Protein AF-W2RA44-F1 (afdb_monomer_lite)

Foldseek 3Di:
DVVVVVVVVVVVVVVVVVVVVVVVVVVVVVVVVVVVVVVVVVVVVVVVVVVVVVVVVVVVVVVVVVVVVVVVVVVVVVVPPDDDDDDDDDDDDDDDDDDDDDDDDDDDDDDDDDDDDDDPPPDPQPPLDQADQDPVSDHDPPPPPPPDDDDDYDDDDDDDDDDDDDDDDDDDDDDDDDDDDDDDDDPDDDDDDDDDDDDDDDDDDDPDPDPDPPDCVVVVVVVCVVCVVVVVVDPDPPPPDPDDPLLLALVSLQVQLVVCVVVVVLVSSLVSLVSSLVSDDPVPLVSNLVSLLSSLLSCVVVLVLVSSLVSLVSSLVSQDPPPDPDPDPVNVVSLVSLLSSLQSNLLSCLSSVNLPSSLVSLVVSCVSCVPDPLSVVVNVLSVLLVQLSVLLVVLVVVVVVVPCLPVSLVSLVSSCVSPVLDLSSLSNNLSSCVVVLVLVSSLVSLVSSVVSLPPALVVLSPPPDSGDDSSNRPHPHVPDPVSLVSLLSSLQSNLSSCVSVVVLVSSLVSLVVSCVSPVPDPVSVVSNVVSVVVVVVVVVVVVVCVVDPDPPPD

Sequence (554 aa):
MDRKRASETALGEKRKEKKHQDEKETLRAQMAVDDTNRQILTDLKAEEKEREERSLYESFRDLQVQKQKKRIKDRDDVSSSNQEDVHAPGIKTLQKPENSLPISAKSKKKVSFAMPHKGEDSRDNQEDEIIELTEDGSFDISNATKSKAQVDQQSTITGNQRAESCSSHEISGDEAIQVDTEDATPEIELPPPRQCVQSEIRFTPRVFPTPSRESKAAEEEDWLLKNRKHINKHQGLNRTSEYDISETDPMWLKAKGDDFFRSKDYRGATNAYAEAISAAPSDNTDLIAKCLSNRAACLLQLGEFEECISDCSKALSYLPDTRDKDENSSVLKHYRLKLKLFVRRGTAYCRVGQYGPAKADYAVACSMDKQNPQLRDDFVELVAMEKAHELKQSGDSIFREGKDLEKAIQVYSDSLQLNPLSIACLSNRAACYLMQHRAKECAEDCSQALVLLQQDTNSMSTSGQEHGLAFFSFSPAAGSSQRRAWVVKTLVRRGAAYLSLRDLDKAEQDFAASVELDPSNEALKADLAKVRNERKQNEAKHDELLAHPTPLQA

InterPro domains:
  IPR011990 Tetratricopeptide-like helical domain superfamily [G3DSA:1.25.40.10] (251-384)
  IPR011990 Tetratricopeptide-like helical domain superfamily [G3DSA:1.25.40.10] (385-549)
  IPR011990 Tetratricopeptide-like helical domain superfamily [SSF48452] (247-378)
  IPR011990 Tetratricopeptide-like helical domain superfamily [SSF48452] (391-540)
  IPR019734 Tetratricopeptide repeat [PF13181] (489-521)
  IPR019734 Tetratricopeptide repeat [PS50005] (488-521)
  IPR019734 Tetratricopeptide repeat [SM00028] (250-283)
  IPR019734 Tetratricopeptide repeat [SM00028] (289-322)
  IPR019734 Tetratricopeptide repeat [SM00028] (339-372)
  IPR019734 Tetratricopeptide repeat [SM00028] (423-456)
  IPR019734 Tetratricopeptide repeat [SM00028] (488-521)
  IPR052004 Axonemal Dynein Assembly Factor 4 [PTHR46492] (1-382)

Structure (mmCIF, N/CA/C/O backbone):
data_AF-W2RA44-F1
#
_entry.id   AF-W2RA44-F1
#
loop_
_atom_site.group_PDB
_atom_site.id
_atom_site.type_symbol
_atom_site.label_atom_id
_atom_site.label_alt_id
_atom_site.label_comp_id
_atom_site.label_asym_id
_atom_site.label_entity_id
_atom_site.label_seq_id
_atom_site.pdbx_PDB_ins_code
_atom_site.Cartn_x
_atom_site.Cartn_y
_atom_site.Cartn_z
_atom_site.occupancy
_atom_site.B_iso_or_equiv
_atom_site.auth_seq_id
_atom_site.auth_comp_id
_atom_site.auth_asym_id
_atom_site.auth_atom_id
_atom_site.pdbx_PDB_model_num
ATOM 1 N N . MET A 1 1 ? 52.661 23.327 -68.698 1.00 62.66 1 MET A N 1
ATOM 2 C CA . MET A 1 1 ? 52.124 22.352 -67.722 1.00 62.66 1 MET A CA 1
ATOM 3 C C . MET A 1 1 ? 51.131 23.008 -66.767 1.00 62.66 1 MET A C 1
ATOM 5 O O . MET A 1 1 ? 50.050 22.462 -66.577 1.00 62.66 1 MET A O 1
ATOM 9 N N . ASP A 1 2 ? 51.412 24.210 -66.263 1.00 69.00 2 ASP A N 1
ATOM 10 C CA . ASP A 1 2 ? 50.573 24.859 -65.238 1.00 69.00 2 ASP A CA 1
ATOM 11 C C . ASP A 1 2 ? 49.192 25.314 -65.728 1.00 69.00 2 ASP A C 1
ATOM 13 O O . ASP A 1 2 ? 48.208 25.142 -65.018 1.00 69.00 2 ASP A O 1
ATOM 17 N N . ARG A 1 3 ? 49.062 25.765 -66.986 1.00 69.50 3 ARG A N 1
ATOM 18 C CA . ARG A 1 3 ? 47.741 26.054 -67.589 1.00 69.50 3 ARG A CA 1
ATOM 19 C C . ARG A 1 3 ? 46.829 24.823 -67.672 1.00 69.50 3 ARG A C 1
ATOM 21 O O . ARG A 1 3 ? 45.616 24.954 -67.556 1.00 69.50 3 ARG A O 1
ATOM 28 N N . LYS A 1 4 ? 47.405 23.630 -67.859 1.00 73.88 4 LYS A N 1
ATOM 29 C CA . LYS A 1 4 ? 46.643 22.375 -67.942 1.00 73.88 4 LYS A CA 1
ATOM 30 C C . LYS A 1 4 ? 46.153 21.950 -66.555 1.00 73.88 4 LYS A C 1
ATOM 32 O O . LYS A 1 4 ? 44.976 21.654 -66.401 1.00 73.88 4 LYS A O 1
ATOM 37 N N . ARG A 1 5 ? 47.018 22.063 -65.540 1.00 73.00 5 ARG A N 1
ATOM 38 C CA . ARG A 1 5 ? 46.658 21.839 -64.129 1.00 73.00 5 ARG A CA 1
ATOM 39 C C . ARG A 1 5 ? 45.576 22.808 -63.645 1.00 73.00 5 ARG A C 1
ATOM 41 O O . ARG A 1 5 ? 44.608 22.360 -63.051 1.00 73.00 5 ARG A O 1
ATOM 48 N N . ALA A 1 6 ? 45.682 24.099 -63.971 1.00 75.75 6 ALA A N 1
ATOM 49 C CA . ALA A 1 6 ? 44.666 25.096 -63.619 1.00 75.75 6 ALA A CA 1
ATOM 50 C C . ALA A 1 6 ? 43.305 24.835 -64.297 1.00 75.75 6 ALA A C 1
ATOM 52 O O . ALA A 1 6 ? 42.249 25.040 -63.702 1.00 75.75 6 ALA A O 1
ATOM 53 N N . SER A 1 7 ? 43.314 24.343 -65.541 1.00 79.06 7 SER A N 1
ATOM 54 C CA . SER A 1 7 ? 42.088 23.927 -66.227 1.00 79.06 7 SER A CA 1
ATOM 55 C C . SER A 1 7 ? 41.464 22.682 -65.588 1.00 79.06 7 SER A C 1
ATOM 57 O O . SER A 1 7 ? 40.243 22.595 -65.509 1.00 79.06 7 SER A O 1
ATOM 59 N N . GLU A 1 8 ? 42.274 21.720 -65.144 1.00 79.88 8 GLU A N 1
ATOM 60 C CA . GLU A 1 8 ? 41.810 20.491 -64.488 1.00 79.88 8 GLU A CA 1
ATOM 61 C C . GLU A 1 8 ? 41.233 20.768 -63.091 1.00 79.88 8 GLU A C 1
ATOM 63 O O . GLU A 1 8 ? 40.182 20.221 -62.751 1.00 79.88 8 GLU A O 1
ATOM 68 N N . THR A 1 9 ? 41.843 21.669 -62.312 1.00 81.75 9 THR A N 1
ATOM 69 C CA . THR A 1 9 ? 41.313 22.090 -61.003 1.00 81.75 9 THR A CA 1
ATOM 70 C C . THR A 1 9 ? 39.994 22.845 -61.147 1.00 81.75 9 THR A C 1
ATOM 72 O O . THR A 1 9 ? 39.029 22.502 -60.466 1.00 81.75 9 THR A O 1
ATOM 75 N N . ALA A 1 10 ? 39.896 23.777 -62.103 1.00 82.62 10 ALA A N 1
ATOM 76 C CA . ALA A 1 10 ? 38.653 24.499 -62.383 1.00 82.62 10 ALA A CA 1
ATOM 77 C C . ALA A 1 10 ? 37.525 23.566 -62.868 1.00 82.62 10 ALA A C 1
ATOM 79 O O . ALA A 1 10 ? 36.353 23.761 -62.538 1.00 82.62 10 ALA A O 1
ATOM 80 N N . LEU A 1 11 ? 37.856 22.518 -63.636 1.00 81.25 11 LEU A N 1
ATOM 81 C CA . LEU A 1 11 ? 36.880 21.502 -64.041 1.00 81.25 11 LEU A CA 1
ATOM 82 C C . LEU A 1 11 ? 36.423 20.646 -62.848 1.00 81.25 11 LEU A C 1
ATOM 84 O O . LEU A 1 11 ? 35.253 20.271 -62.768 1.00 81.25 11 LEU A O 1
ATOM 88 N N . GLY A 1 12 ? 37.340 20.339 -61.927 1.00 86.62 12 GLY A N 1
ATOM 89 C CA . GLY A 1 12 ? 37.057 19.616 -60.689 1.00 86.62 12 GLY A CA 1
ATOM 90 C C . GLY A 1 12 ? 36.137 20.393 -59.748 1.00 86.62 12 GLY A C 1
ATOM 91 O O . GLY A 1 12 ? 35.187 19.820 -59.219 1.00 86.62 12 GLY A O 1
ATOM 92 N N . GLU A 1 13 ? 36.361 21.696 -59.591 1.00 86.88 13 GLU A N 1
ATOM 93 C CA . GLU A 1 13 ? 35.500 22.584 -58.799 1.00 86.88 13 GLU A CA 1
ATOM 94 C C . GLU A 1 13 ? 34.095 22.684 -59.395 1.00 86.88 13 GLU A C 1
ATOM 96 O O . GLU A 1 13 ? 33.121 22.439 -58.689 1.00 86.88 13 GLU A O 1
ATOM 101 N N . LYS A 1 14 ? 33.970 22.880 -60.716 1.00 87.94 14 LYS A N 1
ATOM 102 C CA . LYS A 1 14 ? 32.661 22.864 -61.397 1.00 87.94 14 LYS A CA 1
ATOM 103 C C . LYS A 1 14 ? 31.902 21.546 -61.220 1.00 87.94 14 LYS A C 1
ATOM 105 O O . LYS A 1 14 ? 30.677 21.550 -61.124 1.00 87.94 14 LYS A O 1
ATOM 110 N N . ARG A 1 15 ? 32.603 20.407 -61.171 1.00 86.06 15 ARG A N 1
ATOM 111 C CA . ARG A 1 15 ? 31.981 19.097 -60.898 1.00 86.06 15 ARG A CA 1
ATOM 112 C C . ARG A 1 15 ? 31.487 18.981 -59.456 1.00 86.06 15 ARG A C 1
ATOM 114 O O . ARG A 1 15 ? 30.421 18.413 -59.243 1.00 86.06 15 ARG A O 1
ATOM 121 N N . LYS A 1 16 ? 32.237 19.510 -58.485 1.00 88.50 16 LYS A N 1
ATOM 122 C CA . LYS A 1 16 ? 31.825 19.538 -57.072 1.00 88.50 16 LYS A CA 1
ATOM 123 C C . LYS A 1 16 ? 30.616 20.448 -56.860 1.00 88.50 16 LYS A C 1
ATOM 125 O O . LYS A 1 16 ? 29.670 20.023 -56.211 1.00 88.50 16 LYS A O 1
ATOM 130 N N . GLU A 1 17 ? 30.624 21.634 -57.466 1.00 90.00 17 GLU A N 1
ATOM 131 C CA . GLU A 1 17 ? 29.505 22.585 -57.438 1.00 90.00 17 GLU A CA 1
ATOM 132 C C . GLU A 1 17 ? 28.227 21.941 -57.989 1.00 90.00 17 GLU A C 1
ATOM 134 O O . GLU A 1 17 ? 27.182 21.963 -57.346 1.00 90.00 17 GLU A O 1
ATOM 139 N N . LYS A 1 18 ? 28.333 21.275 -59.149 1.00 90.69 18 LYS A N 1
ATOM 140 C CA . LYS A 1 18 ? 27.205 20.563 -59.754 1.00 90.69 18 LYS A CA 1
ATOM 141 C C . LYS A 1 18 ? 26.684 19.445 -58.849 1.00 90.69 18 LYS A C 1
ATOM 143 O O . LYS A 1 18 ? 25.484 19.351 -58.642 1.00 90.69 18 LYS A O 1
ATOM 148 N N . LYS A 1 19 ? 27.576 18.646 -58.256 1.00 90.62 19 LYS A N 1
ATOM 149 C CA . LYS A 1 19 ? 27.183 17.578 -57.328 1.00 90.62 19 LYS A CA 1
ATOM 150 C C . LYS A 1 19 ? 26.451 18.127 -56.098 1.00 90.62 19 LYS A C 1
ATOM 152 O O . LYS A 1 19 ? 25.434 17.574 -55.704 1.00 90.62 19 LYS A O 1
ATOM 157 N N . HIS A 1 20 ? 26.940 19.223 -55.523 1.00 90.19 20 HIS A N 1
ATOM 158 C CA . HIS A 1 20 ? 26.296 19.872 -54.383 1.00 90.19 20 HIS A CA 1
ATOM 159 C C . HIS A 1 20 ? 24.922 20.456 -54.755 1.00 90.19 20 HIS A C 1
ATOM 161 O O . HIS A 1 20 ? 23.980 20.400 -53.966 1.00 90.19 20 HIS A O 1
ATOM 167 N N . GLN A 1 21 ? 24.783 20.986 -55.972 1.00 90.44 21 GLN A N 1
ATOM 168 C CA . GLN A 1 21 ? 23.501 21.458 -56.487 1.00 90.44 21 GLN A CA 1
ATOM 169 C C . GLN A 1 21 ? 22.505 20.302 -56.686 1.00 90.44 21 GLN A C 1
ATOM 171 O O . GLN A 1 21 ? 21.368 20.410 -56.228 1.00 90.44 21 GLN A O 1
ATOM 176 N N . ASP A 1 22 ? 22.944 19.180 -57.261 1.00 90.56 22 ASP A N 1
ATOM 177 C CA . ASP A 1 22 ? 22.120 17.977 -57.436 1.00 90.56 22 ASP A CA 1
ATOM 178 C C . ASP A 1 22 ? 21.690 17.392 -56.064 1.00 90.56 22 ASP A C 1
ATOM 180 O O . ASP A 1 22 ? 20.531 17.024 -55.856 1.00 90.56 22 ASP A O 1
ATOM 184 N N . GLU A 1 23 ? 22.589 17.371 -55.071 1.00 90.88 23 GLU A N 1
ATOM 185 C CA . GLU A 1 23 ? 22.285 16.956 -53.687 1.00 90.88 23 GLU A CA 1
ATOM 186 C C . GLU A 1 23 ? 21.260 17.890 -53.017 1.00 90.88 23 GLU A C 1
ATOM 188 O O . GLU A 1 23 ? 20.338 17.439 -52.338 1.00 90.88 23 GLU A O 1
ATOM 193 N N . LYS A 1 24 ? 21.353 19.201 -53.250 1.00 92.12 24 LYS A N 1
ATOM 194 C CA . LYS A 1 24 ? 20.391 20.177 -52.723 1.00 92.12 24 LYS A CA 1
ATOM 195 C C . LYS A 1 24 ? 19.008 20.044 -53.368 1.00 92.12 24 LYS A C 1
ATOM 197 O O . LYS A 1 24 ? 17.996 20.211 -52.686 1.00 92.12 24 LYS A O 1
ATOM 202 N N . GLU A 1 25 ? 18.950 19.768 -54.667 1.00 91.50 25 GLU A N 1
ATOM 203 C CA . GLU A 1 25 ? 17.696 19.566 -55.399 1.00 91.50 25 GLU A CA 1
ATOM 204 C C . GLU A 1 25 ? 16.999 18.270 -54.980 1.00 91.50 25 GLU A C 1
ATOM 206 O O . GLU A 1 25 ? 15.794 18.282 -54.725 1.00 91.50 25 GLU A O 1
ATOM 211 N N . THR A 1 26 ? 17.754 17.185 -54.799 1.00 90.75 26 THR A N 1
ATOM 212 C CA . THR A 1 26 ? 17.206 15.917 -54.291 1.00 90.75 26 THR A CA 1
ATOM 213 C C . THR A 1 26 ? 16.681 16.048 -52.861 1.00 90.75 26 THR A C 1
ATOM 215 O O . THR A 1 26 ? 15.592 15.556 -52.566 1.00 90.75 26 THR A O 1
ATOM 218 N N . LEU A 1 27 ? 17.378 16.783 -51.986 1.00 89.06 27 LEU A N 1
ATOM 219 C CA . LEU A 1 27 ? 16.912 17.028 -50.619 1.00 89.06 27 LEU A CA 1
ATOM 220 C C . LEU A 1 27 ? 15.617 17.857 -50.586 1.00 89.06 27 LEU A C 1
ATOM 222 O O . LEU A 1 27 ? 14.705 17.555 -49.820 1.00 89.06 27 LEU A O 1
ATOM 226 N N . ARG A 1 28 ? 15.502 18.875 -51.451 1.00 89.75 28 ARG A N 1
ATOM 227 C CA . ARG A 1 28 ? 14.265 19.663 -51.597 1.00 89.75 28 ARG A CA 1
ATOM 228 C C . ARG A 1 28 ? 13.103 18.823 -52.114 1.00 89.75 28 ARG A C 1
ATOM 230 O O . ARG A 1 28 ? 11.991 18.984 -51.621 1.00 89.75 28 ARG A O 1
ATOM 237 N N . ALA A 1 29 ? 13.353 17.932 -53.072 1.00 90.31 29 ALA A N 1
ATOM 238 C CA . ALA A 1 29 ? 12.334 17.014 -53.572 1.00 90.31 29 ALA A CA 1
ATOM 239 C C . ALA A 1 29 ? 11.850 16.057 -52.469 1.00 90.31 29 ALA A C 1
ATOM 241 O O . ALA A 1 29 ? 10.647 15.856 -52.326 1.00 90.31 29 ALA A O 1
ATOM 242 N N . GLN A 1 30 ? 12.764 15.539 -51.641 1.00 88.69 30 GLN A N 1
ATOM 243 C CA . GLN A 1 30 ? 12.411 14.682 -50.507 1.00 88.69 30 GLN A CA 1
ATOM 244 C C . GLN A 1 30 ? 11.566 15.426 -49.463 1.00 88.69 30 GLN A C 1
ATOM 246 O O . GLN A 1 30 ? 10.541 14.910 -49.027 1.00 88.69 30 GLN A O 1
ATOM 251 N N . MET A 1 31 ? 11.948 16.658 -49.108 1.00 87.81 31 MET A N 1
ATOM 252 C CA . MET A 1 31 ? 11.169 17.484 -48.178 1.00 87.81 31 MET A CA 1
ATOM 253 C C . MET A 1 31 ? 9.768 17.797 -48.715 1.00 87.81 31 MET A C 1
ATOM 255 O O . MET A 1 31 ? 8.807 17.741 -47.958 1.00 87.81 31 MET A O 1
ATOM 259 N N . ALA A 1 32 ? 9.631 18.064 -50.018 1.00 90.38 32 ALA A N 1
ATOM 260 C CA . ALA A 1 32 ? 8.327 18.310 -50.631 1.00 90.38 32 ALA A CA 1
ATOM 261 C C . ALA A 1 32 ? 7.405 17.081 -50.545 1.00 90.38 32 ALA A C 1
ATOM 263 O O . ALA A 1 32 ? 6.223 17.221 -50.238 1.00 90.38 32 ALA A O 1
ATOM 264 N N . VAL A 1 33 ? 7.941 15.874 -50.763 1.00 91.94 33 VAL A N 1
ATOM 265 C CA . VAL A 1 33 ? 7.179 14.625 -50.594 1.00 91.94 33 VAL A CA 1
ATOM 266 C C . VAL A 1 33 ? 6.758 14.442 -49.133 1.00 91.94 33 VAL A C 1
ATOM 268 O O . VAL A 1 33 ? 5.595 14.142 -48.860 1.00 91.94 33 VAL A O 1
ATOM 271 N N . ASP A 1 34 ? 7.659 14.685 -48.183 1.00 86.06 34 ASP A N 1
ATOM 272 C CA . ASP A 1 34 ? 7.351 14.562 -46.756 1.00 86.06 34 ASP A CA 1
ATOM 273 C C . ASP A 1 34 ? 6.290 15.577 -46.298 1.00 86.06 34 ASP A C 1
ATOM 275 O O . ASP A 1 34 ? 5.402 15.222 -45.520 1.00 86.06 34 ASP A O 1
ATOM 279 N N . ASP A 1 35 ? 6.320 16.806 -46.818 1.00 88.62 35 ASP A N 1
ATOM 280 C CA . ASP A 1 35 ? 5.302 17.825 -46.544 1.00 88.62 35 ASP A CA 1
ATOM 281 C C . ASP A 1 35 ? 3.937 17.431 -47.129 1.00 88.62 35 ASP A C 1
ATOM 283 O O . ASP A 1 35 ? 2.919 17.549 -46.442 1.00 88.62 35 ASP A O 1
ATOM 287 N N . THR A 1 36 ? 3.895 16.870 -48.346 1.00 91.94 36 THR A N 1
ATOM 288 C CA . THR A 1 36 ? 2.637 16.345 -48.912 1.00 91.94 36 THR A CA 1
ATOM 289 C C . THR A 1 36 ? 2.078 15.177 -48.099 1.00 91.94 36 THR A C 1
ATOM 291 O O . THR A 1 36 ? 0.881 15.140 -47.823 1.00 91.94 36 THR A O 1
ATOM 294 N N . ASN A 1 37 ? 2.934 14.268 -47.624 1.00 87.12 37 ASN A N 1
ATOM 295 C CA . ASN A 1 37 ? 2.517 13.154 -46.771 1.00 87.12 37 ASN A CA 1
ATOM 296 C C . ASN A 1 37 ? 1.991 13.637 -45.416 1.00 87.12 37 ASN A C 1
ATOM 298 O O . ASN A 1 37 ? 1.019 13.085 -44.899 1.00 87.12 37 ASN A O 1
ATOM 302 N N . ARG A 1 38 ? 2.603 14.681 -44.840 1.00 89.00 38 ARG A N 1
ATOM 303 C CA . ARG A 1 38 ? 2.112 15.315 -43.610 1.00 89.00 38 ARG A CA 1
ATOM 304 C C . ARG A 1 38 ? 0.734 15.927 -43.809 1.00 89.00 38 ARG A C 1
ATOM 306 O O . ARG A 1 38 ? -0.118 15.709 -42.953 1.00 89.00 38 ARG A O 1
ATOM 313 N N . GLN A 1 39 ? 0.513 16.620 -44.925 1.00 89.62 39 GLN A N 1
ATOM 314 C CA . GLN A 1 39 ? -0.785 17.214 -45.238 1.00 89.62 39 GLN A CA 1
ATOM 315 C C . GLN A 1 39 ? -1.874 16.142 -45.409 1.00 89.62 39 GLN A C 1
ATOM 317 O O . GLN A 1 39 ? -2.941 16.243 -44.813 1.00 89.62 39 GLN A O 1
ATOM 322 N N . ILE A 1 40 ? -1.578 15.051 -46.123 1.00 92.38 40 ILE A N 1
ATOM 323 C CA . ILE A 1 40 ? -2.510 13.920 -46.268 1.00 92.38 40 ILE A CA 1
ATOM 324 C C . ILE A 1 40 ? -2.861 13.322 -44.896 1.00 92.38 40 ILE A C 1
ATOM 326 O O . ILE A 1 40 ? -4.021 13.035 -44.612 1.00 92.38 40 ILE A O 1
ATOM 330 N N . LEU A 1 41 ? -1.876 13.167 -44.007 1.00 85.06 41 LEU A N 1
ATOM 331 C CA . LEU A 1 41 ? -2.092 12.663 -42.648 1.00 85.06 41 LEU A CA 1
ATOM 332 C C . LEU A 1 41 ? -2.940 13.601 -41.783 1.00 85.06 41 LEU A C 1
ATOM 334 O O . LEU A 1 41 ? -3.720 13.121 -40.959 1.00 85.06 41 LEU A O 1
ATOM 338 N N . THR A 1 42 ? -2.780 14.920 -41.922 1.00 87.69 42 THR A N 1
ATOM 339 C CA . THR A 1 42 ? -3.622 15.882 -41.200 1.00 87.69 42 THR A CA 1
ATOM 340 C C . THR A 1 42 ? -5.055 15.858 -41.706 1.00 87.69 42 THR A C 1
ATOM 342 O O . THR A 1 42 ? -5.973 15.897 -40.889 1.00 87.69 42 THR A O 1
ATOM 345 N N . ASP A 1 43 ? -5.242 15.714 -43.017 1.00 91.31 43 ASP A N 1
ATOM 346 C CA . ASP A 1 43 ? -6.563 15.683 -43.640 1.00 91.31 43 ASP A CA 1
ATOM 347 C C . ASP A 1 43 ? -7.308 14.389 -43.265 1.00 91.31 43 ASP A C 1
ATOM 349 O O . ASP A 1 43 ? -8.452 14.446 -42.820 1.00 91.31 43 ASP A O 1
ATOM 353 N N . LEU A 1 44 ? -6.631 13.232 -43.286 1.00 90.44 44 LEU A N 1
ATOM 354 C CA . LEU A 1 44 ? -7.206 11.954 -42.840 1.00 90.44 44 LEU A CA 1
ATOM 355 C C . LEU A 1 44 ? -7.630 11.977 -41.364 1.00 90.44 44 LEU A C 1
ATOM 357 O O . LEU A 1 44 ? -8.700 11.477 -41.020 1.00 90.44 44 LEU A O 1
ATOM 361 N N . LYS A 1 45 ? -6.823 12.589 -40.487 1.00 88.56 45 LYS A N 1
ATOM 362 C CA . LYS A 1 45 ? -7.180 12.752 -39.066 1.00 88.56 45 LYS A CA 1
ATOM 363 C C . LYS A 1 45 ? -8.372 13.686 -38.874 1.00 88.56 45 LYS A C 1
ATOM 365 O O . LYS A 1 45 ? -9.174 13.465 -37.969 1.00 88.56 45 LYS A O 1
ATOM 370 N N . ALA A 1 46 ? -8.483 14.731 -39.692 1.00 89.44 46 ALA A N 1
ATOM 371 C CA . ALA A 1 46 ? -9.627 15.632 -39.659 1.00 89.44 46 ALA A CA 1
ATOM 372 C C . ALA A 1 46 ? -10.911 14.919 -40.117 1.00 89.44 46 ALA A C 1
ATOM 374 O O . ALA A 1 46 ? -11.935 15.038 -39.446 1.00 89.44 46 ALA A O 1
ATOM 375 N N . GLU A 1 47 ? -10.845 14.119 -41.186 1.00 92.62 47 GLU A N 1
ATOM 376 C CA . GLU A 1 47 ? -11.975 13.312 -41.665 1.00 92.62 47 GLU A CA 1
ATOM 377 C C . GLU A 1 47 ? -12.407 12.233 -40.661 1.00 92.62 47 GLU A C 1
ATOM 379 O O . GLU A 1 47 ? -13.602 11.991 -40.482 1.00 92.62 47 GLU A O 1
ATOM 384 N N . GLU A 1 48 ? -11.456 11.571 -39.995 1.00 89.88 48 GLU A N 1
ATOM 385 C CA . GLU A 1 48 ? -11.751 10.574 -38.961 1.00 89.88 48 GLU A CA 1
ATOM 386 C C . GLU A 1 48 ? -12.454 11.208 -37.760 1.00 89.88 48 GLU A C 1
ATOM 388 O O . GLU A 1 48 ? -13.513 10.730 -37.347 1.00 89.88 48 GLU A O 1
ATOM 393 N N . LYS A 1 49 ? -11.950 12.354 -37.292 1.00 90.12 49 LYS A N 1
ATOM 394 C CA . LYS A 1 49 ? -12.591 13.138 -36.236 1.00 90.12 49 LYS A CA 1
ATOM 395 C C . LYS A 1 49 ? -14.012 13.561 -36.620 1.00 90.12 49 LYS A C 1
ATOM 397 O O . LYS A 1 49 ? -14.929 13.428 -35.815 1.00 90.12 49 LYS A O 1
ATOM 402 N N . GLU A 1 50 ? -14.223 14.037 -37.847 1.00 91.44 50 GLU A N 1
ATOM 403 C CA . GLU A 1 50 ? -15.557 14.437 -38.309 1.00 91.44 50 GLU A CA 1
ATOM 404 C C . GLU A 1 50 ? -16.519 13.236 -38.389 1.00 91.44 50 GLU A C 1
ATOM 406 O O . GLU A 1 50 ? -17.699 13.351 -38.051 1.00 91.44 50 GLU A O 1
ATOM 411 N N . ARG A 1 51 ? -16.025 12.057 -38.786 1.00 91.88 51 ARG A N 1
ATOM 412 C CA . ARG A 1 51 ? -16.809 10.813 -38.814 1.00 91.88 51 ARG A CA 1
ATOM 413 C C . ARG A 1 51 ? -17.230 10.376 -37.409 1.00 91.88 51 ARG A C 1
ATOM 415 O O . ARG A 1 51 ? -18.383 9.989 -37.217 1.00 91.88 51 ARG A O 1
ATOM 422 N N . GLU A 1 52 ? -16.327 10.465 -36.436 1.00 89.25 52 GLU A N 1
ATOM 423 C CA . GLU A 1 52 ? -16.618 10.168 -35.029 1.00 89.25 52 GLU A CA 1
ATOM 424 C C . GLU A 1 52 ? -17.617 11.163 -34.429 1.00 89.25 52 GLU A C 1
ATOM 426 O O . GLU A 1 52 ? -18.586 10.750 -33.790 1.00 89.25 52 GLU A O 1
ATOM 431 N N . GLU A 1 53 ? -17.443 12.463 -34.690 1.00 89.94 53 GLU A N 1
ATOM 432 C CA . GLU A 1 53 ? -18.380 13.503 -34.255 1.00 89.94 53 GLU A CA 1
ATOM 433 C C . GLU A 1 53 ? -19.781 13.262 -34.841 1.00 89.94 53 GLU A C 1
ATOM 435 O O . GLU A 1 53 ? -20.770 13.297 -34.105 1.00 89.94 53 GLU A O 1
ATOM 440 N N . ARG A 1 54 ? -19.893 12.933 -36.137 1.00 90.56 54 ARG A N 1
ATOM 441 C CA . ARG A 1 54 ? -21.180 12.582 -36.768 1.00 90.56 54 ARG A CA 1
ATOM 442 C C . ARG A 1 54 ? -21.824 11.347 -36.132 1.00 90.56 54 ARG A C 1
ATOM 444 O O . ARG A 1 54 ? -23.013 11.388 -35.827 1.00 90.56 54 ARG A O 1
ATOM 451 N N . SER A 1 55 ? -21.047 10.293 -35.876 1.00 90.94 55 SER A N 1
ATOM 452 C CA . SER A 1 55 ? -21.523 9.074 -35.202 1.00 90.94 55 SER A CA 1
ATOM 453 C C . SER A 1 55 ? -22.050 9.368 -33.788 1.00 90.94 55 SER A C 1
ATOM 455 O O . SER A 1 55 ? -23.130 8.915 -33.398 1.00 90.94 55 SER A O 1
ATOM 457 N N . LEU A 1 56 ? -21.344 10.218 -33.035 1.00 88.69 56 LEU A N 1
ATOM 458 C CA . LEU A 1 56 ? -21.790 10.696 -31.725 1.00 88.69 56 LEU A CA 1
ATOM 459 C C . LEU A 1 56 ? -23.118 11.459 -31.821 1.00 88.69 56 LEU A C 1
ATOM 461 O O . LEU A 1 56 ? -24.038 11.174 -31.051 1.00 88.69 56 LEU A O 1
ATOM 465 N N . TYR A 1 57 ? -23.259 12.376 -32.782 1.00 87.00 57 TYR A N 1
ATOM 466 C CA . TYR A 1 57 ? -24.508 13.114 -32.996 1.00 87.00 57 TYR A CA 1
ATOM 467 C C . TYR A 1 57 ? -25.680 12.206 -33.386 1.00 87.00 57 TYR A C 1
ATOM 469 O O . TYR A 1 57 ? -26.790 12.402 -32.882 1.00 87.00 57 TYR A O 1
ATOM 477 N N . GLU A 1 58 ? -25.456 11.202 -34.234 1.00 90.88 58 GLU A N 1
ATOM 478 C CA . GLU A 1 58 ? -26.477 10.210 -34.590 1.00 90.88 58 GLU A CA 1
ATOM 479 C C . GLU A 1 58 ? -26.908 9.392 -33.368 1.00 90.88 58 GLU A C 1
ATOM 481 O O . GLU A 1 58 ? -28.102 9.317 -33.070 1.00 90.88 58 GLU A O 1
ATOM 486 N N . SER A 1 59 ? -25.951 8.895 -32.577 1.00 89.56 59 SER A N 1
ATOM 487 C CA . SER A 1 59 ? -26.248 8.149 -31.347 1.00 89.56 59 SER A CA 1
ATOM 488 C C . SER A 1 59 ? -27.043 8.985 -30.333 1.00 89.56 59 SER A C 1
ATOM 490 O O . SER A 1 59 ? -27.987 8.499 -29.704 1.00 89.56 59 SER A O 1
ATOM 492 N N . PHE A 1 60 ? -26.720 10.278 -30.208 1.00 89.56 60 PHE A N 1
ATOM 493 C CA . PHE A 1 60 ? -27.428 11.194 -29.321 1.00 89.56 60 PHE A CA 1
ATOM 494 C C . PHE A 1 60 ? -28.857 11.458 -29.805 1.00 89.56 60 PHE A C 1
ATOM 496 O O . PHE A 1 60 ? -29.795 11.517 -29.000 1.00 89.56 60 PHE A O 1
ATOM 503 N N . ARG A 1 61 ? -29.043 11.581 -31.123 1.00 88.50 61 ARG A N 1
ATOM 504 C CA . ARG A 1 61 ? -30.360 11.736 -31.749 1.00 88.50 61 ARG A CA 1
ATOM 505 C C . ARG A 1 61 ? -31.235 10.507 -31.508 1.00 88.50 61 ARG A C 1
ATOM 507 O O . ARG A 1 61 ? -32.393 10.662 -31.117 1.00 88.50 61 ARG A O 1
ATOM 514 N N . ASP A 1 62 ? -30.684 9.308 -31.653 1.00 88.94 62 ASP A N 1
ATOM 515 C CA . ASP A 1 62 ? -31.402 8.061 -31.380 1.00 88.94 62 ASP A CA 1
ATOM 516 C C . ASP A 1 62 ? -31.804 7.945 -29.907 1.00 88.94 62 ASP A C 1
ATOM 518 O O . ASP A 1 62 ? -32.937 7.568 -29.593 1.00 88.94 62 ASP A O 1
ATOM 522 N N . LEU A 1 63 ? -30.928 8.363 -28.990 1.00 85.19 63 LEU A N 1
ATOM 523 C CA . LEU A 1 63 ? -31.222 8.392 -27.558 1.00 85.19 63 LEU A CA 1
ATOM 524 C C . LEU A 1 63 ? -32.378 9.353 -27.223 1.00 85.19 63 LEU A C 1
ATOM 526 O O . LEU A 1 63 ? -33.225 9.051 -26.377 1.00 85.19 63 LEU A O 1
ATOM 530 N N . GLN A 1 64 ? -32.441 10.509 -27.890 1.00 80.88 64 GLN A N 1
ATOM 531 C CA . GLN A 1 64 ? -33.545 11.465 -27.751 1.00 80.88 64 GLN A CA 1
ATOM 532 C C . GLN A 1 64 ? -34.867 10.869 -28.251 1.00 80.88 64 GLN A C 1
ATOM 534 O O . GLN A 1 64 ? -35.887 10.975 -27.564 1.00 80.88 64 GLN A O 1
ATOM 539 N N . VAL A 1 65 ? -34.846 10.182 -29.397 1.00 86.88 65 VAL A N 1
ATOM 540 C CA . VAL A 1 65 ? -36.022 9.494 -29.950 1.00 86.88 65 VAL A CA 1
ATOM 541 C C . VAL A 1 65 ? -36.475 8.362 -29.027 1.00 86.88 65 VAL A C 1
ATOM 543 O O . VAL A 1 65 ? -37.672 8.228 -28.773 1.00 86.88 65 VAL A O 1
ATOM 546 N N . GLN A 1 66 ? -35.552 7.581 -28.460 1.00 81.06 66 GLN A N 1
ATOM 547 C CA . GLN A 1 66 ? -35.879 6.545 -27.475 1.00 81.06 66 GLN A CA 1
ATOM 548 C C . GLN A 1 66 ? -36.491 7.136 -26.201 1.00 81.06 66 GLN A C 1
ATOM 550 O O . GLN A 1 66 ? -37.491 6.613 -25.710 1.00 81.06 66 GLN A O 1
ATOM 555 N N . LYS A 1 67 ? -35.956 8.252 -25.686 1.00 80.81 67 LYS A N 1
ATOM 556 C CA . LYS A 1 67 ? -36.536 8.957 -24.530 1.00 80.81 67 LYS A CA 1
ATOM 557 C C . LYS A 1 67 ? -37.939 9.489 -24.821 1.00 80.81 67 LYS A C 1
ATOM 559 O O . LYS A 1 67 ? -38.802 9.393 -23.951 1.00 80.81 67 LYS A O 1
ATOM 564 N N . GLN A 1 68 ? -38.192 10.013 -26.022 1.00 77.25 68 GLN A N 1
ATOM 565 C CA . GLN A 1 68 ? -39.537 10.443 -26.417 1.00 77.25 68 GLN A CA 1
ATOM 566 C C . GLN A 1 68 ? -40.495 9.259 -26.578 1.00 77.25 68 GLN A C 1
ATOM 568 O O . GLN A 1 68 ? -41.592 9.309 -26.033 1.00 77.25 68 GLN A O 1
ATOM 573 N N . LYS A 1 69 ? -40.074 8.164 -27.226 1.00 78.69 69 LYS A N 1
ATOM 574 C CA . LYS A 1 69 ? -40.870 6.927 -27.323 1.00 78.69 69 LYS A CA 1
ATOM 575 C C . LYS A 1 69 ? -41.200 6.350 -25.948 1.00 78.69 69 LYS A C 1
ATOM 577 O O . LYS A 1 69 ? -42.332 5.938 -25.727 1.00 78.69 69 LYS A O 1
ATOM 582 N N . LYS A 1 70 ? -40.242 6.366 -25.014 1.00 75.12 70 LYS A N 1
ATOM 583 C CA . LYS A 1 70 ? -40.460 5.935 -23.628 1.00 75.12 70 LYS A CA 1
ATOM 584 C C . LYS A 1 70 ? -41.459 6.845 -22.910 1.00 75.12 70 LYS A C 1
ATOM 586 O O . LYS A 1 70 ? -42.402 6.341 -22.327 1.00 75.12 70 LYS A O 1
ATOM 591 N N . ARG A 1 71 ? -41.331 8.170 -23.048 1.00 72.44 71 ARG A N 1
ATOM 592 C CA . ARG A 1 71 ? -42.307 9.132 -22.504 1.00 72.44 71 ARG A CA 1
ATOM 593 C C . ARG A 1 71 ? -43.715 8.975 -23.080 1.00 72.44 71 ARG A C 1
ATOM 595 O O . ARG A 1 71 ? -44.670 9.224 -22.358 1.00 72.44 71 ARG A O 1
ATOM 602 N N . ILE A 1 72 ? -43.846 8.619 -24.358 1.00 72.75 72 ILE A N 1
ATOM 603 C CA . ILE A 1 72 ? -45.147 8.351 -24.989 1.00 72.75 72 ILE A CA 1
ATOM 604 C C . ILE A 1 72 ? -45.726 7.047 -24.432 1.00 72.75 72 ILE A C 1
ATOM 606 O O . ILE A 1 72 ? -46.858 7.052 -23.969 1.00 72.75 72 ILE A O 1
ATOM 610 N N . LYS A 1 73 ? -44.918 5.983 -24.342 1.00 70.44 73 LYS A N 1
ATOM 611 C CA . LYS A 1 73 ? -45.323 4.705 -23.741 1.00 70.44 73 LYS A CA 1
ATOM 612 C C . LYS A 1 73 ? -45.769 4.851 -22.280 1.00 70.44 73 LYS A C 1
ATOM 614 O O . LYS A 1 73 ? -46.841 4.383 -21.924 1.00 70.44 73 LYS A O 1
ATOM 619 N N . ASP A 1 74 ? -44.997 5.571 -21.468 1.00 66.00 74 ASP A N 1
ATOM 620 C CA . ASP A 1 74 ? -45.326 5.831 -20.061 1.00 66.00 74 ASP A CA 1
ATOM 621 C C . ASP A 1 74 ? -46.605 6.687 -19.921 1.00 66.00 74 ASP A C 1
ATOM 623 O O . ASP A 1 74 ? -47.291 6.627 -18.904 1.00 66.00 74 ASP A O 1
ATOM 627 N N . ARG A 1 75 ? -46.947 7.493 -20.937 1.00 61.03 75 ARG A N 1
ATOM 628 C CA . ARG A 1 75 ? -48.166 8.314 -20.963 1.00 61.03 75 ARG A CA 1
ATOM 629 C C . ARG A 1 75 ? -49.392 7.517 -21.421 1.00 61.03 75 ARG A C 1
ATOM 631 O O . ARG A 1 75 ? -50.478 7.759 -20.897 1.00 61.03 75 ARG A O 1
ATOM 638 N N . ASP A 1 76 ? -49.213 6.567 -22.334 1.00 58.44 76 ASP A N 1
ATOM 639 C CA . ASP A 1 76 ? -50.270 5.663 -22.795 1.00 58.44 76 ASP A CA 1
ATOM 640 C C . ASP A 1 76 ? -50.629 4.629 -21.706 1.00 58.44 76 ASP A C 1
ATOM 642 O O . ASP A 1 76 ? -51.814 4.403 -21.451 1.00 58.44 76 ASP A O 1
ATOM 646 N N . ASP A 1 77 ? -49.644 4.111 -20.958 1.00 55.09 77 ASP A N 1
ATOM 647 C CA . ASP A 1 77 ? -49.872 3.168 -19.846 1.00 55.09 77 ASP A CA 1
ATOM 648 C C . ASP A 1 77 ? -50.662 3.807 -18.678 1.00 55.09 77 ASP A C 1
ATOM 650 O O . ASP A 1 77 ? -51.496 3.145 -18.059 1.00 55.09 77 ASP A O 1
ATOM 654 N N . VAL A 1 78 ? -50.499 5.114 -18.426 1.00 52.19 78 VAL A N 1
ATOM 655 C CA . VAL A 1 78 ? -51.253 5.864 -17.392 1.00 52.19 78 VAL A CA 1
ATOM 656 C C . VAL A 1 78 ? -52.702 6.167 -17.814 1.00 52.19 78 VAL A C 1
ATOM 658 O O . VAL A 1 78 ? -53.550 6.431 -16.965 1.00 52.19 78 VAL A O 1
ATOM 661 N N . SER A 1 79 ? -53.024 6.091 -19.108 1.00 49.50 79 SER A N 1
ATOM 662 C CA . SER A 1 79 ? -54.387 6.317 -19.614 1.00 49.50 79 SER A CA 1
ATOM 663 C C . SER A 1 79 ? -55.272 5.062 -19.641 1.00 49.50 79 SER A C 1
ATOM 665 O O . SER A 1 79 ? -56.473 5.180 -19.871 1.00 49.50 79 SER A O 1
ATOM 667 N N . SER A 1 80 ? -54.713 3.879 -19.350 1.00 47.59 80 SER A N 1
ATOM 668 C CA . SER A 1 80 ? -55.438 2.596 -19.374 1.00 47.59 80 SER A CA 1
ATOM 669 C C . SER A 1 80 ? -55.880 2.067 -17.999 1.00 47.59 80 SER A C 1
ATOM 671 O O . SER A 1 80 ? -56.562 1.049 -17.933 1.00 47.59 80 SER A O 1
ATOM 673 N N . SER A 1 81 ? -55.536 2.746 -16.897 1.00 40.66 81 SER A N 1
ATOM 674 C CA . SER A 1 81 ? -55.792 2.268 -15.525 1.00 40.66 81 SER A CA 1
ATOM 675 C C . SER A 1 81 ? -56.971 2.932 -14.799 1.00 40.66 81 SER A C 1
ATOM 677 O O . SER A 1 81 ? -57.177 2.671 -13.618 1.00 40.66 81 SER A O 1
ATOM 679 N N . ASN A 1 82 ? -57.782 3.739 -15.489 1.00 39.34 82 ASN A N 1
ATOM 680 C CA . ASN A 1 82 ? -59.017 4.309 -14.942 1.00 39.34 82 ASN A CA 1
ATOM 681 C C . ASN A 1 82 ? -60.222 3.944 -15.816 1.00 39.34 82 ASN A C 1
ATOM 683 O O . ASN A 1 82 ? -60.754 4.804 -16.513 1.00 39.34 82 ASN A O 1
ATOM 687 N N . GLN A 1 83 ? -60.663 2.685 -15.768 1.00 37.44 83 GLN A N 1
ATOM 688 C CA . GLN A 1 83 ? -62.055 2.327 -16.055 1.00 37.44 83 GLN A CA 1
ATOM 689 C C . GLN A 1 83 ? -62.403 0.933 -15.498 1.00 37.44 83 GLN A C 1
ATOM 691 O O . GLN A 1 83 ? -61.845 -0.074 -15.917 1.00 37.44 83 GLN A O 1
ATOM 696 N N . GLU A 1 84 ? -63.373 0.951 -14.576 1.00 35.06 84 GLU A N 1
ATOM 697 C CA . GLU A 1 84 ? -64.362 -0.098 -14.271 1.00 35.06 84 GLU A CA 1
ATOM 698 C C . GLU A 1 84 ? -63.988 -1.233 -13.296 1.00 35.06 84 GLU A C 1
ATOM 700 O O . GLU A 1 84 ? -63.546 -2.319 -13.661 1.00 35.06 84 GLU A O 1
ATOM 705 N N . ASP A 1 85 ? -64.343 -0.997 -12.026 1.00 32.72 85 ASP A N 1
ATOM 706 C CA . ASP A 1 85 ? -64.992 -2.007 -11.184 1.00 32.72 85 ASP A CA 1
ATOM 707 C C . ASP A 1 85 ? -66.366 -2.383 -11.779 1.00 32.72 85 ASP A C 1
ATOM 709 O O . ASP A 1 85 ? -67.102 -1.494 -12.212 1.00 32.72 85 ASP A O 1
ATOM 713 N N . VAL A 1 86 ? -66.741 -3.672 -11.717 1.00 32.53 86 VAL A N 1
ATOM 714 C CA . VAL A 1 86 ? -67.983 -4.209 -11.098 1.00 32.53 86 VAL A CA 1
ATOM 715 C C . VAL A 1 86 ? -68.266 -5.658 -11.575 1.00 32.53 86 VAL A C 1
ATOM 717 O O . VAL A 1 86 ? -68.463 -5.929 -12.752 1.00 32.53 86 VAL A O 1
ATOM 720 N N . HIS A 1 87 ? -68.400 -6.555 -10.585 1.00 31.45 87 HIS A N 1
ATOM 721 C CA . HIS A 1 87 ? -69.120 -7.850 -10.562 1.00 31.45 87 HIS A CA 1
ATOM 722 C C . HIS A 1 87 ? -68.509 -9.164 -11.118 1.00 31.45 87 HIS A C 1
ATOM 724 O O . HIS A 1 87 ? -68.397 -9.412 -12.312 1.00 31.45 87 HIS A O 1
ATOM 730 N N . ALA A 1 88 ? -68.295 -10.093 -10.171 1.00 31.39 88 ALA A N 1
ATOM 731 C CA . ALA A 1 88 ? -68.407 -11.560 -10.296 1.00 31.39 88 ALA A CA 1
ATOM 732 C C . ALA A 1 88 ? -69.892 -11.979 -10.528 1.00 31.39 88 ALA A C 1
ATOM 734 O O . ALA A 1 88 ? -70.743 -11.148 -10.200 1.00 31.39 88 ALA A O 1
ATOM 735 N N . PRO A 1 89 ? -70.278 -13.213 -10.973 1.00 48.59 89 PRO A N 1
ATOM 736 C CA . PRO A 1 89 ? -69.650 -14.518 -10.665 1.00 48.59 89 PRO A CA 1
ATOM 737 C C . PRO A 1 89 ? -69.702 -15.626 -11.766 1.00 48.59 89 PRO A C 1
ATOM 739 O O . PRO A 1 89 ? -70.411 -15.512 -12.758 1.00 48.59 89 PRO A O 1
ATOM 742 N N . GLY A 1 90 ? -69.046 -16.779 -11.526 1.00 26.92 90 GLY A N 1
ATOM 743 C CA . GLY A 1 90 ? -69.594 -18.088 -11.953 1.00 26.92 90 GLY A CA 1
ATOM 744 C C . GLY A 1 90 ? -68.741 -19.054 -12.807 1.00 26.92 90 GLY A C 1
ATOM 745 O O . GLY A 1 90 ? -68.707 -18.949 -14.022 1.00 26.92 90 GLY A O 1
ATOM 746 N N . ILE A 1 91 ? -68.160 -20.066 -12.141 1.00 31.89 91 ILE A N 1
ATOM 747 C CA . ILE A 1 91 ? -68.056 -21.518 -12.469 1.00 31.89 91 ILE A CA 1
ATOM 748 C C . ILE A 1 91 ? -67.907 -21.990 -13.947 1.00 31.89 91 ILE A C 1
ATOM 750 O O . ILE A 1 91 ? -68.863 -21.910 -14.713 1.00 31.89 91 ILE A O 1
ATOM 754 N N . LYS A 1 92 ? -66.794 -22.697 -14.255 1.00 29.12 92 LYS A N 1
ATOM 755 C CA . LYS A 1 92 ? -66.664 -24.085 -14.824 1.00 29.12 92 LYS A CA 1
ATOM 756 C C . LYS A 1 92 ? -65.309 -24.264 -15.553 1.00 29.12 92 LYS A C 1
ATOM 758 O O . LYS A 1 92 ? -65.004 -23.510 -16.460 1.00 29.12 92 LYS A O 1
ATOM 763 N N . THR A 1 93 ? -64.362 -25.040 -15.012 1.00 27.47 93 THR A N 1
ATOM 764 C CA . THR A 1 93 ? -63.985 -26.444 -15.343 1.00 27.47 93 THR A CA 1
ATOM 765 C C . THR A 1 93 ? -63.300 -26.707 -16.704 1.00 27.47 93 THR A C 1
ATOM 767 O O . THR A 1 93 ? -63.775 -26.270 -17.740 1.00 27.47 93 THR A O 1
ATOM 770 N N . LEU A 1 94 ? -62.289 -27.594 -16.634 1.00 27.56 94 LEU A N 1
ATOM 771 C CA . LEU A 1 94 ? -61.711 -28.507 -17.647 1.00 27.56 94 LEU A CA 1
ATOM 772 C C . LEU A 1 94 ? -60.439 -28.110 -18.450 1.00 27.56 94 LEU A C 1
ATOM 774 O O . LEU A 1 94 ? -60.487 -27.408 -19.447 1.00 27.56 94 LEU A O 1
ATOM 778 N N . GLN A 1 95 ? -59.341 -28.765 -18.033 1.00 27.92 95 GLN A N 1
ATOM 779 C CA . GLN A 1 95 ? -58.443 -29.652 -18.809 1.00 27.92 95 GLN A CA 1
ATOM 780 C C . GLN A 1 95 ? -57.365 -29.116 -19.792 1.00 27.92 95 GLN A C 1
ATOM 782 O O . GLN A 1 95 ? -57.627 -28.460 -20.789 1.00 27.92 95 GLN A O 1
ATOM 787 N N . LYS A 1 96 ? -56.130 -29.570 -19.490 1.00 32.31 96 LYS A N 1
ATOM 788 C CA . LYS A 1 96 ? -54.939 -29.871 -20.335 1.00 32.31 96 LYS A CA 1
ATOM 789 C C . LYS A 1 96 ? -55.287 -30.548 -21.686 1.00 32.31 96 LYS A C 1
ATOM 791 O O . LYS A 1 96 ? -56.335 -31.191 -21.715 1.00 32.31 96 LYS A O 1
ATOM 796 N N . PRO A 1 97 ? -54.428 -30.530 -22.747 1.00 38.34 97 PRO A N 1
ATOM 797 C CA . PRO A 1 97 ? -53.082 -31.163 -22.741 1.00 38.34 97 PRO A CA 1
ATOM 798 C C . PRO A 1 97 ? -51.969 -30.504 -23.615 1.00 38.34 97 PRO A C 1
ATOM 800 O O . PRO A 1 97 ? -52.231 -29.659 -24.458 1.00 38.34 97 PRO A O 1
ATOM 803 N N . GLU A 1 98 ? -50.698 -30.699 -23.226 1.00 28.41 98 GLU A N 1
ATOM 804 C CA . GLU A 1 98 ? -49.588 -31.360 -23.975 1.00 28.41 98 GLU A CA 1
ATOM 805 C C . GLU A 1 98 ? -49.128 -30.727 -25.307 1.00 28.41 98 GLU A C 1
ATOM 807 O O . GLU A 1 98 ? -49.846 -30.761 -26.297 1.00 28.41 98 GLU A O 1
ATOM 812 N N . ASN A 1 99 ? -47.864 -30.283 -25.399 1.00 28.83 99 ASN A N 1
ATOM 813 C CA . ASN A 1 99 ? -46.778 -31.091 -25.985 1.00 28.83 99 ASN A CA 1
ATOM 814 C C . ASN A 1 99 ? -45.429 -30.347 -26.063 1.00 28.83 99 ASN A C 1
ATOM 816 O O . ASN A 1 99 ? -45.341 -29.135 -26.223 1.00 28.83 99 ASN A O 1
ATOM 820 N N . SER A 1 100 ? -44.382 -31.151 -25.915 1.00 29.09 100 SER A N 1
ATOM 821 C CA . SER A 1 100 ? -42.941 -30.896 -25.799 1.00 29.09 100 SER A CA 1
ATOM 822 C C . SER A 1 100 ? -42.224 -30.697 -27.152 1.00 29.09 100 SER A C 1
ATOM 824 O O . SER A 1 100 ? -42.676 -31.257 -28.144 1.00 29.09 100 SER A O 1
ATOM 826 N N . LEU A 1 101 ? -41.134 -29.919 -27.277 1.00 29.06 101 LEU A N 1
ATOM 827 C CA . LEU A 1 101 ? -39.686 -30.290 -27.262 1.00 29.06 101 LEU A CA 1
ATOM 828 C C . LEU A 1 101 ? -38.932 -29.284 -28.197 1.00 29.06 101 LEU A C 1
ATOM 830 O O . LEU A 1 101 ? -39.617 -28.602 -28.958 1.00 29.06 101 LEU A O 1
ATOM 834 N N . PRO A 1 102 ? -37.577 -29.244 -28.313 1.00 38.19 102 PRO A N 1
ATOM 835 C CA . PRO A 1 102 ? -36.524 -29.788 -27.449 1.00 38.19 102 PRO A CA 1
ATOM 836 C C . PRO A 1 102 ? -35.356 -28.818 -27.137 1.00 38.19 102 PRO A C 1
ATOM 838 O O . PRO A 1 102 ? -35.060 -27.845 -27.827 1.00 38.19 102 PRO A O 1
ATOM 841 N N . ILE A 1 103 ? -34.617 -29.217 -26.106 1.00 32.06 103 ILE A N 1
ATOM 842 C CA . ILE A 1 103 ? -33.282 -28.769 -25.705 1.00 32.06 103 ILE A CA 1
ATOM 843 C C . ILE A 1 103 ? -32.230 -29.475 -26.581 1.00 32.06 103 ILE A C 1
ATOM 845 O O . ILE A 1 103 ? -32.309 -30.687 -26.766 1.00 32.06 103 ILE A O 1
ATOM 849 N N . SER A 1 104 ? -31.202 -28.755 -27.051 1.00 28.11 104 SER A N 1
ATOM 850 C CA . SER A 1 104 ? -29.973 -29.356 -27.597 1.00 28.11 104 SER A CA 1
ATOM 851 C C . SER A 1 104 ? -28.792 -29.081 -26.672 1.00 28.11 104 SER A C 1
ATOM 853 O O . SER A 1 104 ? -28.331 -27.949 -26.527 1.00 28.11 104 SER A O 1
ATOM 855 N N . ALA A 1 105 ? -28.287 -30.158 -26.081 1.00 29.31 105 ALA A N 1
ATOM 856 C CA . ALA A 1 105 ? -27.103 -30.216 -25.244 1.00 29.31 105 ALA A CA 1
ATOM 857 C C . ALA A 1 105 ? -25.813 -29.917 -26.030 1.00 29.31 105 ALA A C 1
ATOM 859 O O . ALA A 1 105 ? -25.625 -30.394 -27.149 1.00 29.31 105 ALA A O 1
ATOM 860 N N . LYS A 1 106 ? -24.873 -29.201 -25.402 1.00 30.47 106 LYS A N 1
ATOM 861 C CA . LYS A 1 106 ? -23.443 -29.293 -25.726 1.00 30.47 106 LYS A CA 1
ATOM 862 C C . LYS A 1 106 ? -22.656 -29.586 -24.453 1.00 30.47 106 LYS A C 1
ATOM 864 O O . LYS A 1 106 ? -22.686 -28.844 -23.475 1.00 30.47 106 LYS A O 1
ATOM 869 N N . SER A 1 107 ? -21.987 -30.728 -24.506 1.00 28.19 107 SER A N 1
ATOM 870 C CA . SER A 1 107 ? -21.119 -31.340 -23.510 1.00 28.19 107 SER A CA 1
ATOM 871 C C . SER A 1 107 ? -19.969 -30.421 -23.088 1.00 28.19 107 SER A C 1
ATOM 873 O O . SER A 1 107 ? -19.105 -30.089 -23.902 1.00 28.19 107 SER A O 1
ATOM 875 N N . LYS A 1 108 ? -19.903 -30.075 -21.799 1.00 29.44 108 LYS A N 1
ATOM 876 C CA . LYS A 1 108 ? -18.689 -29.533 -21.177 1.00 29.44 108 LYS A CA 1
ATOM 877 C C . LYS A 1 108 ? -17.745 -30.700 -20.868 1.00 29.44 108 LYS A C 1
ATOM 879 O O . LYS A 1 108 ? -18.028 -31.501 -19.981 1.00 29.44 108 LYS A O 1
ATOM 884 N N . LYS A 1 109 ? -16.630 -30.800 -21.598 1.00 27.48 109 LYS A N 1
ATOM 885 C CA . LYS A 1 109 ? -15.483 -31.630 -21.199 1.00 27.48 109 LYS A CA 1
ATOM 886 C C . LYS A 1 109 ? -14.911 -31.051 -19.901 1.00 27.48 109 LYS A C 1
ATOM 888 O O . LYS A 1 109 ? -14.409 -29.931 -19.899 1.00 27.48 109 LYS A O 1
ATOM 893 N N . LYS A 1 110 ? -15.003 -31.811 -18.807 1.00 25.20 110 LYS A N 1
ATOM 894 C CA . LYS A 1 110 ? -14.199 -31.604 -17.598 1.00 25.20 110 LYS A CA 1
ATOM 895 C C . LYS A 1 110 ? -12.759 -31.984 -17.938 1.00 25.20 110 LYS A C 1
ATOM 897 O O . LYS A 1 110 ? -12.486 -33.152 -18.192 1.00 25.20 110 LYS A O 1
ATOM 902 N N . VAL A 1 111 ? -11.867 -31.003 -17.956 1.00 26.33 111 VAL A N 1
ATOM 903 C CA . VAL A 1 111 ? -10.423 -31.232 -17.882 1.00 26.33 111 VAL A CA 1
ATOM 904 C C . VAL A 1 111 ? -10.048 -31.026 -16.420 1.00 26.33 111 VAL A C 1
ATOM 906 O O . VAL A 1 111 ? -10.114 -29.913 -15.907 1.00 26.33 111 VAL A O 1
ATOM 909 N N . SER A 1 112 ? -9.759 -32.122 -15.726 1.00 23.33 112 SER A N 1
ATOM 910 C CA . SER A 1 112 ? -9.181 -32.116 -14.386 1.00 23.33 112 SER A CA 1
ATOM 911 C C . SER A 1 112 ? -7.686 -31.846 -14.514 1.00 23.33 112 SER A C 1
ATOM 913 O O . SER A 1 112 ? -6.958 -32.704 -15.011 1.00 23.33 112 SER A O 1
ATOM 915 N N . PHE A 1 113 ? -7.235 -30.671 -14.081 1.00 25.42 113 PHE A N 1
ATOM 916 C CA . PHE A 1 113 ? -5.814 -30.407 -13.879 1.00 25.42 113 PHE A CA 1
ATOM 917 C C . PHE A 1 113 ? -5.496 -30.589 -12.394 1.00 25.42 113 PHE A C 1
ATOM 919 O O . PHE A 1 113 ? -6.167 -30.019 -11.532 1.00 25.42 113 PHE A O 1
ATOM 926 N N . ALA A 1 114 ? -4.529 -31.457 -12.112 1.00 25.00 114 ALA A N 1
ATOM 927 C CA . ALA A 1 114 ? -4.066 -31.779 -10.773 1.00 25.00 114 ALA A CA 1
ATOM 928 C C . ALA A 1 114 ? -3.376 -30.561 -10.140 1.00 25.00 114 ALA A C 1
ATOM 930 O O . ALA A 1 114 ? -2.563 -29.897 -10.782 1.00 25.00 114 ALA A O 1
ATOM 931 N N . MET A 1 115 ? -3.701 -30.275 -8.878 1.00 27.83 115 MET A N 1
ATOM 932 C CA . MET A 1 115 ? -2.967 -29.299 -8.075 1.00 27.83 115 MET A CA 1
ATOM 933 C C . MET A 1 115 ? -1.580 -29.855 -7.733 1.00 27.83 115 MET A C 1
ATOM 935 O O . MET A 1 115 ? -1.511 -30.979 -7.228 1.00 27.83 115 MET A O 1
ATOM 939 N N . PRO A 1 116 ? -0.484 -29.102 -7.917 1.00 29.33 116 PRO A N 1
ATOM 940 C CA . PRO A 1 116 ? 0.747 -29.421 -7.232 1.00 29.33 116 PRO A CA 1
ATOM 941 C C . PRO A 1 116 ? 0.660 -28.906 -5.790 1.00 29.33 116 PRO A C 1
ATOM 943 O O . PRO A 1 116 ? 0.354 -27.747 -5.528 1.00 29.33 116 PRO A O 1
ATOM 946 N N . HIS A 1 117 ? 0.855 -29.861 -4.888 1.00 26.62 117 HIS A N 1
ATOM 947 C CA . HIS A 1 117 ? 1.357 -29.794 -3.520 1.00 26.62 117 HIS A CA 1
ATOM 948 C C . HIS A 1 117 ? 1.538 -28.426 -2.840 1.00 26.62 117 HIS A C 1
ATOM 950 O O . HIS A 1 117 ? 2.257 -27.549 -3.307 1.00 26.62 117 HIS A O 1
ATOM 956 N N . LYS A 1 118 ? 0.954 -28.365 -1.632 1.00 29.64 118 LYS A N 1
ATOM 957 C CA . LYS A 1 118 ? 1.251 -27.457 -0.519 1.00 29.64 118 LYS A CA 1
ATOM 958 C C . LYS A 1 118 ? 2.740 -27.087 -0.464 1.00 29.64 118 LYS A C 1
ATOM 960 O O . LYS A 1 118 ? 3.556 -27.911 -0.060 1.00 29.64 118 LYS A O 1
ATOM 965 N N . GLY A 1 119 ? 3.049 -25.851 -0.838 1.00 23.94 119 GLY A N 1
ATOM 966 C CA . GLY A 1 119 ? 4.228 -25.141 -0.362 1.00 23.94 119 GLY A CA 1
ATOM 967 C C . GLY A 1 119 ? 3.843 -24.381 0.901 1.00 23.94 119 GLY A C 1
ATOM 968 O O . GLY A 1 119 ? 2.798 -23.734 0.940 1.00 23.94 119 GLY A O 1
ATOM 969 N N . GLU A 1 120 ? 4.642 -24.534 1.945 1.00 25.78 120 GLU A N 1
ATOM 970 C CA . GLU A 1 120 ? 4.559 -23.761 3.177 1.00 25.78 120 GLU A CA 1
ATOM 971 C C . GLU A 1 120 ? 4.792 -22.277 2.843 1.00 25.78 120 GLU A C 1
ATOM 973 O O . GLU A 1 120 ? 5.896 -21.884 2.476 1.00 25.78 120 GLU A O 1
ATOM 978 N N . ASP A 1 121 ? 3.749 -21.446 2.933 1.00 23.28 121 ASP A N 1
ATOM 979 C CA . ASP A 1 121 ? 3.886 -19.986 2.921 1.00 23.28 121 ASP A CA 1
ATOM 980 C C . ASP A 1 121 ? 4.451 -19.547 4.285 1.00 23.28 121 ASP A C 1
ATOM 982 O O . ASP A 1 121 ? 3.731 -19.080 5.165 1.00 23.28 121 ASP A O 1
ATOM 986 N N . SER A 1 122 ? 5.758 -19.707 4.481 1.00 28.56 122 SER A N 1
ATOM 987 C CA . SER A 1 122 ? 6.508 -18.943 5.478 1.00 28.56 122 SER A CA 1
ATOM 988 C C . SER A 1 122 ? 6.855 -17.585 4.868 1.00 28.56 122 SER A C 1
ATOM 990 O O . SER A 1 122 ? 7.958 -17.379 4.361 1.00 28.56 122 SER A O 1
ATOM 992 N N . ARG A 1 123 ? 5.876 -16.677 4.843 1.00 31.64 123 ARG A N 1
ATOM 993 C CA . ARG A 1 123 ? 6.106 -15.258 4.554 1.00 31.64 123 ARG A CA 1
ATOM 994 C C . ARG A 1 123 ? 6.150 -14.524 5.882 1.00 31.64 123 ARG A C 1
ATOM 996 O O . ARG A 1 123 ? 5.110 -14.144 6.411 1.00 31.64 123 ARG A O 1
ATOM 1003 N N . ASP A 1 124 ? 7.356 -14.338 6.406 1.00 29.12 124 ASP A N 1
ATOM 1004 C CA . ASP A 1 124 ? 7.624 -13.393 7.490 1.00 29.12 124 ASP A CA 1
ATOM 1005 C C . ASP A 1 124 ? 7.492 -11.963 6.939 1.00 29.12 124 ASP A C 1
ATOM 1007 O O . ASP A 1 124 ? 8.467 -11.228 6.784 1.00 29.12 124 ASP A O 1
ATOM 1011 N N . ASN A 1 125 ? 6.266 -11.564 6.602 1.00 31.95 125 ASN A N 1
ATOM 1012 C CA . ASN A 1 125 ? 5.953 -10.156 6.460 1.00 31.95 125 ASN A CA 1
ATOM 1013 C C . ASN A 1 125 ? 5.952 -9.572 7.875 1.00 31.95 125 ASN A C 1
ATOM 1015 O O . ASN A 1 125 ? 5.175 -9.997 8.731 1.00 31.95 125 ASN A O 1
ATOM 1019 N N . GLN A 1 126 ? 6.791 -8.569 8.121 1.00 34.28 126 GLN A N 1
ATOM 1020 C CA . GLN A 1 126 ? 6.614 -7.647 9.244 1.00 34.28 126 GLN A CA 1
ATOM 1021 C C . GLN A 1 126 ? 5.344 -6.821 8.992 1.00 34.28 126 GLN A C 1
ATOM 1023 O O . GLN A 1 126 ? 5.408 -5.646 8.642 1.00 34.28 126 GLN A O 1
ATOM 1028 N N . GLU A 1 127 ? 4.177 -7.459 9.061 1.00 42.75 127 GLU A N 1
ATOM 1029 C CA . GLU A 1 127 ? 2.901 -6.779 8.888 1.00 42.75 127 GLU A CA 1
ATOM 1030 C C . GLU A 1 127 ? 2.646 -5.848 10.073 1.00 42.75 127 GLU A C 1
ATOM 1032 O O . GLU A 1 127 ? 3.224 -6.000 11.152 1.00 42.75 127 GLU A O 1
ATOM 1037 N N . ASP A 1 128 ? 1.769 -4.865 9.865 1.00 52.44 128 ASP A N 1
ATOM 1038 C CA . ASP A 1 128 ? 1.215 -4.021 10.917 1.00 52.44 128 ASP A CA 1
ATOM 1039 C C . ASP A 1 128 ? 0.442 -4.885 11.929 1.00 52.44 128 ASP A C 1
ATOM 1041 O O . ASP A 1 128 ? -0.780 -5.015 11.878 1.00 52.44 128 ASP A O 1
ATOM 1045 N N . GLU A 1 129 ? 1.178 -5.531 12.828 1.00 57.19 129 GLU A N 1
ATOM 1046 C CA . GLU A 1 129 ? 0.646 -6.514 13.754 1.00 57.19 129 GLU A CA 1
ATOM 1047 C C . GLU A 1 129 ? -0.255 -5.804 14.767 1.00 57.19 129 GLU A C 1
ATOM 1049 O O . GLU A 1 129 ? 0.186 -5.027 15.618 1.00 57.19 129 GLU A O 1
ATOM 1054 N N . ILE A 1 130 ? -1.561 -6.044 14.655 1.00 64.00 130 ILE A N 1
ATOM 1055 C CA . ILE A 1 130 ? -2.498 -5.635 15.693 1.00 64.00 130 ILE A CA 1
ATOM 1056 C C . ILE A 1 130 ? -2.184 -6.509 16.905 1.00 64.00 130 ILE A C 1
ATOM 1058 O O . ILE A 1 130 ? -2.233 -7.732 16.798 1.00 64.00 130 ILE A O 1
ATOM 1062 N N . ILE A 1 131 ? -1.915 -5.918 18.065 1.00 61.97 131 ILE A N 1
ATOM 1063 C CA . ILE A 1 131 ? -1.496 -6.661 19.266 1.00 61.97 131 ILE A CA 1
ATOM 1064 C C . ILE A 1 131 ? -2.651 -7.528 19.772 1.00 61.97 131 ILE A C 1
ATOM 1066 O O . ILE A 1 131 ? -3.784 -7.065 19.765 1.00 61.97 131 ILE A O 1
ATOM 1070 N N . GLU A 1 132 ? -2.445 -8.793 20.137 1.00 55.28 132 GLU A N 1
ATOM 1071 C CA . GLU A 1 132 ? -3.495 -9.671 20.693 1.00 55.28 132 GLU A CA 1
ATOM 1072 C C . GLU A 1 132 ? -3.757 -9.391 22.178 1.00 55.28 132 GLU A C 1
ATOM 1074 O O . GLU A 1 132 ? -2.833 -9.193 22.960 1.00 55.28 132 GLU A O 1
ATOM 1079 N N . LEU A 1 133 ? -5.039 -9.337 22.549 1.00 47.66 133 LEU A N 1
ATOM 1080 C CA . LEU A 1 133 ? -5.500 -9.322 23.937 1.00 47.66 133 LEU A CA 1
ATOM 1081 C C . LEU A 1 133 ? -6.143 -10.690 24.183 1.00 47.66 133 LEU A C 1
ATOM 1083 O O . LEU A 1 133 ? -7.042 -11.048 23.422 1.00 47.66 133 LEU A O 1
ATOM 1087 N N . THR A 1 134 ? -5.701 -11.439 25.197 1.00 47.75 134 THR A N 1
ATOM 1088 C CA . THR A 1 134 ? -6.436 -12.642 25.632 1.00 47.75 134 THR A CA 1
ATOM 1089 C C . THR A 1 134 ? -7.625 -12.257 26.517 1.00 47.75 134 THR A C 1
ATOM 1091 O O . THR A 1 134 ? -7.689 -11.136 27.032 1.00 47.75 134 THR A O 1
ATOM 1094 N N . GLU A 1 135 ? -8.564 -13.190 26.690 1.00 42.91 135 GLU A N 1
ATOM 1095 C CA . GLU A 1 135 ? -9.837 -13.023 27.417 1.00 42.91 135 GLU A CA 1
ATOM 1096 C C . GLU A 1 135 ? -9.677 -12.567 28.883 1.00 42.91 135 GLU A C 1
ATOM 1098 O O . GLU A 1 135 ? -10.594 -11.967 29.445 1.00 42.91 135 GLU A O 1
ATOM 1103 N N . ASP A 1 136 ? -8.489 -12.744 29.468 1.00 33.16 136 ASP A N 1
ATOM 1104 C CA . ASP A 1 136 ? -8.189 -12.403 30.865 1.00 33.16 136 ASP A CA 1
ATOM 1105 C C . ASP A 1 136 ? -7.481 -11.042 31.026 1.00 33.16 136 ASP A C 1
ATOM 1107 O O . ASP A 1 136 ? -7.093 -10.660 32.132 1.00 33.16 136 ASP A O 1
ATOM 1111 N N . GLY A 1 137 ? -7.232 -10.318 29.927 1.00 43.94 137 GLY A N 1
ATOM 1112 C CA . GLY A 1 137 ? -6.359 -9.137 29.934 1.00 43.94 137 GLY A CA 1
ATOM 1113 C C . GLY A 1 137 ? -4.868 -9.463 30.133 1.00 43.94 137 GLY A C 1
ATOM 1114 O O . GLY A 1 137 ? -4.079 -8.561 30.409 1.00 43.94 137 GLY A O 1
ATOM 1115 N N . SER A 1 138 ? -4.478 -10.737 29.987 1.00 36.84 138 SER A N 1
ATOM 1116 C CA . SER A 1 138 ? -3.092 -11.232 30.016 1.00 36.84 138 SER A CA 1
ATOM 1117 C C . SER A 1 138 ? -2.552 -11.475 28.591 1.00 36.84 138 SER A C 1
ATOM 1119 O O . SER A 1 138 ? -3.317 -11.519 27.629 1.00 36.84 138 SER A O 1
ATOM 1121 N N . PHE A 1 139 ? -1.236 -11.594 28.408 1.00 47.53 139 PHE A N 1
ATOM 1122 C CA . PHE A 1 139 ? -0.595 -11.684 27.085 1.00 47.53 139 PHE A CA 1
ATOM 1123 C C . PHE A 1 139 ? -0.266 -13.124 26.667 1.00 47.53 139 PHE A C 1
ATOM 1125 O O . PHE A 1 139 ? 0.279 -13.886 27.464 1.00 47.53 139 PHE A O 1
ATOM 1132 N N . ASP A 1 140 ? -0.470 -13.439 25.383 1.00 36.06 140 ASP A N 1
ATOM 1133 C CA . ASP A 1 140 ? 0.146 -14.591 24.715 1.00 36.06 140 ASP A CA 1
ATOM 1134 C C . ASP A 1 140 ? 1.412 -14.116 23.970 1.00 36.06 140 ASP A C 1
ATOM 1136 O O . ASP A 1 140 ? 1.352 -13.383 22.984 1.00 36.06 140 ASP A O 1
ATOM 1140 N N . ILE A 1 141 ? 2.591 -14.448 24.508 1.00 39.81 141 ILE A N 1
ATOM 1141 C CA . ILE A 1 141 ? 3.918 -14.008 24.011 1.00 39.81 141 ILE A CA 1
ATOM 1142 C C . ILE A 1 141 ? 4.551 -15.098 23.115 1.00 39.81 141 ILE A C 1
ATOM 1144 O O . ILE A 1 141 ? 5.750 -15.099 22.828 1.00 39.81 141 ILE A O 1
ATOM 1148 N N . SER A 1 142 ? 3.769 -16.073 22.654 1.00 28.23 142 SER A N 1
ATOM 1149 C CA . SER A 1 142 ? 4.316 -17.283 22.032 1.00 28.23 142 SER A CA 1
ATOM 1150 C C . SER A 1 142 ? 4.857 -17.102 20.602 1.00 28.23 142 SER A C 1
ATOM 1152 O O . SER A 1 142 ? 5.695 -17.906 20.187 1.00 28.23 142 SER A O 1
ATOM 1154 N N . ASN A 1 143 ? 4.509 -16.028 19.880 1.00 32.53 143 ASN A N 1
ATOM 1155 C CA . ASN A 1 143 ? 4.945 -15.846 18.483 1.00 32.53 143 ASN A CA 1
ATOM 1156 C C . ASN A 1 143 ? 6.122 -14.879 18.249 1.00 32.53 143 ASN A C 1
ATOM 1158 O O . ASN A 1 143 ? 6.724 -14.918 17.180 1.00 32.53 143 ASN A O 1
ATOM 1162 N N . ALA A 1 144 ? 6.552 -14.089 19.239 1.00 28.78 144 ALA A N 1
ATOM 1163 C CA . ALA A 1 144 ? 7.655 -13.129 19.052 1.00 28.78 144 ALA A CA 1
ATOM 1164 C C . ALA A 1 144 ? 9.065 -13.703 19.325 1.00 28.78 144 ALA A C 1
ATOM 1166 O O . ALA A 1 144 ? 10.070 -13.043 19.064 1.00 28.78 144 ALA A O 1
ATOM 1167 N N . THR A 1 145 ? 9.176 -14.916 19.876 1.00 27.00 145 THR A N 1
ATOM 1168 C CA . THR A 1 145 ? 10.452 -15.452 20.398 1.00 27.00 145 THR A CA 1
ATOM 1169 C C . THR A 1 145 ? 11.143 -16.490 19.507 1.00 27.00 145 THR A C 1
ATOM 1171 O O . THR A 1 145 ? 12.234 -16.940 19.853 1.00 27.00 145 THR A O 1
ATOM 1174 N N . LYS A 1 146 ? 10.597 -16.845 18.333 1.00 29.05 146 LYS A N 1
ATOM 1175 C CA . LYS A 1 146 ? 11.232 -17.840 17.440 1.00 29.05 146 LYS A CA 1
ATOM 1176 C C . LYS A 1 146 ? 12.272 -17.289 16.461 1.00 29.05 146 LYS A C 1
ATOM 1178 O O . LYS A 1 146 ? 13.042 -18.070 15.911 1.00 29.05 146 LYS A O 1
ATOM 1183 N N . SER A 1 147 ? 12.405 -15.977 16.296 1.00 29.94 147 SER A N 1
ATOM 1184 C CA . SER A 1 147 ? 13.391 -15.387 15.381 1.00 29.94 147 SER A CA 1
ATOM 1185 C C . SER A 1 147 ? 14.679 -14.962 16.102 1.00 29.94 147 SER A C 1
ATOM 1187 O O . SER A 1 147 ? 15.053 -13.790 16.057 1.00 29.94 147 SER A O 1
ATOM 1189 N N . LYS A 1 148 ? 15.339 -15.880 16.828 1.00 28.86 148 LYS A N 1
ATOM 1190 C CA . LYS A 1 148 ? 16.730 -15.710 17.314 1.00 28.86 148 LYS A CA 1
ATOM 1191 C C . LYS A 1 148 ? 17.291 -16.988 17.961 1.00 28.86 148 LYS A C 1
ATOM 1193 O O . LYS A 1 148 ? 17.430 -17.057 19.175 1.00 28.86 148 LYS A O 1
ATOM 1198 N N . ALA A 1 149 ? 17.675 -17.985 17.161 1.00 24.03 149 ALA A N 1
ATOM 1199 C CA . ALA A 1 149 ? 18.707 -18.952 17.558 1.00 24.03 149 ALA A CA 1
ATOM 1200 C C . ALA A 1 149 ? 19.277 -19.733 16.358 1.00 24.03 149 ALA A C 1
ATOM 1202 O O . ALA A 1 149 ? 18.532 -20.330 15.594 1.00 24.03 149 ALA A O 1
ATOM 1203 N N . GLN A 1 150 ? 20.613 -19.774 16.306 1.00 26.05 150 GLN A N 1
ATOM 1204 C CA . GLN A 1 150 ? 21.503 -20.705 15.594 1.00 26.05 150 GLN A CA 1
ATOM 1205 C C . GLN A 1 150 ? 21.861 -20.463 14.117 1.00 26.05 150 GLN A C 1
ATOM 1207 O O . GLN A 1 150 ? 21.355 -21.084 13.190 1.00 26.05 150 GLN A O 1
ATOM 1212 N N . VAL A 1 151 ? 22.920 -19.663 13.963 1.00 24.94 151 VAL A N 1
ATOM 1213 C CA . VAL A 1 151 ? 24.039 -19.929 13.049 1.00 24.94 151 VAL A CA 1
ATOM 1214 C C . VAL A 1 151 ? 25.168 -20.541 13.894 1.00 24.94 151 VAL A C 1
ATOM 1216 O O . VAL A 1 151 ? 25.570 -19.902 14.861 1.00 24.94 151 VAL A O 1
ATOM 1219 N N . ASP A 1 152 ? 25.603 -21.778 13.605 1.00 23.81 152 ASP A N 1
ATOM 1220 C CA . ASP A 1 152 ? 27.016 -22.137 13.333 1.00 23.81 152 ASP A CA 1
ATOM 1221 C C . ASP A 1 152 ? 27.301 -23.666 13.256 1.00 23.81 152 ASP A C 1
ATOM 1223 O O . ASP A 1 152 ? 27.129 -24.409 14.216 1.00 23.81 152 ASP A O 1
ATOM 1227 N N . GLN A 1 153 ? 27.808 -24.053 12.072 1.00 27.91 153 GLN A N 1
ATOM 1228 C CA . GLN A 1 153 ? 28.985 -24.891 11.739 1.00 27.91 153 GLN A CA 1
ATOM 1229 C C . GLN A 1 153 ? 29.098 -26.425 11.979 1.00 27.91 153 GLN A C 1
ATOM 1231 O O . GLN A 1 153 ? 29.200 -26.905 13.099 1.00 27.91 153 GLN A O 1
ATOM 1236 N N . GLN A 1 154 ? 29.356 -27.102 10.831 1.00 25.92 154 GLN A N 1
ATOM 1237 C CA . GLN A 1 154 ? 30.300 -28.222 10.542 1.00 25.92 154 GLN A CA 1
ATOM 1238 C C . GLN A 1 154 ? 29.963 -29.641 11.081 1.00 25.92 154 GLN A C 1
ATOM 1240 O O . GLN A 1 154 ? 29.654 -29.808 12.245 1.00 25.92 154 GLN A O 1
ATOM 1245 N N . SER A 1 155 ? 30.057 -30.765 10.343 1.00 23.91 155 SER A N 1
ATOM 1246 C CA . SER A 1 155 ? 31.018 -31.166 9.297 1.00 23.91 155 SER A CA 1
ATOM 1247 C C . SER A 1 155 ? 30.670 -32.517 8.598 1.00 23.91 155 SER A C 1
ATOM 1249 O O . SER A 1 155 ? 30.120 -33.427 9.204 1.00 23.91 155 SER A O 1
ATOM 1251 N N . THR A 1 156 ? 31.087 -32.616 7.323 1.00 22.64 156 THR A N 1
ATOM 1252 C CA . THR A 1 156 ? 31.705 -33.754 6.578 1.00 22.64 156 THR A CA 1
ATOM 1253 C C . THR A 1 156 ? 31.041 -35.122 6.258 1.00 22.64 156 THR A C 1
ATOM 1255 O O . THR A 1 156 ? 30.890 -35.979 7.116 1.00 22.64 156 THR A O 1
ATOM 1258 N N . ILE A 1 157 ? 30.951 -35.362 4.930 1.00 24.25 157 ILE A N 1
ATOM 1259 C CA . ILE A 1 157 ? 31.491 -36.480 4.096 1.00 24.25 157 ILE A CA 1
ATOM 1260 C C . ILE A 1 157 ? 30.880 -37.900 4.182 1.00 24.25 157 ILE A C 1
ATOM 1262 O O . ILE A 1 157 ? 31.119 -38.655 5.114 1.00 24.25 157 ILE A O 1
ATOM 1266 N N . THR A 1 158 ? 30.243 -38.321 3.080 1.00 25.50 158 THR A N 1
ATOM 1267 C CA . THR A 1 158 ? 30.567 -39.456 2.159 1.00 25.50 158 THR A CA 1
ATOM 1268 C C . THR A 1 158 ? 29.419 -39.504 1.125 1.00 25.50 158 THR A C 1
ATOM 1270 O O . THR A 1 158 ? 28.268 -39.330 1.490 1.00 25.50 158 THR A O 1
ATOM 1273 N N . GLY A 1 159 ? 29.569 -39.607 -0.197 1.00 22.66 159 GLY A N 1
ATOM 1274 C CA . GLY A 1 159 ? 30.626 -40.168 -1.024 1.00 22.66 159 GLY A CA 1
ATOM 1275 C C . GLY A 1 159 ? 30.134 -41.477 -1.649 1.00 22.66 159 GLY A C 1
ATOM 1276 O O . GLY A 1 159 ? 30.418 -42.524 -1.088 1.00 22.66 159 GLY A O 1
ATOM 1277 N N . ASN A 1 160 ? 29.396 -41.427 -2.770 1.00 27.67 160 ASN A N 1
ATOM 1278 C CA . ASN A 1 160 ? 29.570 -42.384 -3.874 1.00 27.67 160 ASN A CA 1
ATOM 1279 C C . ASN A 1 160 ? 28.730 -42.041 -5.114 1.00 27.67 160 ASN A C 1
ATOM 1281 O O . ASN A 1 160 ? 27.504 -42.081 -5.111 1.00 27.67 160 ASN A O 1
ATOM 1285 N N . GLN A 1 161 ? 29.455 -41.755 -6.193 1.00 26.55 161 GLN A N 1
ATOM 1286 C CA . GLN A 1 161 ? 29.001 -41.793 -7.576 1.00 26.55 161 GLN A CA 1
ATOM 1287 C C . GLN A 1 161 ? 29.139 -43.229 -8.099 1.00 26.55 161 GLN A C 1
ATOM 1289 O O . GLN A 1 161 ? 30.145 -43.881 -7.812 1.00 26.55 161 GLN A O 1
ATOM 1294 N N . ARG A 1 162 ? 28.231 -43.676 -8.972 1.00 24.23 162 ARG A N 1
ATOM 1295 C CA . ARG A 1 162 ? 28.644 -44.395 -10.186 1.00 24.23 162 ARG A CA 1
ATOM 1296 C C . ARG A 1 162 ? 27.560 -44.387 -11.255 1.00 24.23 162 ARG A C 1
ATOM 1298 O O . ARG A 1 162 ? 26.374 -44.478 -10.966 1.00 24.23 162 ARG A O 1
ATOM 1305 N N . ALA A 1 163 ? 28.049 -44.223 -12.472 1.00 24.11 163 ALA A N 1
ATOM 1306 C CA . ALA A 1 163 ? 27.339 -43.946 -13.699 1.00 24.11 163 ALA A CA 1
ATOM 1307 C C . ALA A 1 163 ? 27.136 -45.209 -14.560 1.00 24.11 163 ALA A C 1
ATOM 1309 O O . ALA A 1 163 ? 27.838 -46.202 -14.387 1.00 24.11 163 ALA A O 1
ATOM 1310 N N . GLU A 1 164 ? 26.219 -45.058 -15.520 1.00 25.45 164 GLU A N 1
ATOM 1311 C CA . GLU A 1 164 ? 26.243 -45.580 -16.898 1.00 25.45 164 GLU A CA 1
ATOM 1312 C C . GLU A 1 164 ? 26.109 -47.090 -17.204 1.00 25.45 164 GLU A C 1
ATOM 1314 O O . GLU A 1 164 ? 27.063 -47.853 -17.173 1.00 25.45 164 GLU A O 1
ATOM 1319 N N . SER A 1 165 ? 24.931 -47.406 -17.765 1.00 24.17 165 SER A N 1
ATOM 1320 C CA . SER A 1 165 ? 24.713 -47.964 -19.119 1.00 24.17 165 SER A CA 1
ATOM 1321 C C . SER A 1 165 ? 24.999 -49.441 -19.468 1.00 24.17 165 SER A C 1
ATOM 1323 O O . SER A 1 165 ? 25.941 -50.067 -19.004 1.00 24.17 165 SER A O 1
ATOM 1325 N N . CYS A 1 166 ? 24.196 -49.885 -20.452 1.00 20.52 166 CYS A N 1
ATOM 1326 C CA . CYS A 1 166 ? 24.347 -50.996 -21.409 1.00 20.52 166 CYS A CA 1
ATOM 1327 C C . CYS A 1 166 ? 23.709 -52.382 -21.131 1.00 20.52 166 CYS A C 1
ATOM 1329 O O . CYS A 1 166 ? 24.266 -53.220 -20.439 1.00 20.52 166 CYS A O 1
ATOM 1331 N N . SER A 1 167 ? 22.627 -52.628 -21.894 1.00 23.02 167 SER A N 1
ATOM 1332 C CA . SER A 1 167 ? 22.507 -53.663 -22.949 1.00 23.02 167 SER A CA 1
ATOM 1333 C C . SER A 1 167 ? 22.122 -55.122 -22.629 1.00 23.02 167 SER A C 1
ATOM 1335 O O . SER A 1 167 ? 22.729 -55.790 -21.803 1.00 23.02 167 SER A O 1
ATOM 1337 N N . SER A 1 168 ? 21.239 -55.611 -23.526 1.00 24.95 168 SER A N 1
ATOM 1338 C CA . SER A 1 168 ? 20.958 -56.987 -24.013 1.00 24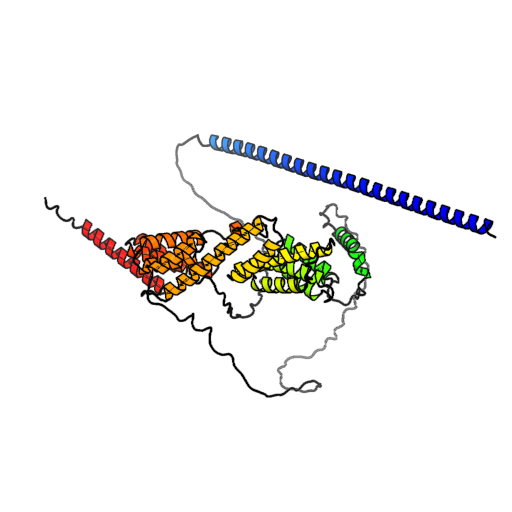.95 168 SER A CA 1
ATOM 1339 C C . SER A 1 168 ? 20.258 -57.969 -23.059 1.00 24.95 168 SER A C 1
ATOM 1341 O O . SER A 1 168 ? 20.769 -58.245 -21.987 1.00 24.95 168 SER A O 1
ATOM 1343 N N . HIS A 1 169 ? 19.003 -58.376 -23.308 1.00 26.00 169 HIS A N 1
ATOM 1344 C CA . HIS A 1 169 ? 18.441 -59.324 -24.305 1.00 26.00 169 HIS A CA 1
ATOM 1345 C C . HIS A 1 169 ? 18.467 -60.802 -23.861 1.00 26.00 169 HIS A C 1
ATOM 1347 O O . HIS A 1 169 ? 19.492 -61.291 -23.408 1.00 26.00 169 HIS A O 1
ATOM 1353 N N . GLU A 1 170 ? 17.325 -61.460 -24.124 1.00 24.53 170 GLU A N 1
ATOM 1354 C CA . GLU A 1 170 ? 17.004 -62.906 -24.093 1.00 24.53 170 GLU A CA 1
ATOM 1355 C C . GLU A 1 170 ? 16.543 -63.535 -22.759 1.00 24.53 170 GLU A C 1
ATOM 1357 O O . GLU A 1 170 ? 17.032 -63.147 -21.708 1.00 24.53 170 GLU A O 1
ATOM 1362 N N . ILE A 1 171 ? 15.646 -64.534 -22.656 1.00 26.12 171 ILE A N 1
ATOM 1363 C CA . ILE A 1 171 ? 14.559 -65.183 -23.444 1.00 26.12 171 ILE A CA 1
ATOM 1364 C C . ILE A 1 171 ? 13.836 -66.132 -22.430 1.00 26.12 171 ILE A C 1
ATOM 1366 O O . ILE A 1 171 ? 14.419 -66.464 -21.399 1.00 26.12 171 ILE A O 1
ATOM 1370 N N . SER A 1 172 ? 12.640 -66.643 -22.781 1.00 23.84 172 SER A N 1
ATOM 1371 C CA . SER A 1 172 ? 11.864 -67.788 -22.210 1.00 23.84 172 SER A CA 1
ATOM 1372 C C . SER A 1 172 ? 11.036 -67.483 -20.951 1.00 23.84 172 SER A C 1
ATOM 1374 O O . SER A 1 172 ? 11.556 -66.907 -20.006 1.00 23.84 172 SER A O 1
ATOM 1376 N N . GLY A 1 173 ? 9.710 -67.698 -20.904 1.00 26.66 173 GLY A N 1
ATOM 1377 C CA . GLY A 1 173 ? 8.917 -68.898 -21.266 1.00 26.66 173 GLY A CA 1
ATOM 1378 C C . GLY A 1 173 ? 8.795 -69.753 -19.989 1.00 26.66 173 GLY A C 1
ATOM 1379 O O . GLY A 1 173 ? 9.820 -69.994 -19.370 1.00 26.66 173 GLY A O 1
ATOM 1380 N N . ASP A 1 174 ? 7.653 -70.194 -19.457 1.00 28.81 174 ASP A N 1
ATOM 1381 C CA . ASP A 1 174 ? 6.380 -70.618 -20.050 1.00 28.81 174 ASP A CA 1
ATOM 1382 C C . ASP A 1 174 ? 5.328 -70.882 -18.929 1.00 28.81 174 ASP A C 1
ATOM 1384 O O . ASP A 1 174 ? 5.663 -70.793 -17.748 1.00 28.81 174 ASP A O 1
ATOM 1388 N N . GLU A 1 175 ? 4.118 -71.305 -19.339 1.00 30.62 175 GLU A N 1
ATOM 1389 C CA . GLU A 1 175 ? 3.006 -71.963 -18.595 1.00 30.62 175 GLU A CA 1
ATOM 1390 C C . GLU A 1 175 ? 1.844 -71.078 -18.079 1.00 30.62 175 GLU A C 1
ATOM 1392 O O . GLU A 1 175 ? 2.050 -70.110 -17.357 1.00 30.62 175 GLU A O 1
ATOM 1397 N N . ALA A 1 176 ? 0.551 -71.363 -18.316 1.00 32.22 176 ALA A N 1
ATOM 1398 C CA . ALA A 1 176 ? -0.176 -72.344 -19.145 1.00 32.22 176 ALA A CA 1
ATOM 1399 C C . ALA A 1 176 ? -1.667 -71.882 -19.236 1.00 32.22 176 ALA A C 1
ATOM 1401 O O . ALA A 1 176 ? -2.218 -71.405 -18.248 1.00 32.22 176 ALA A O 1
ATOM 1402 N N . ILE A 1 177 ? -2.261 -71.750 -20.433 1.00 33.69 177 ILE A N 1
ATOM 1403 C CA . ILE A 1 177 ? -3.215 -72.658 -21.128 1.00 33.69 177 ILE A CA 1
ATOM 1404 C C . ILE A 1 177 ? -4.614 -72.808 -20.483 1.00 33.69 177 ILE A C 1
ATOM 1406 O O . ILE A 1 177 ? -4.752 -73.414 -19.427 1.00 33.69 177 ILE A O 1
ATOM 1410 N N . GLN A 1 178 ? -5.664 -72.418 -21.230 1.00 31.62 178 GLN A N 1
ATOM 1411 C CA . GLN A 1 178 ? -6.687 -73.373 -21.696 1.00 31.62 178 GLN A CA 1
ATOM 1412 C C . GLN A 1 178 ? -7.377 -72.932 -22.999 1.00 31.62 178 GLN A C 1
ATOM 1414 O O . GLN A 1 178 ? -7.759 -71.778 -23.181 1.00 31.62 178 GLN A O 1
ATOM 1419 N N . VAL A 1 179 ? -7.451 -73.914 -23.896 1.00 34.97 179 VAL A N 1
ATOM 1420 C CA . VAL A 1 179 ? -7.925 -73.956 -25.284 1.00 34.97 179 VAL A CA 1
ATOM 1421 C C . VAL A 1 179 ? -9.222 -74.768 -25.304 1.00 34.97 179 VAL A C 1
ATOM 1423 O O . VAL A 1 179 ? -9.410 -75.589 -24.413 1.00 34.97 179 VAL A O 1
ATOM 1426 N N . ASP A 1 180 ? -10.083 -74.504 -26.290 1.00 32.78 180 ASP A N 1
ATOM 1427 C CA . ASP A 1 180 ? -10.831 -75.475 -27.120 1.00 32.78 180 ASP A CA 1
ATOM 1428 C C . ASP A 1 180 ? -11.790 -74.631 -27.991 1.00 32.78 180 ASP A C 1
ATOM 1430 O O . ASP A 1 180 ? -12.584 -73.857 -27.470 1.00 32.78 180 ASP A O 1
ATOM 1434 N N . THR A 1 181 ? -11.782 -74.632 -29.327 1.00 33.03 181 THR A N 1
ATOM 1435 C CA . THR A 1 181 ? -12.019 -75.783 -30.206 1.00 33.03 181 THR A CA 1
ATOM 1436 C C . THR A 1 181 ? -11.785 -75.400 -31.685 1.00 33.03 181 THR A C 1
ATOM 1438 O O . THR A 1 181 ? -12.139 -74.302 -32.103 1.00 33.03 181 THR A O 1
ATOM 1441 N N . GLU A 1 182 ? -11.278 -76.382 -32.435 1.00 38.25 182 GLU A N 1
ATOM 1442 C CA . GLU A 1 182 ? -11.456 -76.685 -33.871 1.00 38.25 182 GLU A CA 1
ATOM 1443 C C . GLU A 1 182 ? -10.794 -75.833 -34.976 1.00 38.25 182 GLU A C 1
ATOM 1445 O O . GLU A 1 182 ? -10.937 -74.621 -35.103 1.00 38.25 182 GLU A O 1
ATOM 1450 N N . ASP A 1 183 ? -10.077 -76.579 -35.818 1.00 37.31 183 ASP A N 1
ATOM 1451 C CA . ASP A 1 183 ? -9.144 -76.182 -36.860 1.00 37.31 183 ASP A CA 1
ATOM 1452 C C . ASP A 1 183 ? -9.810 -76.407 -38.229 1.00 37.31 183 ASP A C 1
ATOM 1454 O O . ASP A 1 183 ? -10.139 -77.535 -38.600 1.00 37.31 183 ASP A O 1
ATOM 1458 N N . ALA A 1 184 ? -10.046 -75.329 -38.973 1.00 44.88 184 ALA A N 1
ATOM 1459 C CA . ALA A 1 184 ? -10.368 -75.363 -40.396 1.00 44.88 184 ALA A CA 1
ATOM 1460 C C . ALA A 1 184 ? -9.909 -74.035 -41.002 1.00 44.88 184 ALA A C 1
ATOM 1462 O O . ALA A 1 184 ? -10.552 -73.004 -40.824 1.00 44.88 184 ALA A O 1
ATOM 1463 N N . THR A 1 185 ? -8.766 -74.045 -41.679 1.00 46.12 185 THR A N 1
ATOM 1464 C CA . THR A 1 185 ? -8.188 -72.884 -42.359 1.00 46.12 185 THR A CA 1
ATOM 1465 C C . THR A 1 185 ? -9.072 -72.417 -43.522 1.00 46.12 185 THR A C 1
ATOM 1467 O O . THR A 1 185 ? -9.271 -73.174 -44.473 1.00 46.12 185 THR A O 1
ATOM 1470 N N . PRO A 1 186 ? -9.546 -71.156 -43.543 1.00 48.53 186 PRO A N 1
ATOM 1471 C CA . PRO A 1 186 ? -9.934 -70.504 -44.776 1.00 48.53 186 PRO A CA 1
ATOM 1472 C C . PRO A 1 186 ? -8.786 -69.595 -45.222 1.00 48.53 186 PRO A C 1
ATOM 1474 O O . PRO A 1 186 ? -8.378 -68.664 -44.528 1.00 48.53 186 PRO A O 1
ATOM 1477 N N . GLU A 1 187 ? -8.259 -69.884 -46.401 1.00 59.16 187 GLU A N 1
ATOM 1478 C CA . GLU A 1 187 ? -7.402 -68.992 -47.171 1.00 59.16 187 GLU A CA 1
ATOM 1479 C C . GLU A 1 187 ? -8.149 -67.658 -47.377 1.00 59.16 187 GLU A C 1
ATOM 1481 O O . GLU A 1 187 ? -9.158 -67.593 -48.077 1.00 59.16 187 GLU A O 1
ATOM 1486 N N . ILE A 1 188 ? -7.728 -66.595 -46.681 1.00 60.72 188 ILE A N 1
ATOM 1487 C CA . ILE A 1 188 ? -8.355 -65.274 -46.806 1.00 60.72 188 ILE A CA 1
ATOM 1488 C C . ILE A 1 188 ? -7.798 -64.619 -48.072 1.00 60.72 188 ILE A C 1
ATOM 1490 O O . ILE A 1 188 ? -6.721 -64.019 -48.051 1.00 60.72 188 ILE A O 1
ATOM 1494 N N . GLU A 1 189 ? -8.536 -64.712 -49.178 1.00 66.00 189 GLU A N 1
ATOM 1495 C CA . GLU A 1 189 ? -8.294 -63.884 -50.359 1.00 66.00 189 GLU A CA 1
ATOM 1496 C C . GLU A 1 189 ? -8.485 -62.404 -49.986 1.00 66.00 189 GLU A C 1
ATOM 1498 O O . GLU A 1 189 ? -9.599 -61.923 -49.757 1.00 66.00 189 GLU A O 1
ATOM 1503 N N . LEU A 1 190 ? -7.379 -61.664 -49.882 1.00 66.25 190 LEU A N 1
ATOM 1504 C CA . LEU A 1 190 ? -7.421 -60.220 -49.675 1.00 66.25 190 LEU A CA 1
ATOM 1505 C C . LEU A 1 190 ? -8.041 -59.547 -50.914 1.00 66.25 190 LEU A C 1
ATOM 1507 O O . LEU A 1 190 ? -7.614 -59.831 -52.036 1.00 66.25 190 LEU A O 1
ATOM 1511 N N . PRO A 1 191 ? -9.013 -58.628 -50.748 1.00 70.25 191 PRO A N 1
ATOM 1512 C CA . PRO A 1 191 ? -9.628 -57.954 -51.881 1.00 70.25 191 PRO A CA 1
ATOM 1513 C C . PRO A 1 191 ? -8.586 -57.119 -52.641 1.00 70.25 191 PRO A C 1
ATOM 1515 O O . PRO A 1 191 ? -7.717 -56.499 -52.016 1.00 70.25 191 PRO A O 1
ATOM 1518 N N . PRO A 1 192 ? -8.667 -57.058 -53.982 1.00 74.31 192 PRO A N 1
ATOM 1519 C CA . PRO A 1 192 ? -7.691 -56.336 -54.784 1.00 74.31 192 PRO A CA 1
ATOM 1520 C C . PRO A 1 192 ? -7.661 -54.841 -54.417 1.00 74.31 192 PRO A C 1
ATOM 1522 O O . PRO A 1 192 ? -8.701 -54.251 -54.097 1.00 74.31 192 PRO A O 1
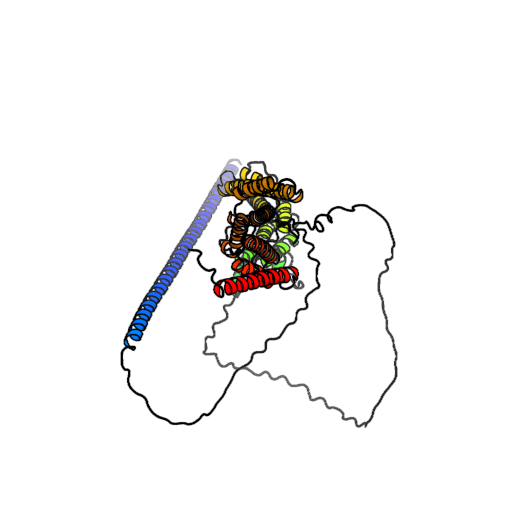ATOM 1525 N N . PRO A 1 193 ? -6.479 -54.197 -54.461 1.00 72.25 193 PRO A N 1
ATOM 1526 C CA . PRO A 1 193 ? -6.326 -52.798 -54.080 1.00 72.25 193 PRO A CA 1
ATOM 1527 C C . PRO A 1 193 ? -7.181 -51.886 -54.970 1.00 72.25 193 PRO A C 1
ATOM 1529 O O . PRO A 1 193 ? -7.257 -52.058 -56.187 1.00 72.25 193 PRO A O 1
ATOM 1532 N N . ARG A 1 194 ? -7.839 -50.900 -54.345 1.00 67.44 194 ARG A N 1
ATOM 1533 C CA . ARG A 1 194 ? -8.767 -49.978 -55.020 1.00 67.44 194 ARG A CA 1
ATOM 1534 C C . ARG A 1 194 ? -8.071 -49.227 -56.161 1.00 67.44 194 ARG A C 1
ATOM 1536 O O . ARG A 1 194 ? -7.015 -48.633 -55.956 1.00 67.44 194 ARG A O 1
ATOM 1543 N N . GLN A 1 195 ? -8.695 -49.211 -57.339 1.00 73.25 195 GLN A N 1
ATOM 1544 C CA . GLN A 1 195 ? -8.224 -48.430 -58.485 1.00 73.25 195 GLN A CA 1
ATOM 1545 C C . GLN A 1 195 ? -8.449 -46.929 -58.254 1.00 73.25 195 GLN A C 1
ATOM 1547 O O . GLN A 1 195 ? -9.491 -46.510 -57.749 1.00 73.25 195 GLN A O 1
ATOM 1552 N N . CYS A 1 196 ? -7.459 -46.118 -58.632 1.00 69.81 196 CYS A N 1
ATOM 1553 C CA . CYS A 1 196 ? -7.544 -44.662 -58.585 1.00 69.81 196 CYS A CA 1
ATOM 1554 C C . CYS A 1 196 ? -8.468 -44.160 -59.702 1.00 69.81 196 CYS A C 1
ATOM 1556 O O . CYS A 1 196 ? -8.230 -44.440 -60.875 1.00 69.81 196 CYS A O 1
ATOM 1558 N N . VAL A 1 197 ? -9.504 -43.403 -59.338 1.00 74.62 197 VAL A N 1
ATOM 1559 C CA . VAL A 1 197 ? -10.370 -42.691 -60.284 1.00 74.62 197 VAL A CA 1
ATOM 1560 C C . VAL A 1 197 ? -10.250 -41.201 -60.002 1.00 74.62 197 VAL A C 1
ATOM 1562 O O . VAL A 1 197 ? -10.442 -40.755 -58.872 1.00 74.62 197 VAL A O 1
ATOM 1565 N N . GLN A 1 198 ? -9.937 -40.425 -61.037 1.00 74.19 198 GLN A N 1
ATOM 1566 C CA . GLN A 1 198 ? -9.871 -38.973 -60.951 1.00 74.19 198 GLN A CA 1
ATOM 1567 C C . GLN A 1 198 ? -11.268 -38.404 -61.231 1.00 74.19 198 GLN A C 1
ATOM 1569 O O . GLN A 1 198 ? -11.707 -38.314 -62.374 1.00 74.19 198 GLN A O 1
ATOM 1574 N N . SER A 1 199 ? -12.004 -38.078 -60.171 1.00 68.00 199 SER A N 1
ATOM 1575 C CA . SER A 1 199 ? -13.326 -37.456 -60.264 1.00 68.00 199 SER A CA 1
ATOM 1576 C C . SER A 1 199 ? -13.197 -35.934 -60.343 1.00 68.00 199 SER A C 1
ATOM 1578 O O . SER A 1 199 ? -12.684 -35.307 -59.416 1.00 68.00 199 SER A O 1
ATOM 1580 N N . GLU A 1 200 ? -13.681 -35.331 -61.429 1.00 70.69 200 GLU A N 1
ATOM 1581 C CA . GLU A 1 200 ? -13.723 -33.875 -61.579 1.00 70.69 200 GLU A CA 1
ATOM 1582 C C . GLU A 1 200 ? -14.867 -33.302 -60.721 1.00 70.69 200 GLU A C 1
ATOM 1584 O O . GLU A 1 200 ? -16.048 -33.435 -61.046 1.00 70.69 200 GLU A O 1
ATOM 1589 N N . ILE A 1 201 ? -14.524 -32.695 -59.581 1.00 70.06 201 ILE A N 1
ATOM 1590 C CA . ILE A 1 201 ? -15.497 -32.067 -58.680 1.00 70.06 201 ILE A CA 1
ATOM 1591 C C . ILE A 1 201 ? -15.840 -30.683 -59.231 1.00 70.06 201 ILE A C 1
ATOM 1593 O O . ILE A 1 201 ? -15.040 -29.751 -59.142 1.00 70.06 201 ILE A O 1
ATOM 1597 N N . ARG A 1 202 ? -17.051 -30.521 -59.769 1.00 67.81 202 ARG A N 1
ATOM 1598 C CA . ARG A 1 202 ? -17.589 -29.196 -60.101 1.00 67.81 202 ARG A CA 1
ATOM 1599 C C . ARG A 1 202 ? -18.353 -28.648 -58.906 1.00 67.81 202 ARG A C 1
ATOM 1601 O O . ARG A 1 202 ? -19.433 -29.127 -58.571 1.00 67.81 202 ARG A O 1
ATOM 1608 N N . PHE A 1 203 ? -17.768 -27.650 -58.254 1.00 73.19 203 PHE A N 1
ATOM 1609 C CA . PHE A 1 203 ? -18.396 -26.961 -57.136 1.00 73.19 203 PHE A CA 1
ATOM 1610 C C . PHE A 1 203 ? -19.518 -26.049 -57.633 1.00 73.19 203 PHE A C 1
ATOM 1612 O O . PHE A 1 203 ? -19.313 -25.223 -58.522 1.00 73.19 203 PHE A O 1
ATOM 1619 N N . THR A 1 204 ? -20.697 -26.162 -57.027 1.00 71.12 204 THR A N 1
ATOM 1620 C CA . THR A 1 204 ? -21.776 -25.191 -57.218 1.00 71.12 204 THR A CA 1
ATOM 1621 C C . THR A 1 204 ? -21.308 -23.834 -56.677 1.00 71.12 204 THR A C 1
ATOM 1623 O O . THR A 1 204 ? -20.908 -23.770 -55.508 1.00 71.12 204 THR A O 1
ATOM 1626 N N . PRO A 1 205 ? -21.318 -22.747 -57.472 1.00 65.81 205 PRO A N 1
ATOM 1627 C CA . PRO A 1 205 ? -20.868 -21.446 -56.992 1.00 65.81 205 PRO A CA 1
ATOM 1628 C C . PRO A 1 205 ? -21.738 -20.991 -55.816 1.00 65.81 205 PRO A C 1
ATOM 1630 O O . PRO A 1 205 ? -22.968 -20.963 -55.898 1.00 65.81 205 PRO A O 1
ATOM 1633 N N . ARG A 1 206 ? -21.091 -20.654 -54.694 1.00 59.19 206 ARG A N 1
ATOM 1634 C CA . ARG A 1 206 ? -21.762 -20.108 -53.509 1.00 59.19 206 ARG A CA 1
ATOM 1635 C C . ARG A 1 206 ? -22.221 -18.683 -53.804 1.00 59.19 206 ARG A C 1
ATOM 1637 O O . ARG A 1 206 ? -21.401 -17.777 -53.874 1.00 59.19 206 ARG A O 1
ATOM 1644 N N . VAL A 1 207 ? -23.532 -18.478 -53.902 1.00 62.44 207 VAL A N 1
ATOM 1645 C CA . VAL A 1 207 ? -24.163 -17.149 -54.040 1.00 62.44 207 VAL A CA 1
ATOM 1646 C C . VAL A 1 207 ? -24.559 -16.576 -52.671 1.00 62.44 207 VAL A C 1
ATOM 1648 O O . VAL A 1 207 ? -25.602 -15.952 -52.514 1.00 62.44 207 VAL A O 1
ATOM 1651 N N . PHE A 1 208 ? -23.736 -16.816 -51.650 1.00 49.91 208 PHE A N 1
ATOM 1652 C CA . PHE A 1 208 ? -23.885 -16.191 -50.338 1.00 49.91 208 PHE A CA 1
ATOM 1653 C C . PHE A 1 208 ? -22.539 -15.589 -49.933 1.00 49.91 208 PHE A C 1
ATOM 1655 O O . PHE A 1 208 ? -21.583 -16.351 -49.755 1.00 49.91 208 PHE A O 1
ATOM 1662 N N . PRO A 1 209 ? -22.436 -14.257 -49.773 1.00 60.19 209 PRO A N 1
ATOM 1663 C CA . PRO A 1 209 ? -21.261 -13.638 -49.190 1.00 60.19 209 PRO A CA 1
ATOM 1664 C C . PRO A 1 209 ? -21.256 -13.974 -47.697 1.00 60.19 209 PRO A C 1
ATOM 1666 O O . PRO A 1 209 ? -21.813 -13.259 -46.871 1.00 60.19 209 PRO A O 1
ATOM 1669 N N . THR A 1 210 ? -20.662 -15.106 -47.327 1.00 55.22 210 THR A N 1
ATOM 1670 C CA . THR A 1 210 ? -20.164 -15.250 -45.959 1.00 55.22 210 THR A CA 1
ATOM 1671 C C . THR A 1 210 ? -19.071 -14.204 -45.772 1.00 55.22 210 THR A C 1
ATOM 1673 O O . THR A 1 210 ? -18.215 -14.122 -46.657 1.00 55.22 210 THR A O 1
ATOM 1676 N N . PRO A 1 211 ? -19.06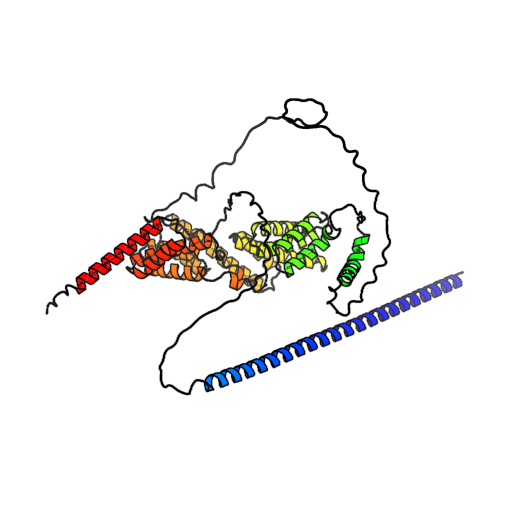3 -13.433 -44.669 1.00 55.38 211 PRO A N 1
ATOM 1677 C CA . PRO A 1 211 ? -17.972 -12.517 -44.377 1.00 55.38 211 PRO A CA 1
ATOM 1678 C C . PRO A 1 211 ? -16.668 -13.305 -44.463 1.00 55.38 211 PRO A C 1
ATOM 1680 O O . PRO A 1 211 ? -16.463 -14.268 -43.718 1.00 55.38 211 PRO A O 1
ATOM 1683 N N . SER A 1 212 ? -15.831 -12.973 -45.443 1.00 59.72 212 SER A N 1
ATOM 1684 C CA . SER A 1 212 ? -14.480 -13.501 -45.530 1.00 59.72 212 SER A CA 1
ATOM 1685 C C . SER A 1 212 ? -13.802 -13.144 -44.219 1.00 59.72 212 SER A C 1
ATOM 1687 O O . SER A 1 212 ? -13.704 -11.962 -43.898 1.00 59.72 212 SER A O 1
ATOM 1689 N N . ARG A 1 213 ? -13.385 -14.159 -43.451 1.00 62.75 213 ARG A N 1
ATOM 1690 C CA . ARG A 1 213 ? -12.490 -13.981 -42.306 1.00 62.75 213 ARG A CA 1
ATOM 1691 C C . ARG A 1 213 ? -11.378 -13.055 -42.777 1.00 62.75 213 ARG A C 1
ATOM 1693 O O . ARG A 1 213 ? -10.664 -13.428 -43.707 1.00 62.75 213 ARG A O 1
ATOM 1700 N N . GLU A 1 214 ? -11.328 -11.848 -42.222 1.00 58.59 214 GLU A N 1
ATOM 1701 C CA . GLU A 1 214 ? -10.400 -10.811 -42.658 1.00 58.59 214 GLU A CA 1
ATOM 1702 C C . GLU A 1 214 ? -9.000 -11.423 -42.707 1.00 58.59 214 GLU A C 1
ATOM 1704 O O . GLU A 1 214 ? -8.528 -12.034 -41.741 1.00 58.59 214 GLU A O 1
ATOM 1709 N N . SER A 1 215 ? -8.404 -11.404 -43.898 1.00 63.91 215 SER A N 1
ATOM 1710 C CA . SER A 1 215 ? -7.098 -12.003 -44.109 1.00 63.91 215 SER A CA 1
ATOM 1711 C C . SER A 1 215 ? -6.079 -11.152 -43.366 1.00 63.91 215 SER A C 1
ATOM 1713 O O . SER A 1 215 ? -5.833 -10.011 -43.748 1.00 63.91 215 SER A O 1
ATOM 1715 N N . LYS A 1 216 ? -5.454 -11.720 -42.332 1.00 67.06 216 LYS A N 1
ATOM 1716 C CA . LYS A 1 216 ? -4.325 -11.098 -41.624 1.00 67.06 216 LYS A CA 1
ATOM 1717 C C . LYS A 1 216 ? -3.050 -11.011 -42.469 1.00 67.06 216 LYS A C 1
ATOM 1719 O O . LYS A 1 216 ? -2.041 -10.527 -41.980 1.00 67.06 216 LYS A O 1
ATOM 1724 N N . ALA A 1 217 ? -3.092 -11.427 -43.736 1.00 65.38 217 ALA A N 1
ATOM 1725 C CA . ALA A 1 217 ? -1.953 -11.358 -44.645 1.00 65.38 217 ALA A CA 1
ATOM 1726 C C . ALA A 1 217 ? -1.376 -9.939 -44.754 1.00 65.38 217 ALA A C 1
ATOM 1728 O O . ALA A 1 217 ? -0.163 -9.782 -44.778 1.00 65.38 217 ALA A O 1
ATOM 1729 N N . ALA A 1 218 ? -2.225 -8.905 -44.746 1.00 67.00 218 ALA A N 1
ATOM 1730 C CA . ALA A 1 218 ? -1.750 -7.524 -44.764 1.00 67.00 218 ALA A CA 1
ATOM 1731 C C . ALA A 1 218 ? -0.994 -7.162 -43.474 1.00 67.00 218 ALA A C 1
ATOM 1733 O O . ALA A 1 218 ? 0.064 -6.553 -43.547 1.00 67.00 218 ALA A O 1
ATOM 1734 N N . GLU A 1 219 ? -1.488 -7.580 -42.302 1.00 70.25 219 GLU A N 1
ATOM 1735 C CA . GLU A 1 219 ? -0.809 -7.369 -41.013 1.00 70.25 219 GLU A CA 1
ATOM 1736 C C . GLU A 1 219 ? 0.523 -8.134 -40.941 1.00 70.25 219 GLU A C 1
ATOM 1738 O O . GLU A 1 219 ? 1.516 -7.600 -40.447 1.00 70.25 219 GLU A O 1
ATOM 1743 N N . GLU A 1 220 ? 0.561 -9.361 -41.468 1.00 64.19 220 GLU A N 1
ATOM 1744 C CA . GLU A 1 220 ? 1.766 -10.195 -41.560 1.00 64.19 220 GLU A CA 1
ATOM 1745 C C . GLU A 1 220 ? 2.809 -9.601 -42.521 1.00 64.19 220 GLU A C 1
ATOM 1747 O O . GLU A 1 220 ? 3.994 -9.548 -42.188 1.00 64.19 220 GLU A O 1
ATOM 1752 N N . GLU A 1 221 ? 2.397 -9.096 -43.686 1.00 67.12 221 GLU A N 1
ATOM 1753 C CA . GLU A 1 221 ? 3.289 -8.417 -44.634 1.00 67.12 221 GLU A CA 1
ATOM 1754 C C . GLU A 1 221 ? 3.857 -7.119 -44.050 1.00 67.12 221 GLU A C 1
ATOM 1756 O O . GLU A 1 221 ? 5.057 -6.852 -44.172 1.00 67.12 221 GLU A O 1
ATOM 1761 N N . ASP A 1 222 ? 3.027 -6.341 -43.356 1.00 71.94 222 ASP A N 1
ATOM 1762 C CA . ASP A 1 222 ? 3.437 -5.096 -42.709 1.00 71.94 222 ASP A CA 1
ATOM 1763 C C . ASP A 1 222 ? 4.407 -5.360 -41.544 1.00 71.94 222 ASP A C 1
ATOM 1765 O O . ASP A 1 222 ? 5.370 -4.614 -41.328 1.00 71.94 222 ASP A O 1
ATOM 1769 N N . TRP A 1 223 ? 4.199 -6.465 -40.821 1.00 66.81 223 TRP A N 1
ATOM 1770 C CA . TRP A 1 223 ? 5.114 -6.965 -39.797 1.00 66.81 223 TRP A CA 1
ATOM 1771 C C . TRP A 1 223 ? 6.462 -7.386 -40.398 1.00 66.81 223 TRP A C 1
ATOM 1773 O O . TRP A 1 223 ? 7.519 -6.952 -39.928 1.00 66.81 223 TRP A O 1
ATOM 1783 N N . LEU A 1 224 ? 6.444 -8.156 -41.491 1.00 68.94 224 LEU A N 1
ATOM 1784 C CA . LEU A 1 224 ? 7.652 -8.580 -42.204 1.00 68.94 224 LEU A CA 1
ATOM 1785 C C . LEU A 1 224 ? 8.429 -7.383 -42.766 1.00 68.94 224 LEU A C 1
ATOM 1787 O O . LEU A 1 224 ? 9.657 -7.358 -42.675 1.00 68.94 224 LEU A O 1
ATOM 1791 N N . LEU A 1 225 ? 7.749 -6.362 -43.297 1.00 68.50 225 LEU A N 1
ATOM 1792 C CA . LEU A 1 225 ? 8.387 -5.143 -43.803 1.00 68.50 225 LEU A CA 1
ATOM 1793 C C . LEU A 1 225 ? 9.087 -4.349 -42.695 1.00 68.50 225 LEU A C 1
ATOM 1795 O O . LEU A 1 225 ? 10.215 -3.884 -42.901 1.00 68.50 225 LEU A O 1
ATOM 1799 N N . LYS A 1 226 ? 8.446 -4.219 -41.526 1.00 66.75 226 LYS A N 1
ATOM 1800 C CA . LYS A 1 226 ? 9.004 -3.530 -40.349 1.00 66.75 226 LYS A CA 1
ATOM 1801 C C . LYS A 1 226 ? 10.221 -4.274 -39.790 1.00 66.75 226 LYS A C 1
ATOM 1803 O O . LYS A 1 226 ? 11.218 -3.636 -39.447 1.00 66.75 226 LYS A O 1
ATOM 1808 N N . ASN A 1 227 ? 10.201 -5.607 -39.819 1.00 57.56 227 ASN A N 1
ATOM 1809 C CA . ASN A 1 227 ? 11.251 -6.447 -39.233 1.00 57.56 227 ASN A CA 1
ATOM 1810 C C . ASN A 1 227 ? 12.332 -6.907 -40.231 1.00 57.56 227 ASN A C 1
ATOM 1812 O O . ASN A 1 227 ? 13.357 -7.461 -39.826 1.00 57.56 227 ASN A O 1
ATOM 1816 N N . ARG A 1 228 ? 12.189 -6.601 -41.529 1.00 62.34 228 ARG A N 1
ATOM 1817 C CA . ARG A 1 228 ? 13.115 -7.000 -42.611 1.00 62.34 228 ARG A CA 1
ATOM 1818 C C . ARG A 1 228 ? 14.586 -6.644 -42.364 1.00 62.34 228 ARG A C 1
ATOM 1820 O O . ARG A 1 228 ? 15.478 -7.357 -42.816 1.00 62.34 228 ARG A O 1
ATOM 1827 N N . LYS A 1 229 ? 14.860 -5.555 -41.638 1.00 49.88 229 LYS A N 1
ATOM 1828 C CA . LYS A 1 229 ? 16.229 -5.122 -41.291 1.00 49.88 229 LYS A CA 1
ATOM 1829 C C . LYS A 1 229 ? 16.890 -5.996 -40.213 1.00 49.88 229 LYS A C 1
ATOM 1831 O O . LYS A 1 229 ? 18.115 -6.047 -40.157 1.00 49.88 229 LYS A O 1
ATOM 1836 N N . HIS A 1 230 ? 16.094 -6.679 -39.393 1.00 53.62 230 HIS A N 1
ATOM 1837 C CA . HIS A 1 230 ? 16.552 -7.559 -38.314 1.00 53.62 230 HIS A CA 1
ATOM 1838 C C . HIS A 1 230 ? 16.673 -9.019 -38.777 1.00 53.62 230 HIS A C 1
ATOM 1840 O O . HIS A 1 230 ? 17.588 -9.717 -38.347 1.00 53.62 230 HIS A O 1
ATOM 1846 N N . ILE A 1 231 ? 15.850 -9.436 -39.747 1.00 53.78 231 ILE A N 1
ATOM 1847 C CA . ILE A 1 231 ? 15.862 -10.790 -40.335 1.00 53.78 231 ILE A CA 1
ATOM 1848 C C . ILE A 1 231 ? 17.213 -11.136 -40.983 1.00 53.78 231 ILE A C 1
ATOM 1850 O O . ILE A 1 231 ? 17.726 -12.231 -40.789 1.00 53.78 231 ILE A O 1
ATOM 1854 N N . ASN A 1 232 ? 17.843 -10.198 -41.698 1.00 48.69 232 ASN A N 1
ATOM 1855 C CA . ASN A 1 232 ? 19.131 -10.453 -42.364 1.00 48.69 232 ASN A CA 1
ATOM 1856 C C . ASN A 1 232 ? 20.348 -10.411 -41.422 1.00 48.69 232 ASN A C 1
ATOM 1858 O O . ASN A 1 232 ? 21.455 -10.737 -41.847 1.00 48.69 232 ASN A O 1
ATOM 1862 N N . LYS A 1 233 ? 20.177 -9.965 -40.170 1.00 55.66 233 LYS A N 1
ATOM 1863 C CA . LYS A 1 233 ? 21.282 -9.802 -39.213 1.00 55.66 233 LYS A CA 1
ATOM 1864 C C . LYS A 1 233 ? 21.503 -11.050 -38.354 1.00 55.66 233 LYS A C 1
ATOM 1866 O O . LYS A 1 233 ? 22.612 -11.259 -37.873 1.00 55.66 233 LYS A O 1
ATOM 1871 N N . HIS A 1 234 ? 20.483 -11.894 -38.214 1.00 50.56 234 HIS A N 1
ATOM 1872 C CA . HIS A 1 234 ? 20.578 -13.181 -37.537 1.00 50.56 234 HIS A CA 1
ATOM 1873 C C . HIS A 1 234 ? 20.681 -14.295 -38.589 1.00 50.56 234 HIS A C 1
ATOM 1875 O O . HIS A 1 234 ? 19.729 -14.569 -39.314 1.00 50.56 234 HIS A O 1
ATOM 1881 N N . GLN A 1 235 ? 21.848 -14.941 -38.697 1.00 47.25 235 GLN A N 1
ATOM 1882 C CA . GLN A 1 235 ? 22.032 -16.181 -39.468 1.00 47.25 235 GLN A CA 1
ATOM 1883 C C . GLN A 1 235 ? 21.264 -17.331 -38.793 1.00 47.25 235 GLN A C 1
ATOM 1885 O O . GLN A 1 235 ? 21.853 -18.191 -38.147 1.00 47.25 235 GLN A O 1
ATOM 1890 N N . GLY A 1 236 ? 19.937 -17.319 -38.884 1.00 44.00 236 GLY A N 1
ATOM 1891 C CA . GLY A 1 236 ? 19.101 -18.191 -38.064 1.00 44.00 236 GLY A CA 1
ATOM 1892 C C . GLY A 1 236 ? 17.748 -18.515 -38.670 1.00 44.00 236 GLY A C 1
ATOM 1893 O O . GLY A 1 236 ? 16.795 -18.693 -37.930 1.00 44.00 236 GLY A O 1
ATOM 1894 N N . LEU A 1 237 ? 17.639 -18.622 -39.996 1.00 45.84 237 LEU A N 1
ATOM 1895 C CA . LEU A 1 237 ? 16.464 -19.230 -40.632 1.00 45.84 237 LEU A CA 1
ATOM 1896 C C . LEU A 1 237 ? 16.650 -20.755 -40.777 1.00 45.84 237 LEU A C 1
ATOM 1898 O O . LEU A 1 237 ? 16.401 -21.323 -41.838 1.00 45.84 237 LEU A O 1
ATOM 1902 N N . ASN A 1 238 ? 17.145 -21.430 -39.733 1.00 41.25 238 ASN A N 1
ATOM 1903 C CA . ASN A 1 238 ? 17.196 -22.891 -39.712 1.00 41.25 238 ASN A CA 1
ATOM 1904 C C . ASN A 1 238 ? 15.846 -23.429 -39.229 1.00 41.25 238 ASN A C 1
ATOM 1906 O O . ASN A 1 238 ? 15.469 -23.303 -38.069 1.00 41.25 238 ASN A O 1
ATOM 1910 N N . ARG A 1 239 ? 15.143 -24.063 -40.168 1.00 42.22 239 ARG A N 1
ATOM 1911 C CA . ARG A 1 239 ? 13.788 -24.641 -40.116 1.00 42.22 239 ARG A CA 1
ATOM 1912 C C . ARG A 1 239 ? 13.607 -25.810 -39.119 1.00 42.22 239 ARG A C 1
ATOM 1914 O O . ARG A 1 239 ? 12.648 -26.562 -39.241 1.00 42.22 239 ARG A O 1
ATOM 1921 N N . THR A 1 240 ? 14.541 -26.001 -38.188 1.00 43.56 240 THR A N 1
ATOM 1922 C CA . THR A 1 240 ? 14.574 -27.104 -37.207 1.00 43.56 240 THR A CA 1
ATOM 1923 C C . THR A 1 240 ? 14.347 -26.647 -35.766 1.00 43.56 240 THR A C 1
ATOM 1925 O O . THR A 1 240 ? 14.347 -27.477 -34.865 1.00 43.56 240 THR A O 1
ATOM 1928 N N . SER A 1 241 ? 14.180 -25.345 -35.531 1.00 45.81 241 SER A N 1
ATOM 1929 C CA . SER A 1 241 ? 13.782 -24.798 -34.235 1.00 45.81 241 SER A CA 1
ATOM 1930 C C . SER A 1 241 ? 12.261 -24.850 -34.113 1.00 45.81 241 SER A C 1
ATOM 1932 O O . SER A 1 241 ? 11.560 -24.272 -34.937 1.00 45.81 241 SER A O 1
ATOM 1934 N N . GLU A 1 242 ? 11.755 -25.528 -33.089 1.00 52.16 242 GLU A N 1
ATOM 1935 C CA . GLU A 1 242 ? 10.334 -25.549 -32.707 1.00 52.16 242 GLU A CA 1
ATOM 1936 C C . GLU A 1 242 ? 9.838 -24.172 -32.204 1.00 52.16 242 GLU A C 1
ATOM 1938 O O . GLU A 1 242 ? 8.638 -23.959 -32.057 1.00 52.16 242 GLU A O 1
ATOM 1943 N N . TYR A 1 243 ? 10.759 -23.218 -32.010 1.00 48.94 243 TYR A N 1
ATOM 1944 C CA . TYR A 1 243 ? 10.507 -21.848 -31.568 1.00 48.94 243 TYR A CA 1
ATOM 1945 C C . TYR A 1 243 ? 10.595 -20.859 -32.736 1.00 48.94 243 TYR A C 1
ATOM 1947 O O . TYR A 1 243 ? 11.567 -20.876 -33.504 1.00 48.94 243 TYR A O 1
ATOM 1955 N N . ASP A 1 244 ? 9.581 -19.998 -32.856 1.00 57.75 244 ASP A N 1
ATOM 1956 C CA . ASP A 1 244 ? 9.534 -18.893 -33.813 1.00 57.75 244 ASP A CA 1
ATOM 1957 C C . ASP A 1 244 ? 10.671 -17.898 -33.516 1.00 57.75 244 ASP A C 1
ATOM 1959 O O . ASP A 1 244 ? 10.939 -17.555 -32.367 1.00 57.75 244 ASP A O 1
ATOM 1963 N N . ILE A 1 245 ? 11.353 -17.413 -34.556 1.00 55.56 245 ILE A N 1
ATOM 1964 C CA . ILE A 1 245 ? 12.514 -16.509 -34.446 1.00 55.56 245 ILE A CA 1
ATOM 1965 C C . ILE A 1 245 ? 12.129 -15.228 -33.687 1.00 55.56 245 ILE A C 1
ATOM 1967 O O . ILE A 1 245 ? 12.967 -14.627 -33.011 1.00 55.56 245 ILE A O 1
ATOM 1971 N N . SER A 1 246 ? 10.848 -14.848 -33.748 1.00 61.03 246 SER A N 1
ATOM 1972 C CA . SER A 1 246 ? 10.270 -13.738 -32.989 1.00 61.03 246 SER A CA 1
ATOM 1973 C C . SER A 1 246 ? 10.445 -13.895 -31.471 1.00 61.03 246 SER A C 1
ATOM 1975 O O . SER A 1 246 ? 10.792 -12.924 -30.802 1.00 61.03 246 SER A O 1
ATOM 1977 N N . GLU A 1 247 ? 10.335 -15.112 -30.932 1.00 66.25 247 GLU A N 1
ATOM 1978 C CA . GLU A 1 247 ? 10.425 -15.400 -29.493 1.00 66.25 247 GLU A CA 1
ATOM 1979 C C . GLU A 1 247 ? 11.864 -15.416 -28.964 1.00 66.25 247 GLU A C 1
ATOM 1981 O O . GLU A 1 247 ? 12.081 -15.552 -27.764 1.00 66.25 247 GLU A O 1
ATOM 1986 N N . THR A 1 248 ? 12.855 -15.237 -29.840 1.00 72.88 248 THR A N 1
ATOM 1987 C CA . THR A 1 248 ? 14.272 -15.178 -29.454 1.00 72.88 248 THR A CA 1
ATOM 1988 C C . THR A 1 248 ? 14.860 -13.770 -29.487 1.00 72.88 248 THR A C 1
ATOM 1990 O O . THR A 1 248 ? 15.906 -13.551 -28.880 1.00 72.88 248 THR A O 1
ATOM 1993 N N . ASP A 1 249 ? 14.216 -12.799 -30.154 1.00 84.50 249 ASP A N 1
ATOM 1994 C CA . ASP A 1 249 ? 14.707 -11.416 -30.204 1.00 84.50 249 ASP A CA 1
ATOM 1995 C C . ASP A 1 249 ? 14.310 -10.640 -28.929 1.00 84.50 249 ASP A C 1
ATOM 1997 O O . ASP A 1 249 ? 13.123 -10.363 -28.711 1.00 84.50 249 ASP A O 1
ATOM 2001 N N . PRO A 1 250 ? 15.282 -10.193 -28.107 1.00 87.75 250 PRO A N 1
ATOM 2002 C CA . PRO A 1 250 ? 15.022 -9.421 -26.890 1.00 87.75 250 PRO A CA 1
ATOM 2003 C C . PRO A 1 250 ? 14.234 -8.131 -27.138 1.00 87.75 250 PRO A C 1
ATOM 2005 O O . PRO A 1 250 ? 13.476 -7.676 -26.277 1.00 87.75 250 PRO A O 1
ATOM 2008 N N . MET A 1 251 ? 14.416 -7.508 -28.308 1.00 87.44 251 MET A N 1
ATOM 2009 C CA . MET A 1 251 ? 13.749 -6.250 -28.639 1.00 87.44 251 MET A CA 1
ATOM 2010 C C . MET A 1 251 ? 12.266 -6.474 -28.951 1.00 87.44 251 MET A C 1
ATOM 2012 O O . MET A 1 251 ? 11.422 -5.676 -28.532 1.00 87.44 251 MET A O 1
ATOM 2016 N N . TRP A 1 252 ? 11.953 -7.574 -29.641 1.00 87.62 252 TRP A N 1
ATOM 2017 C CA . TRP A 1 252 ? 10.584 -7.989 -29.928 1.00 87.62 252 TRP A CA 1
ATOM 2018 C C . TRP A 1 252 ? 9.858 -8.447 -28.660 1.00 87.62 252 TRP A C 1
ATOM 2020 O O . TRP A 1 252 ? 8.753 -7.977 -28.397 1.00 87.62 252 TRP A O 1
ATOM 2030 N N . LEU A 1 253 ? 10.503 -9.262 -27.819 1.00 89.81 253 LEU A N 1
ATOM 2031 C CA . LEU A 1 253 ? 9.944 -9.706 -26.534 1.00 89.81 253 LEU A CA 1
ATOM 2032 C C . LEU A 1 253 ? 9.613 -8.527 -25.611 1.00 89.81 253 LEU A C 1
ATOM 2034 O O . LEU A 1 253 ? 8.545 -8.490 -24.999 1.00 89.81 253 LEU A O 1
ATOM 2038 N N . LYS A 1 254 ? 10.476 -7.503 -25.570 1.00 91.56 254 LYS A N 1
ATOM 2039 C CA . LYS A 1 254 ? 10.171 -6.255 -24.860 1.00 91.56 254 LYS A CA 1
ATOM 2040 C C . LYS A 1 254 ? 8.919 -5.575 -25.424 1.00 91.56 254 LYS A C 1
ATOM 2042 O O . LYS A 1 254 ? 8.086 -5.117 -24.649 1.00 91.56 254 LYS A O 1
ATOM 2047 N N . ALA A 1 255 ? 8.790 -5.468 -26.747 1.00 90.44 255 ALA A N 1
ATOM 2048 C CA . ALA A 1 255 ? 7.622 -4.848 -27.373 1.00 90.44 255 ALA A CA 1
ATOM 2049 C C . ALA A 1 255 ? 6.332 -5.640 -27.086 1.00 90.44 255 ALA A C 1
ATOM 2051 O O . ALA A 1 255 ? 5.323 -5.039 -26.729 1.00 90.44 255 ALA A O 1
ATOM 2052 N N . LYS A 1 256 ? 6.400 -6.977 -27.126 1.00 89.56 256 LYS A N 1
ATOM 2053 C CA . LYS A 1 256 ? 5.317 -7.883 -26.716 1.00 89.56 256 LYS A CA 1
ATOM 2054 C C . LYS A 1 256 ? 4.909 -7.639 -25.258 1.00 89.56 256 LYS A C 1
ATOM 2056 O O . LYS A 1 256 ? 3.724 -7.516 -24.962 1.00 89.56 256 LYS A O 1
ATOM 2061 N N . GLY A 1 257 ? 5.884 -7.493 -24.358 1.00 92.19 257 GLY A N 1
ATOM 2062 C CA . GLY A 1 257 ? 5.644 -7.102 -22.967 1.00 92.19 257 GLY A CA 1
ATOM 2063 C C . GLY A 1 257 ? 4.969 -5.733 -22.841 1.00 92.19 257 GLY A C 1
ATOM 2064 O O . GLY A 1 257 ? 4.016 -5.589 -22.079 1.00 92.19 257 GLY A O 1
ATOM 2065 N N . ASP A 1 258 ? 5.398 -4.745 -23.636 1.00 90.94 258 ASP A N 1
ATOM 2066 C CA . ASP A 1 258 ? 4.785 -3.410 -23.661 1.00 90.94 258 ASP A CA 1
ATOM 2067 C C . ASP A 1 258 ? 3.311 -3.472 -24.131 1.00 90.94 258 ASP A C 1
ATOM 2069 O O . ASP A 1 258 ? 2.474 -2.717 -23.632 1.00 90.94 258 ASP A O 1
ATOM 2073 N N . ASP A 1 259 ? 2.969 -4.371 -25.058 1.00 91.00 259 ASP A N 1
ATOM 2074 C CA . ASP A 1 259 ? 1.595 -4.583 -25.533 1.00 91.00 259 ASP A CA 1
ATOM 2075 C C . ASP A 1 259 ? 0.718 -5.286 -24.481 1.00 91.00 259 ASP A C 1
ATOM 2077 O O . ASP A 1 259 ? -0.426 -4.875 -24.250 1.00 91.00 259 ASP A O 1
ATOM 2081 N N . PHE A 1 260 ? 1.260 -6.285 -23.775 1.00 92.69 260 PHE A N 1
ATOM 2082 C CA . PHE A 1 260 ? 0.586 -6.900 -22.626 1.00 92.69 260 PHE A CA 1
ATOM 2083 C C . PHE A 1 260 ? 0.351 -5.895 -21.497 1.00 92.69 260 PHE A C 1
ATOM 2085 O O . PHE A 1 260 ? -0.744 -5.844 -20.934 1.00 92.69 260 PHE A O 1
ATOM 2092 N N . PHE A 1 261 ? 1.329 -5.024 -21.232 1.00 91.50 261 PHE A N 1
ATOM 2093 C CA . PHE A 1 261 ? 1.197 -3.958 -20.244 1.00 91.50 261 PHE A CA 1
ATOM 2094 C C . PHE A 1 261 ? 0.070 -2.983 -20.606 1.00 91.50 261 PHE A C 1
ATOM 2096 O O . PHE A 1 261 ? -0.772 -2.671 -19.765 1.00 91.50 261 PHE A O 1
ATOM 2103 N N . ARG A 1 262 ? -0.018 -2.553 -21.875 1.00 90.19 262 ARG A N 1
ATOM 2104 C CA . ARG A 1 262 ? -1.142 -1.722 -22.358 1.00 90.19 262 ARG A CA 1
ATOM 2105 C C . ARG A 1 262 ? -2.488 -2.440 -22.247 1.00 90.19 262 ARG A C 1
ATOM 2107 O O . ARG A 1 262 ? -3.500 -1.795 -21.987 1.00 90.19 262 ARG A O 1
ATOM 2114 N N . SER A 1 263 ? -2.486 -3.763 -22.394 1.00 90.19 263 SER A N 1
ATOM 2115 C CA . SER A 1 263 ? -3.665 -4.621 -22.228 1.00 90.19 263 SER A CA 1
ATOM 2116 C C . SER A 1 263 ? -4.018 -4.900 -20.759 1.00 90.19 263 SER A C 1
ATOM 2118 O O . SER A 1 263 ? -5.013 -5.571 -20.496 1.00 90.19 263 SER A O 1
ATOM 2120 N N . LYS A 1 264 ? -3.233 -4.377 -19.801 1.00 89.56 264 LYS A N 1
ATOM 2121 C CA . LYS A 1 264 ? -3.327 -4.630 -18.349 1.00 89.56 264 LYS A CA 1
ATOM 2122 C C . LYS A 1 264 ? -3.130 -6.095 -17.946 1.00 89.56 264 LYS A C 1
ATOM 2124 O O . LYS A 1 264 ? -3.444 -6.471 -16.817 1.00 89.56 264 LYS A O 1
ATOM 2129 N N . ASP A 1 265 ? -2.577 -6.916 -18.835 1.00 91.31 265 ASP A N 1
ATOM 2130 C CA . ASP A 1 265 ? -2.123 -8.257 -18.484 1.00 91.31 265 ASP A CA 1
ATOM 2131 C C . ASP A 1 265 ? -0.701 -8.169 -17.923 1.00 91.31 265 ASP A C 1
ATOM 2133 O O . ASP A 1 265 ? 0.298 -8.371 -18.616 1.00 91.31 265 ASP A O 1
ATOM 2137 N N . TYR A 1 266 ? -0.612 -7.813 -16.643 1.00 92.44 266 TYR A N 1
ATOM 2138 C CA . TYR A 1 266 ? 0.675 -7.627 -15.980 1.00 92.44 266 TYR A CA 1
ATOM 2139 C C . TYR A 1 266 ? 1.437 -8.944 -15.799 1.00 92.44 266 TYR A C 1
ATOM 2141 O O . TYR A 1 266 ? 2.662 -8.931 -15.846 1.00 92.44 266 TYR A O 1
ATOM 2149 N N . ARG A 1 267 ? 0.750 -10.089 -15.647 1.00 93.88 267 ARG A N 1
ATOM 2150 C CA . ARG A 1 267 ? 1.422 -11.398 -15.536 1.00 93.88 267 ARG A CA 1
ATOM 2151 C C . ARG A 1 267 ? 2.045 -11.808 -16.869 1.00 93.88 267 ARG A C 1
ATOM 2153 O O . ARG A 1 267 ? 3.215 -12.186 -16.894 1.00 93.88 267 ARG A O 1
ATOM 2160 N N . GLY A 1 268 ? 1.300 -11.684 -17.970 1.00 92.88 268 GLY A N 1
ATOM 2161 C CA . GLY A 1 268 ? 1.828 -11.923 -19.315 1.00 92.88 268 GLY A CA 1
ATOM 2162 C C . GLY A 1 268 ? 3.000 -10.994 -19.647 1.00 92.88 268 GLY A C 1
ATOM 2163 O O . GLY A 1 268 ? 4.028 -11.447 -20.155 1.00 92.88 268 GLY A O 1
ATOM 2164 N N . ALA A 1 269 ? 2.891 -9.713 -19.277 1.00 94.25 269 ALA A N 1
ATOM 2165 C CA . ALA A 1 269 ? 3.964 -8.737 -19.450 1.00 94.25 269 ALA A CA 1
ATOM 2166 C C . ALA A 1 269 ? 5.231 -9.108 -18.658 1.00 94.25 269 ALA A C 1
ATOM 2168 O O . ALA A 1 269 ? 6.325 -9.089 -19.223 1.00 94.25 269 ALA A O 1
ATOM 2169 N N . THR A 1 270 ? 5.100 -9.495 -17.383 1.00 95.19 270 THR A N 1
ATOM 2170 C CA . THR A 1 270 ? 6.233 -9.918 -16.541 1.00 95.19 270 THR A CA 1
ATOM 2171 C C . THR A 1 270 ? 7.001 -11.080 -17.167 1.00 95.19 270 THR A C 1
ATOM 2173 O O . THR A 1 270 ? 8.232 -11.024 -17.229 1.00 95.19 270 THR A O 1
ATOM 2176 N N . ASN A 1 271 ? 6.293 -12.084 -17.692 1.00 94.12 271 ASN A N 1
ATOM 2177 C CA . ASN A 1 271 ? 6.911 -13.231 -18.359 1.00 94.12 271 ASN A CA 1
ATOM 2178 C C . ASN A 1 271 ? 7.645 -12.812 -19.639 1.00 94.12 271 ASN A C 1
ATOM 2180 O O . ASN A 1 271 ? 8.820 -13.134 -19.798 1.00 94.12 271 ASN A O 1
ATOM 2184 N N . ALA A 1 272 ? 7.005 -12.013 -20.498 1.00 93.00 272 ALA A N 1
ATOM 2185 C CA . ALA A 1 272 ? 7.626 -11.525 -21.730 1.00 93.00 272 ALA A CA 1
ATOM 2186 C C . ALA A 1 272 ? 8.887 -10.681 -21.456 1.00 93.00 272 ALA A C 1
ATOM 2188 O O . ALA A 1 272 ? 9.891 -10.806 -22.158 1.00 93.00 272 ALA A O 1
ATOM 2189 N N . TYR A 1 273 ? 8.884 -9.850 -20.407 1.00 95.00 273 TYR A N 1
ATOM 2190 C CA . TYR A 1 273 ? 10.084 -9.113 -20.002 1.00 95.00 273 TYR A CA 1
ATOM 2191 C C . TYR A 1 273 ? 11.160 -10.016 -19.391 1.00 95.00 273 TYR A C 1
ATOM 2193 O O . TYR A 1 273 ? 12.344 -9.757 -19.604 1.00 95.00 273 TYR A O 1
ATOM 2201 N N . ALA A 1 274 ? 10.788 -11.058 -18.644 1.00 94.38 274 ALA A N 1
ATOM 2202 C CA . ALA A 1 274 ? 11.739 -12.030 -18.108 1.00 94.38 274 ALA A CA 1
ATOM 2203 C C . ALA A 1 274 ? 12.445 -12.802 -19.235 1.00 94.38 274 ALA A C 1
ATOM 2205 O O . ALA A 1 274 ? 13.673 -12.906 -19.227 1.00 94.38 274 ALA A O 1
ATOM 2206 N N . GLU A 1 275 ? 11.687 -13.243 -20.240 1.00 91.56 275 GLU A N 1
ATOM 2207 C CA . GLU A 1 275 ? 12.222 -13.849 -21.460 1.00 91.56 275 GLU A CA 1
ATOM 2208 C C . GLU A 1 275 ? 13.145 -12.868 -22.194 1.00 91.56 275 GLU A C 1
ATOM 2210 O O . GLU A 1 275 ? 14.277 -13.224 -22.521 1.00 91.56 275 GLU A O 1
ATOM 2215 N N . ALA A 1 276 ? 12.734 -11.601 -22.346 1.00 91.81 276 ALA A N 1
ATOM 2216 C CA . ALA A 1 276 ? 13.560 -10.567 -22.973 1.00 91.81 276 ALA A CA 1
ATOM 2217 C C . ALA A 1 276 ? 14.904 -10.367 -22.256 1.00 91.81 276 ALA A C 1
ATOM 2219 O O . ALA A 1 276 ? 15.921 -10.152 -22.909 1.00 91.81 276 ALA A O 1
ATOM 2220 N N . ILE A 1 277 ? 14.923 -10.434 -20.920 1.00 92.62 277 ILE A N 1
ATOM 2221 C CA . ILE A 1 277 ? 16.153 -10.335 -20.120 1.00 92.62 277 ILE A CA 1
ATOM 2222 C C . ILE A 1 277 ? 17.032 -11.572 -20.327 1.00 92.62 277 ILE A C 1
ATOM 2224 O O . ILE A 1 277 ? 18.244 -11.430 -20.449 1.00 92.62 277 ILE A O 1
ATOM 2228 N N . SER A 1 278 ? 16.438 -12.767 -20.390 1.00 91.12 278 SER A N 1
ATOM 2229 C CA . SER A 1 278 ? 17.182 -14.017 -20.590 1.00 91.12 278 SER A CA 1
ATOM 2230 C C . SER A 1 278 ? 17.801 -14.137 -21.987 1.00 91.12 278 SER A C 1
ATOM 2232 O O . SER A 1 278 ? 18.906 -14.653 -22.127 1.00 91.12 278 SER A O 1
ATOM 2234 N N . ALA A 1 279 ? 17.115 -13.618 -23.008 1.00 88.25 279 ALA A N 1
ATOM 2235 C CA . ALA A 1 279 ? 17.579 -13.622 -24.390 1.00 88.25 279 ALA A CA 1
ATOM 2236 C C . ALA A 1 279 ? 18.567 -12.478 -24.687 1.00 88.25 279 ALA A C 1
ATOM 2238 O O . ALA A 1 279 ? 19.271 -12.506 -25.700 1.00 88.25 279 ALA A O 1
ATOM 2239 N N . ALA A 1 280 ? 18.607 -11.436 -23.846 1.00 86.81 280 ALA A N 1
ATOM 2240 C CA . ALA A 1 280 ? 19.458 -10.275 -24.065 1.00 86.81 280 ALA A CA 1
ATOM 2241 C C . ALA A 1 280 ? 20.951 -10.635 -23.948 1.00 86.81 280 ALA A C 1
ATOM 2243 O O . ALA A 1 280 ? 21.368 -11.206 -22.939 1.00 86.81 280 ALA A O 1
ATOM 2244 N N . PRO A 1 281 ? 21.793 -10.238 -24.924 1.00 83.50 281 PRO A N 1
ATOM 2245 C CA . PRO A 1 281 ? 23.240 -10.322 -24.774 1.00 83.50 281 PRO A CA 1
ATOM 2246 C C . PRO A 1 281 ? 23.698 -9.505 -23.563 1.00 83.50 281 PRO A C 1
ATOM 2248 O O . PRO A 1 281 ? 23.238 -8.374 -23.377 1.00 83.50 281 PRO A O 1
ATOM 2251 N N . SER A 1 282 ? 24.655 -10.033 -22.795 1.00 80.50 282 SER A N 1
ATOM 2252 C CA . SER A 1 282 ? 25.224 -9.369 -21.609 1.00 80.50 282 SER A CA 1
ATOM 2253 C C . SER A 1 282 ? 25.751 -7.958 -21.887 1.00 80.50 282 SER A C 1
ATOM 2255 O O . SER A 1 282 ? 25.754 -7.112 -20.998 1.00 80.50 282 SER A O 1
ATOM 2257 N N . ASP A 1 283 ? 26.157 -7.697 -23.129 1.00 80.75 283 ASP A N 1
ATOM 2258 C CA . ASP A 1 283 ? 26.731 -6.425 -23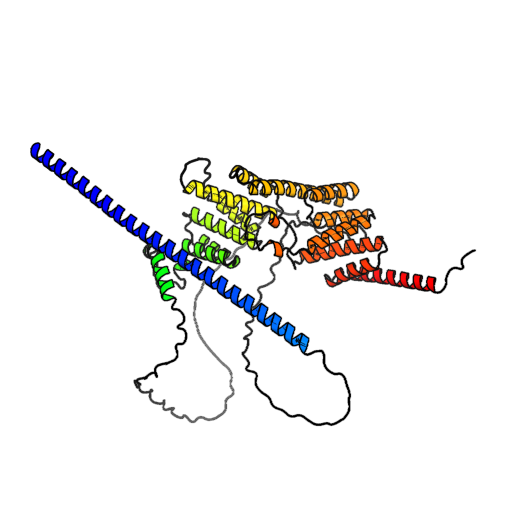.567 1.00 80.75 283 ASP A CA 1
ATOM 2259 C C . ASP A 1 283 ? 25.678 -5.312 -23.707 1.00 80.75 283 ASP A C 1
ATOM 2261 O O . ASP A 1 283 ? 26.016 -4.129 -23.690 1.00 80.75 283 ASP A O 1
ATOM 2265 N N . ASN A 1 284 ? 24.390 -5.658 -23.834 1.00 83.19 284 ASN A N 1
ATOM 2266 C CA . ASN A 1 284 ? 23.302 -4.691 -24.003 1.00 83.19 284 ASN A CA 1
ATOM 2267 C C . ASN A 1 284 ? 22.624 -4.356 -22.665 1.00 83.19 284 ASN A C 1
ATOM 2269 O O . ASN A 1 284 ? 21.420 -4.557 -22.471 1.00 83.19 284 ASN A O 1
ATOM 2273 N N . THR A 1 285 ? 23.419 -3.817 -21.742 1.00 87.38 285 THR A N 1
ATOM 2274 C CA . THR A 1 285 ? 22.989 -3.410 -20.392 1.00 87.38 285 THR A CA 1
ATOM 2275 C C . THR A 1 285 ? 21.829 -2.410 -20.419 1.00 87.38 285 THR A C 1
ATOM 2277 O O . THR A 1 285 ? 20.921 -2.475 -19.591 1.00 87.38 285 THR A O 1
ATOM 2280 N N . ASP A 1 286 ? 21.796 -1.538 -21.425 1.00 87.38 286 ASP A N 1
ATOM 2281 C CA . ASP A 1 286 ? 20.739 -0.560 -21.680 1.00 87.38 286 ASP A CA 1
ATOM 2282 C C . ASP A 1 286 ? 19.357 -1.175 -21.900 1.00 87.38 286 ASP A C 1
ATOM 2284 O O . ASP A 1 286 ? 18.345 -0.638 -21.436 1.00 87.38 286 ASP A O 1
ATOM 2288 N N . LEU A 1 287 ? 19.294 -2.254 -22.684 1.00 88.19 287 LEU A N 1
ATOM 2289 C CA . LEU A 1 287 ? 18.047 -2.962 -22.947 1.00 88.19 287 LEU A CA 1
ATOM 2290 C C . LEU A 1 287 ? 17.603 -3.716 -21.697 1.00 88.19 287 LEU A C 1
ATOM 2292 O O . LEU A 1 287 ? 16.443 -3.597 -21.306 1.00 88.19 287 LEU A O 1
ATOM 2296 N N . ILE A 1 288 ? 18.540 -4.402 -21.038 1.00 91.69 288 ILE A N 1
ATOM 2297 C CA . ILE A 1 288 ? 18.293 -5.137 -19.794 1.00 91.69 288 ILE A CA 1
ATOM 2298 C C . ILE A 1 288 ? 17.724 -4.195 -18.724 1.00 91.69 288 ILE A C 1
ATOM 2300 O O . ILE A 1 288 ? 16.679 -4.488 -18.149 1.00 91.69 288 ILE A O 1
ATOM 2304 N N . ALA A 1 289 ? 18.323 -3.017 -18.519 1.00 92.75 289 ALA A N 1
ATOM 2305 C CA . ALA A 1 289 ? 17.838 -2.028 -17.555 1.00 92.75 289 ALA A CA 1
ATOM 2306 C C . ALA A 1 289 ? 16.419 -1.518 -17.876 1.00 92.75 289 ALA A C 1
ATOM 2308 O O . ALA A 1 289 ? 15.618 -1.299 -16.966 1.00 92.75 289 ALA A O 1
ATOM 2309 N N . LYS A 1 290 ? 16.072 -1.351 -19.161 1.00 92.69 290 LYS A N 1
ATOM 2310 C CA . LYS A 1 290 ? 14.713 -0.959 -19.586 1.00 92.69 290 LYS A CA 1
ATOM 2311 C C . LYS A 1 290 ? 13.702 -2.078 -19.346 1.00 92.69 290 LYS A C 1
ATOM 2313 O O . LYS A 1 290 ? 12.625 -1.798 -18.827 1.00 92.69 290 LYS A O 1
ATOM 2318 N N . CYS A 1 291 ? 14.042 -3.318 -19.699 1.00 94.19 291 CYS A N 1
ATOM 2319 C CA . CYS A 1 291 ? 13.187 -4.482 -19.460 1.00 94.19 291 CYS A CA 1
ATOM 2320 C C . CYS A 1 291 ? 12.958 -4.696 -17.960 1.00 94.19 291 CYS A C 1
ATOM 2322 O O . CYS A 1 291 ? 11.813 -4.834 -17.548 1.00 94.19 291 CYS A O 1
ATOM 2324 N N . LEU A 1 292 ? 14.011 -4.613 -17.137 1.00 96.00 292 LEU A N 1
ATOM 2325 C CA . LEU A 1 292 ? 13.907 -4.680 -15.675 1.00 96.00 292 LEU A CA 1
ATOM 2326 C C . LEU A 1 292 ? 13.031 -3.557 -15.112 1.00 96.00 292 LEU A C 1
ATOM 2328 O O . LEU A 1 292 ? 12.185 -3.806 -14.262 1.00 96.00 292 LEU A O 1
ATOM 2332 N N . SER A 1 293 ? 13.181 -2.326 -15.610 1.00 95.38 293 SER A N 1
ATOM 2333 C CA . SER A 1 293 ? 12.339 -1.209 -15.175 1.00 95.38 293 SER A CA 1
ATOM 2334 C C . SER A 1 293 ? 10.862 -1.432 -15.512 1.00 95.38 293 SER A C 1
ATOM 2336 O O . SER A 1 293 ? 10.001 -1.166 -14.673 1.00 95.38 293 SER A O 1
ATOM 2338 N N . ASN A 1 294 ? 10.552 -1.919 -16.717 1.00 94.31 294 ASN A N 1
ATOM 2339 C CA . ASN A 1 294 ? 9.177 -2.204 -17.133 1.00 94.31 294 ASN A CA 1
ATOM 2340 C C . ASN A 1 294 ? 8.591 -3.411 -16.387 1.00 94.31 294 ASN A C 1
ATOM 2342 O O . ASN A 1 294 ? 7.439 -3.356 -15.960 1.00 94.31 294 ASN A O 1
ATOM 2346 N N . ARG A 1 295 ? 9.393 -4.454 -16.142 1.00 95.62 295 ARG A N 1
ATOM 2347 C CA . ARG A 1 295 ? 9.002 -5.594 -15.306 1.00 95.62 295 ARG A CA 1
ATOM 2348 C C . ARG A 1 295 ? 8.704 -5.153 -13.875 1.00 95.62 295 ARG A C 1
ATOM 2350 O O . ARG A 1 295 ? 7.643 -5.483 -13.365 1.00 95.62 295 ARG A O 1
ATOM 2357 N N . ALA A 1 296 ? 9.544 -4.303 -13.282 1.00 95.44 296 ALA A N 1
ATOM 2358 C CA . ALA A 1 296 ? 9.292 -3.705 -11.971 1.00 95.44 296 ALA A CA 1
ATOM 2359 C C . ALA A 1 296 ? 7.968 -2.917 -11.926 1.00 95.44 296 ALA A C 1
ATOM 2361 O O . ALA A 1 296 ? 7.244 -2.983 -10.938 1.00 95.44 296 ALA A O 1
ATOM 2362 N N . ALA A 1 297 ? 7.597 -2.223 -13.009 1.00 92.75 297 ALA A N 1
ATOM 2363 C CA . ALA A 1 297 ? 6.290 -1.567 -13.101 1.00 92.75 297 ALA A CA 1
ATOM 2364 C C . ALA A 1 297 ? 5.128 -2.572 -13.058 1.00 92.75 297 ALA A C 1
ATOM 2366 O O . ALA A 1 297 ? 4.139 -2.327 -12.376 1.00 92.75 297 ALA A O 1
ATOM 2367 N N . CYS A 1 298 ? 5.257 -3.707 -13.753 1.00 93.00 298 CYS A N 1
ATOM 2368 C CA . CYS A 1 298 ? 4.264 -4.785 -13.726 1.00 93.00 298 CYS A CA 1
ATOM 2369 C C . CYS A 1 298 ? 4.159 -5.405 -12.327 1.00 93.00 298 CYS A C 1
ATOM 2371 O O . CYS A 1 298 ? 3.058 -5.583 -11.814 1.00 93.00 298 CYS A O 1
ATOM 2373 N N . LEU A 1 299 ? 5.301 -5.675 -11.691 1.00 92.62 299 LEU A N 1
ATOM 2374 C CA . LEU A 1 299 ? 5.383 -6.254 -10.348 1.00 92.62 299 LEU A CA 1
ATOM 2375 C C . LEU A 1 299 ? 4.727 -5.352 -9.291 1.00 92.62 299 LEU A C 1
ATOM 2377 O O . LEU A 1 299 ? 3.989 -5.847 -8.442 1.00 92.62 299 LEU A O 1
ATOM 2381 N N . LEU A 1 300 ? 4.894 -4.026 -9.395 1.00 89.25 300 LEU A N 1
ATOM 2382 C CA . LEU A 1 300 ? 4.177 -3.065 -8.546 1.00 89.25 300 LEU A CA 1
ATOM 2383 C C . LEU A 1 300 ? 2.653 -3.186 -8.671 1.00 89.25 300 LEU A C 1
ATOM 2385 O O . LEU A 1 300 ? 1.957 -3.071 -7.665 1.00 89.25 300 LEU A O 1
ATOM 2389 N N . GLN A 1 301 ? 2.138 -3.418 -9.883 1.00 87.38 301 GLN A N 1
ATOM 2390 C CA . GLN A 1 301 ? 0.699 -3.599 -10.118 1.00 87.38 301 GLN A CA 1
ATOM 2391 C C . GLN A 1 301 ? 0.197 -4.968 -9.639 1.00 87.38 301 GLN A C 1
ATOM 2393 O O . GLN A 1 301 ? -0.957 -5.091 -9.238 1.00 87.38 301 GLN A O 1
ATOM 2398 N N . LEU A 1 302 ? 1.054 -5.994 -9.665 1.00 86.88 302 LEU A N 1
ATOM 2399 C CA . LEU A 1 302 ? 0.741 -7.337 -9.165 1.00 86.88 302 LEU A CA 1
ATOM 2400 C C . LEU A 1 302 ? 0.828 -7.456 -7.635 1.00 86.88 302 LEU A C 1
ATOM 2402 O O . LEU A 1 302 ? 0.285 -8.406 -7.077 1.00 86.88 302 LEU A O 1
ATOM 2406 N N . GLY A 1 303 ? 1.481 -6.503 -6.963 1.00 85.50 303 GLY A N 1
ATOM 2407 C CA . GLY A 1 303 ? 1.729 -6.541 -5.519 1.00 85.50 303 GLY A CA 1
ATOM 2408 C C . GLY A 1 303 ? 2.952 -7.373 -5.114 1.00 85.50 303 GLY A C 1
ATOM 2409 O O . GLY A 1 303 ? 3.126 -7.683 -3.939 1.00 85.50 303 GLY A O 1
ATOM 2410 N N . GLU A 1 304 ? 3.810 -7.737 -6.069 1.00 90.25 304 GLU A N 1
ATOM 2411 C CA . GLU A 1 304 ? 5.036 -8.513 -5.846 1.00 90.25 304 GLU A CA 1
ATOM 2412 C C . GLU A 1 304 ? 6.210 -7.545 -5.577 1.00 90.25 304 GLU A C 1
ATOM 2414 O O . GLU A 1 304 ? 7.043 -7.249 -6.438 1.00 90.25 304 GLU A O 1
ATOM 2419 N N . PHE A 1 305 ? 6.236 -6.964 -4.372 1.00 91.56 305 PHE A N 1
ATOM 2420 C CA . PHE A 1 305 ? 7.114 -5.829 -4.047 1.00 91.56 305 PHE A CA 1
ATOM 2421 C C . PHE A 1 305 ? 8.596 -6.196 -3.870 1.00 91.56 305 PHE A C 1
ATOM 2423 O O . PHE A 1 305 ? 9.466 -5.415 -4.258 1.00 91.56 305 PHE A O 1
ATOM 2430 N N . GLU A 1 306 ? 8.910 -7.372 -3.325 1.00 94.38 306 GLU A N 1
ATOM 2431 C CA . GLU A 1 306 ? 10.299 -7.806 -3.099 1.00 94.38 306 GLU A CA 1
ATOM 2432 C C . GLU A 1 306 ? 11.063 -8.011 -4.413 1.00 94.38 306 GLU A C 1
ATOM 2434 O O . GLU A 1 306 ? 12.184 -7.518 -4.585 1.00 94.38 306 GLU A O 1
ATOM 2439 N N . GLU A 1 307 ? 10.428 -8.673 -5.384 1.00 94.56 307 GLU A N 1
ATOM 2440 C CA . GLU A 1 307 ? 10.995 -8.855 -6.719 1.00 94.56 307 GLU A CA 1
ATOM 2441 C C . GLU A 1 307 ? 11.180 -7.511 -7.429 1.00 94.56 307 GLU A C 1
ATOM 2443 O O . GLU A 1 307 ? 12.225 -7.270 -8.039 1.00 94.56 307 GLU A O 1
ATOM 2448 N N . CYS A 1 308 ? 10.226 -6.585 -7.269 1.00 95.50 308 CYS A N 1
ATOM 2449 C CA . CYS A 1 308 ? 10.351 -5.221 -7.778 1.00 95.50 308 CYS A CA 1
ATOM 2450 C C . CYS A 1 308 ? 11.587 -4.504 -7.203 1.00 95.50 308 CYS A C 1
ATOM 2452 O O . CYS A 1 308 ? 12.319 -3.839 -7.940 1.00 95.50 308 CYS A O 1
ATOM 2454 N N . ILE A 1 309 ? 11.852 -4.632 -5.898 1.00 96.12 309 ILE A N 1
ATOM 2455 C CA . ILE A 1 309 ? 13.032 -4.031 -5.254 1.00 96.12 309 ILE A CA 1
ATOM 2456 C C . ILE A 1 309 ? 14.326 -4.615 -5.834 1.00 96.12 309 ILE A C 1
ATOM 2458 O O . ILE A 1 309 ? 15.269 -3.866 -6.133 1.00 96.12 309 ILE A O 1
ATOM 2462 N N . SER A 1 310 ? 14.363 -5.937 -6.023 1.00 96.31 310 SER A N 1
ATOM 2463 C CA . SER A 1 310 ? 15.492 -6.650 -6.628 1.00 96.31 310 SER A CA 1
ATOM 2464 C C . SER A 1 310 ? 15.756 -6.164 -8.055 1.00 96.31 310 SER A C 1
ATOM 2466 O O . SER A 1 310 ? 16.882 -5.789 -8.392 1.00 96.31 310 SER A O 1
ATOM 2468 N N . ASP A 1 311 ? 14.710 -6.082 -8.875 1.00 95.94 311 ASP A N 1
ATOM 2469 C CA . ASP A 1 311 ? 14.792 -5.645 -10.267 1.00 95.94 311 ASP A CA 1
ATOM 2470 C C . ASP A 1 311 ? 15.214 -4.192 -10.410 1.00 95.94 311 ASP A C 1
ATOM 2472 O O . ASP A 1 311 ? 16.086 -3.881 -11.225 1.00 95.94 311 ASP A O 1
ATOM 2476 N N . CYS A 1 312 ? 14.659 -3.302 -9.586 1.00 96.06 312 CYS A N 1
ATOM 2477 C CA . CYS A 1 312 ? 15.064 -1.906 -9.585 1.00 96.06 312 CYS A CA 1
ATOM 2478 C C . CYS A 1 312 ? 16.536 -1.745 -9.192 1.00 96.06 312 CYS A C 1
ATOM 2480 O O . CYS A 1 312 ? 17.258 -0.959 -9.804 1.00 96.06 312 CYS A O 1
ATOM 2482 N N . SER A 1 313 ? 17.006 -2.512 -8.207 1.00 96.12 313 SER A N 1
ATOM 2483 C CA . SER A 1 313 ? 18.400 -2.462 -7.754 1.00 96.12 313 SER A CA 1
ATOM 2484 C C . SER A 1 313 ? 19.366 -3.007 -8.810 1.00 96.12 313 SER A C 1
ATOM 2486 O O . SER A 1 313 ? 20.393 -2.380 -9.080 1.00 96.12 313 SER A O 1
ATOM 2488 N N . LYS A 1 314 ? 19.004 -4.108 -9.484 1.00 94.31 314 LYS A N 1
ATOM 2489 C CA . LYS A 1 314 ? 19.748 -4.634 -10.641 1.00 94.31 314 LYS A CA 1
ATOM 2490 C C . LYS A 1 314 ? 19.789 -3.613 -11.775 1.00 94.31 314 LYS A C 1
ATOM 2492 O O . LYS A 1 314 ? 20.866 -3.308 -12.280 1.00 94.31 314 LYS A O 1
ATOM 2497 N N . ALA A 1 315 ? 18.651 -3.020 -12.133 1.00 94.25 315 ALA A N 1
ATOM 2498 C CA . ALA A 1 315 ? 18.575 -2.013 -13.188 1.00 94.25 315 ALA A CA 1
ATOM 2499 C C . ALA A 1 315 ? 19.449 -0.786 -12.886 1.00 94.25 315 ALA A C 1
ATOM 2501 O O . ALA A 1 315 ? 20.140 -0.301 -13.777 1.00 94.25 315 ALA A O 1
ATOM 2502 N N . LEU A 1 316 ? 19.474 -0.315 -11.635 1.00 92.69 316 LEU A N 1
ATOM 2503 C CA . LEU A 1 316 ? 20.336 0.792 -11.212 1.00 92.69 316 LEU A CA 1
ATOM 2504 C C . LEU A 1 316 ? 21.828 0.446 -11.313 1.00 92.69 316 LEU A C 1
ATOM 2506 O O . LEU A 1 316 ? 22.606 1.320 -11.687 1.00 92.69 316 LEU A O 1
ATOM 2510 N N . SER A 1 317 ? 22.220 -0.807 -11.047 1.00 91.88 317 SER A N 1
ATOM 2511 C CA . SER A 1 317 ? 23.619 -1.254 -11.170 1.00 91.88 317 SER A CA 1
ATOM 2512 C C . SER A 1 317 ? 24.144 -1.246 -12.611 1.00 91.88 317 SER A C 1
ATOM 2514 O O . SER A 1 317 ? 25.333 -1.030 -12.830 1.00 91.88 317 SER A O 1
ATOM 2516 N N . TYR A 1 318 ? 23.258 -1.420 -13.598 1.00 89.19 318 TYR A N 1
ATOM 2517 C CA . TYR A 1 318 ? 23.608 -1.376 -15.019 1.00 89.19 318 TYR A CA 1
ATOM 2518 C C . TYR A 1 318 ? 23.707 0.047 -15.582 1.00 89.19 318 TYR A C 1
ATOM 2520 O O . TYR A 1 318 ? 24.241 0.234 -16.675 1.00 89.19 318 TYR A O 1
ATOM 2528 N N . LEU A 1 319 ? 23.180 1.053 -14.876 1.00 86.31 319 LEU A N 1
ATOM 2529 C CA . LEU A 1 319 ? 23.128 2.426 -15.372 1.00 86.31 319 LEU A CA 1
ATOM 2530 C C . LEU A 1 319 ? 24.377 3.217 -14.955 1.00 86.31 319 LEU A C 1
ATOM 2532 O O . LEU A 1 319 ? 24.669 3.308 -13.761 1.00 86.31 319 LEU A O 1
ATOM 2536 N N . PRO A 1 320 ? 25.069 3.880 -15.902 1.00 81.44 320 PRO A N 1
ATOM 2537 C CA . PRO A 1 320 ? 26.309 4.596 -15.613 1.00 81.44 320 PRO A CA 1
ATOM 2538 C C . PRO A 1 320 ? 26.082 5.729 -14.609 1.00 81.44 320 PRO A C 1
ATOM 2540 O O . PRO A 1 320 ? 25.050 6.410 -14.642 1.00 81.44 320 PRO A O 1
ATOM 2543 N N . ASP A 1 321 ? 27.035 5.949 -13.701 1.00 68.81 321 ASP A N 1
ATOM 2544 C CA . ASP A 1 321 ? 26.985 7.039 -12.722 1.00 68.81 321 ASP A CA 1
ATOM 2545 C C . ASP A 1 321 ? 27.367 8.377 -13.367 1.00 68.81 321 ASP A C 1
ATOM 2547 O O . ASP A 1 321 ? 28.475 8.882 -13.232 1.00 68.81 321 ASP A O 1
ATOM 2551 N N . THR A 1 322 ? 26.459 8.936 -14.163 1.00 62.28 322 THR A N 1
ATOM 2552 C CA . THR A 1 322 ? 26.701 10.204 -14.851 1.00 62.28 322 THR A CA 1
ATOM 2553 C C . THR A 1 322 ? 26.434 11.372 -13.900 1.00 62.28 322 THR A C 1
ATOM 2555 O O . THR A 1 322 ? 25.295 11.824 -13.768 1.00 62.28 322 THR A O 1
ATOM 2558 N N . ARG A 1 323 ? 27.488 11.864 -13.237 1.00 55.72 323 ARG A N 1
ATOM 2559 C CA . ARG A 1 323 ? 27.511 13.202 -12.606 1.00 55.72 323 ARG A CA 1
ATOM 2560 C C . ARG A 1 323 ? 27.747 14.324 -13.625 1.00 55.72 323 ARG A C 1
ATOM 2562 O O . ARG A 1 323 ? 27.508 15.490 -13.312 1.00 55.72 323 ARG A O 1
ATOM 2569 N N . ASP A 1 324 ? 28.177 13.965 -14.831 1.00 46.81 324 ASP A N 1
ATOM 2570 C CA . ASP A 1 324 ? 28.606 14.910 -15.853 1.00 46.81 324 ASP A CA 1
ATOM 2571 C C . ASP A 1 324 ? 27.437 15.364 -16.733 1.00 46.81 324 ASP A C 1
ATOM 2573 O O . ASP A 1 324 ? 26.674 14.566 -17.286 1.00 46.81 324 ASP A O 1
ATOM 2577 N N . LYS A 1 325 ? 27.284 16.690 -16.821 1.00 50.09 325 LYS A N 1
ATOM 2578 C CA . LYS A 1 325 ? 26.245 17.413 -17.567 1.00 50.09 325 LYS A CA 1
ATOM 2579 C C . LYS A 1 325 ? 26.534 17.433 -19.072 1.00 50.09 325 LYS A C 1
ATOM 2581 O O . LYS A 1 325 ? 26.436 18.485 -19.697 1.00 50.09 325 LYS A O 1
ATOM 2586 N N . ASP A 1 326 ? 26.905 16.304 -19.656 1.00 50.72 326 ASP A N 1
ATOM 2587 C CA . ASP A 1 326 ? 27.079 16.244 -21.101 1.00 50.72 326 ASP A CA 1
ATOM 2588 C C . ASP A 1 326 ? 25.698 16.136 -21.753 1.00 50.72 326 ASP A C 1
ATOM 2590 O O . ASP A 1 326 ? 24.946 15.190 -21.503 1.00 50.72 326 ASP A O 1
ATOM 2594 N N . GLU A 1 327 ? 25.351 17.122 -22.586 1.00 55.59 327 GLU A N 1
ATOM 2595 C CA . GLU A 1 327 ? 24.071 17.281 -23.302 1.00 55.59 327 GLU A CA 1
ATOM 2596 C C . GLU A 1 327 ? 23.819 16.201 -24.381 1.00 55.59 327 GLU A C 1
ATOM 2598 O O . GLU A 1 327 ? 23.207 16.438 -25.421 1.00 55.59 327 GLU A O 1
ATOM 2603 N N . ASN A 1 328 ? 24.264 14.968 -24.147 1.00 59.06 328 ASN A N 1
ATOM 2604 C CA . ASN A 1 328 ? 23.983 13.829 -25.003 1.00 59.06 328 ASN A CA 1
ATOM 2605 C C . ASN A 1 328 ? 22.616 13.220 -24.654 1.00 59.06 328 ASN A C 1
ATOM 2607 O O . ASN A 1 328 ? 22.333 12.854 -23.512 1.00 59.06 328 ASN A O 1
ATOM 2611 N N . SER A 1 329 ? 21.773 13.019 -25.675 1.00 61.25 329 SER A N 1
ATOM 2612 C CA . SER A 1 329 ? 20.422 12.432 -25.562 1.00 61.25 329 SER A CA 1
ATOM 2613 C C . SER A 1 329 ? 20.381 11.102 -24.784 1.00 61.25 329 SER A C 1
ATOM 2615 O O . SER A 1 329 ? 19.362 10.782 -24.172 1.00 61.25 329 SER A O 1
ATOM 2617 N N . SER A 1 330 ? 21.476 10.329 -24.771 1.00 66.12 330 SER A N 1
ATOM 2618 C CA . SER A 1 330 ? 21.576 9.077 -24.003 1.00 66.12 330 SER A CA 1
ATOM 2619 C C . SER A 1 330 ? 21.678 9.307 -22.493 1.00 66.12 330 SER A C 1
ATOM 2621 O O . SER A 1 330 ? 20.979 8.645 -21.731 1.00 66.12 330 SER A O 1
ATOM 2623 N N . VAL A 1 331 ? 22.457 10.298 -22.047 1.00 70.94 331 VAL A N 1
ATOM 2624 C CA . VAL A 1 331 ? 22.632 10.625 -20.619 1.00 70.94 331 VAL A CA 1
ATOM 2625 C C . VAL A 1 331 ? 21.301 11.063 -20.012 1.00 70.94 331 VAL A C 1
ATOM 2627 O O . VAL A 1 331 ? 20.893 10.567 -18.964 1.00 70.94 331 VAL A O 1
ATOM 2630 N N . LEU A 1 332 ? 20.541 11.888 -20.738 1.00 74.69 332 LEU A N 1
ATOM 2631 C CA . LEU A 1 332 ? 19.202 12.305 -20.320 1.00 74.69 332 LEU A CA 1
ATOM 2632 C C . LEU A 1 332 ? 18.206 11.129 -20.250 1.00 74.69 332 LEU A C 1
ATOM 2634 O O . LEU A 1 332 ? 17.295 11.137 -19.419 1.00 74.69 332 LEU A O 1
ATOM 2638 N N . LYS A 1 333 ? 18.364 10.098 -21.094 1.00 79.81 333 LYS A N 1
ATOM 2639 C CA . LYS A 1 333 ? 17.554 8.867 -21.021 1.00 79.81 333 LYS A CA 1
ATOM 2640 C C . LYS A 1 333 ? 17.900 8.047 -19.778 1.00 79.81 333 LYS A C 1
ATOM 2642 O O . LYS A 1 333 ? 16.974 7.630 -19.084 1.00 79.81 333 LYS A O 1
ATOM 2647 N N . HIS A 1 334 ? 19.185 7.864 -19.462 1.00 84.25 334 HIS A N 1
ATOM 2648 C CA . HIS A 1 334 ? 19.607 7.185 -18.229 1.00 84.25 334 HIS A CA 1
ATOM 2649 C C . HIS A 1 334 ? 19.160 7.946 -16.990 1.00 84.25 334 HIS A C 1
ATOM 2651 O O . HIS A 1 334 ? 18.655 7.334 -16.057 1.00 84.25 334 HIS A O 1
ATOM 2657 N N . TYR A 1 335 ? 19.258 9.274 -17.009 1.00 85.50 335 TYR A N 1
ATOM 2658 C CA . TYR A 1 335 ? 18.792 10.134 -15.930 1.00 85.50 335 TYR A CA 1
ATOM 2659 C C . TYR A 1 335 ? 17.302 9.934 -15.630 1.00 85.50 335 TYR A C 1
ATOM 2661 O O . TYR A 1 335 ? 16.917 9.656 -14.496 1.00 85.50 335 TYR A O 1
ATOM 2669 N N . ARG A 1 336 ? 16.456 10.001 -16.667 1.00 87.25 336 ARG A N 1
ATOM 2670 C CA . ARG A 1 336 ? 15.010 9.770 -16.536 1.00 87.25 336 ARG A CA 1
ATOM 2671 C C . ARG A 1 336 ? 14.690 8.346 -16.088 1.00 87.25 336 ARG A C 1
ATOM 2673 O O . ARG A 1 336 ? 13.760 8.151 -15.312 1.00 87.25 336 ARG A O 1
ATOM 2680 N N . LEU A 1 337 ? 15.439 7.356 -16.572 1.00 89.81 337 LEU A N 1
ATOM 2681 C CA . LEU A 1 337 ? 15.257 5.964 -16.171 1.00 89.81 337 LEU A CA 1
ATOM 2682 C C . LEU A 1 337 ? 15.654 5.741 -14.705 1.00 89.81 337 LEU A C 1
ATOM 2684 O O . LEU A 1 337 ? 14.893 5.116 -13.975 1.00 89.81 337 LEU A O 1
ATOM 2688 N N . LYS A 1 338 ? 16.781 6.309 -14.254 1.00 91.38 338 LYS A N 1
ATOM 2689 C CA . LYS A 1 338 ? 17.210 6.293 -12.847 1.00 91.38 338 LYS A CA 1
ATOM 2690 C C . LYS A 1 338 ? 16.154 6.913 -11.941 1.00 91.38 338 LYS A C 1
ATOM 2692 O O . LYS A 1 338 ? 15.775 6.286 -10.961 1.00 91.38 338 LYS A O 1
ATOM 2697 N N . LEU A 1 339 ? 15.631 8.086 -12.306 1.00 90.62 339 LEU A N 1
ATOM 2698 C CA . LEU A 1 339 ? 14.552 8.737 -11.560 1.00 90.62 339 LEU A CA 1
ATOM 2699 C C . LEU A 1 339 ? 13.340 7.802 -11.402 1.00 90.62 339 LEU A C 1
ATOM 2701 O O . LEU A 1 339 ? 12.885 7.577 -10.286 1.00 90.62 339 LEU A O 1
ATOM 2705 N N . LYS A 1 340 ? 12.867 7.186 -12.497 1.00 91.69 340 LYS A N 1
ATOM 2706 C CA . LYS A 1 340 ? 11.755 6.218 -12.453 1.00 91.69 340 LYS A CA 1
ATOM 2707 C C . LYS A 1 340 ? 12.055 5.012 -11.567 1.00 91.69 340 LYS A C 1
ATOM 2709 O O . LYS A 1 340 ? 11.173 4.558 -10.849 1.00 91.69 340 LYS A O 1
ATOM 2714 N N . LEU A 1 341 ? 13.277 4.485 -11.624 1.00 94.00 341 LEU A N 1
ATOM 2715 C CA . LEU A 1 341 ? 13.695 3.340 -10.817 1.00 94.00 341 LEU A CA 1
ATOM 2716 C C . LEU A 1 341 ? 13.728 3.673 -9.324 1.00 94.00 341 LEU A C 1
ATOM 2718 O O . LEU A 1 341 ? 13.217 2.879 -8.543 1.00 94.00 341 LEU A O 1
ATOM 2722 N N . PHE A 1 342 ? 14.257 4.836 -8.930 1.00 93.94 342 PHE A N 1
ATOM 2723 C CA . PHE A 1 342 ? 14.231 5.274 -7.530 1.00 93.94 342 PHE A CA 1
ATOM 2724 C C . PHE A 1 342 ? 12.804 5.442 -7.019 1.00 93.94 342 PHE A C 1
ATOM 2726 O O . PHE A 1 342 ? 12.481 4.918 -5.959 1.00 93.94 342 PHE A O 1
ATOM 2733 N N . VAL A 1 343 ? 11.925 6.087 -7.791 1.00 92.56 343 VAL A N 1
ATOM 2734 C CA . VAL A 1 343 ? 10.524 6.250 -7.380 1.00 92.56 343 VAL A CA 1
ATOM 2735 C C . VAL A 1 343 ? 9.824 4.892 -7.278 1.00 92.56 343 VAL A C 1
ATOM 2737 O O . VAL A 1 343 ? 9.179 4.622 -6.270 1.00 92.56 343 VAL A O 1
ATOM 2740 N N . ARG A 1 344 ? 9.990 3.995 -8.261 1.00 93.12 344 ARG A N 1
ATOM 2741 C CA . ARG A 1 344 ? 9.401 2.641 -8.233 1.00 93.12 344 ARG A CA 1
ATOM 2742 C C . ARG A 1 344 ? 9.930 1.800 -7.069 1.00 93.12 344 ARG A C 1
ATOM 2744 O O . ARG A 1 344 ? 9.146 1.137 -6.398 1.00 93.12 344 ARG A O 1
ATOM 2751 N N . ARG A 1 345 ? 11.239 1.846 -6.800 1.00 94.75 345 ARG A N 1
ATOM 2752 C CA . ARG A 1 345 ? 11.862 1.122 -5.684 1.00 94.75 345 ARG A CA 1
ATOM 2753 C C . ARG A 1 345 ? 11.431 1.682 -4.331 1.00 94.75 345 ARG A C 1
ATOM 2755 O O . ARG A 1 345 ? 11.030 0.906 -3.474 1.00 94.75 345 ARG A O 1
ATOM 2762 N N . GLY A 1 346 ? 11.421 3.006 -4.174 1.00 93.06 346 GLY A N 1
ATOM 2763 C CA . GLY A 1 346 ? 10.903 3.669 -2.980 1.00 93.06 346 GLY A CA 1
ATOM 2764 C C . GLY A 1 346 ? 9.435 3.322 -2.732 1.00 93.06 346 GLY A C 1
ATOM 2765 O O . GLY A 1 346 ? 9.067 2.955 -1.624 1.00 93.06 346 GLY A O 1
ATOM 2766 N N . THR A 1 347 ? 8.617 3.328 -3.788 1.00 90.75 347 THR A N 1
ATOM 2767 C CA . THR A 1 347 ? 7.203 2.927 -3.741 1.00 90.75 347 THR A CA 1
ATOM 2768 C C . THR A 1 347 ? 7.038 1.474 -3.275 1.00 90.75 347 THR A C 1
ATOM 2770 O O . THR A 1 347 ? 6.188 1.189 -2.431 1.00 90.75 347 THR A O 1
ATOM 2773 N N . ALA A 1 348 ? 7.865 0.554 -3.783 1.00 91.31 348 ALA A N 1
ATOM 2774 C CA . ALA A 1 348 ? 7.873 -0.840 -3.342 1.00 91.31 348 ALA A CA 1
ATOM 2775 C C . ALA A 1 348 ? 8.301 -0.975 -1.870 1.00 91.31 348 ALA A C 1
ATOM 2777 O O . ALA A 1 348 ? 7.638 -1.675 -1.111 1.00 91.31 348 ALA A O 1
ATOM 2778 N N . TYR A 1 349 ? 9.342 -0.259 -1.433 1.00 92.69 349 TYR A N 1
ATOM 2779 C CA . TYR A 1 349 ? 9.768 -0.253 -0.030 1.00 92.69 349 TYR A CA 1
ATOM 2780 C C . TYR A 1 349 ? 8.667 0.236 0.919 1.00 92.69 349 TYR A C 1
ATOM 2782 O O . TYR A 1 349 ? 8.441 -0.393 1.952 1.00 92.69 349 TYR A O 1
ATOM 2790 N N . CYS A 1 350 ? 7.921 1.285 0.550 1.00 88.56 350 CYS A N 1
ATOM 2791 C CA . CYS A 1 350 ? 6.766 1.746 1.329 1.00 88.56 350 CYS A CA 1
ATOM 2792 C C . CYS A 1 350 ? 5.707 0.652 1.500 1.00 88.56 350 CYS A C 1
ATOM 2794 O O . CYS A 1 350 ? 5.114 0.527 2.566 1.00 88.56 350 CYS A O 1
ATOM 2796 N N . ARG A 1 351 ? 5.471 -0.151 0.455 1.00 85.25 351 ARG A N 1
ATOM 2797 C CA . ARG A 1 351 ? 4.493 -1.250 0.470 1.00 85.25 351 ARG A CA 1
ATOM 2798 C C . ARG A 1 351 ? 4.934 -2.460 1.279 1.00 85.25 351 ARG A C 1
ATOM 2800 O O . ARG A 1 351 ? 4.085 -3.185 1.775 1.00 85.25 351 ARG A O 1
ATOM 2807 N N . VAL A 1 352 ? 6.237 -2.662 1.420 1.00 87.38 352 VAL A N 1
ATOM 2808 C CA . VAL A 1 352 ? 6.799 -3.674 2.325 1.00 87.38 352 VAL A CA 1
ATOM 2809 C C . VAL A 1 352 ? 6.797 -3.176 3.782 1.00 87.38 352 VAL A C 1
ATOM 2811 O O . VAL A 1 352 ? 6.982 -3.966 4.696 1.00 87.38 352 VAL A O 1
ATOM 2814 N N . GLY A 1 353 ? 6.575 -1.876 4.022 1.00 85.00 353 GLY A N 1
ATOM 2815 C CA . GLY A 1 353 ? 6.654 -1.257 5.352 1.00 85.00 353 GLY A CA 1
ATOM 2816 C C . GLY A 1 353 ? 8.057 -0.755 5.723 1.00 85.00 353 GLY A C 1
ATOM 2817 O O . GLY A 1 353 ? 8.294 -0.324 6.849 1.00 85.00 353 GLY A O 1
ATOM 2818 N N . GLN A 1 354 ? 9.006 -0.763 4.780 1.00 90.19 354 GLN A N 1
ATOM 2819 C CA . GLN A 1 354 ? 10.373 -0.275 4.983 1.00 90.19 354 GLN A CA 1
ATOM 2820 C C . GLN A 1 354 ? 10.494 1.211 4.609 1.00 90.19 354 GLN A C 1
ATOM 2822 O O . GLN A 1 354 ? 11.013 1.574 3.552 1.00 90.19 354 GLN A O 1
ATOM 2827 N N . TYR A 1 355 ? 10.039 2.099 5.492 1.00 90.25 355 TYR A N 1
ATOM 2828 C CA . TYR A 1 355 ? 10.000 3.541 5.209 1.00 90.25 355 TYR A CA 1
ATOM 2829 C C . TYR A 1 355 ? 11.382 4.220 5.161 1.00 90.25 355 TYR A C 1
ATOM 2831 O O . TYR A 1 355 ? 11.575 5.161 4.393 1.00 90.25 355 TYR A O 1
ATOM 2839 N N . GLY A 1 356 ? 12.370 3.723 5.912 1.00 91.25 356 GLY A N 1
ATOM 2840 C CA . GLY A 1 356 ? 13.729 4.285 5.929 1.00 91.25 356 GLY A CA 1
ATOM 2841 C C . GLY A 1 356 ? 14.432 4.226 4.560 1.00 91.25 356 GLY A C 1
ATOM 2842 O O . GLY A 1 356 ? 14.801 5.276 4.021 1.00 91.25 356 GLY A O 1
ATOM 2843 N N . PRO A 1 357 ? 14.590 3.029 3.951 1.00 93.38 357 PRO A N 1
ATOM 2844 C CA . PRO A 1 357 ? 15.107 2.887 2.588 1.00 93.38 357 PRO A CA 1
ATOM 2845 C C . PRO A 1 357 ? 14.270 3.639 1.548 1.00 93.38 357 PRO A C 1
ATOM 2847 O O . PRO A 1 357 ? 14.832 4.287 0.664 1.00 93.38 357 PRO A O 1
ATOM 2850 N N . ALA A 1 358 ? 12.939 3.626 1.685 1.00 92.81 358 ALA A N 1
ATOM 2851 C CA . ALA A 1 358 ? 12.059 4.370 0.791 1.00 92.81 358 ALA A CA 1
ATOM 2852 C C . ALA A 1 358 ? 12.365 5.874 0.802 1.00 92.81 358 ALA A C 1
ATOM 2854 O O . ALA A 1 358 ? 12.509 6.490 -0.255 1.00 92.81 358 ALA A O 1
ATOM 2855 N N . LYS A 1 359 ? 12.524 6.467 1.993 1.00 93.25 359 LYS A N 1
ATOM 2856 C CA . LYS A 1 359 ? 12.848 7.889 2.156 1.00 93.25 359 LYS A CA 1
ATOM 2857 C C . LYS A 1 359 ? 14.174 8.238 1.493 1.00 93.25 359 LYS A C 1
ATOM 2859 O O . LYS A 1 359 ? 14.277 9.293 0.872 1.00 93.25 359 LYS A O 1
ATOM 2864 N N . ALA A 1 360 ? 15.179 7.368 1.597 1.00 93.44 360 ALA A N 1
ATOM 2865 C CA . ALA A 1 360 ? 16.464 7.577 0.935 1.00 93.44 360 ALA A CA 1
ATOM 2866 C C . ALA A 1 360 ? 16.314 7.625 -0.597 1.00 93.44 360 ALA A C 1
ATOM 2868 O O . ALA A 1 360 ? 16.837 8.542 -1.233 1.00 93.44 360 ALA A O 1
ATOM 2869 N N . ASP A 1 361 ? 15.547 6.701 -1.181 1.00 94.00 361 ASP A N 1
ATOM 2870 C CA . ASP A 1 361 ? 15.291 6.664 -2.626 1.00 94.00 361 ASP A CA 1
ATOM 2871 C C . ASP A 1 361 ? 14.505 7.890 -3.112 1.00 94.00 361 ASP A C 1
ATOM 2873 O O . ASP A 1 361 ? 14.884 8.518 -4.107 1.00 94.00 361 ASP A O 1
ATOM 2877 N N . TYR A 1 362 ? 13.457 8.291 -2.389 1.00 92.94 362 TYR A N 1
ATOM 2878 C CA . TYR A 1 362 ? 12.702 9.503 -2.711 1.00 92.94 362 TYR A CA 1
ATOM 2879 C C . TYR A 1 362 ? 13.525 10.780 -2.511 1.00 92.94 362 TYR A C 1
ATOM 2881 O O . TYR A 1 362 ? 13.402 11.708 -3.307 1.00 92.94 362 TYR A O 1
ATOM 2889 N N . ALA A 1 363 ? 14.414 10.840 -1.515 1.00 92.19 363 ALA A N 1
ATOM 2890 C CA . ALA A 1 363 ? 15.314 11.979 -1.331 1.00 92.19 363 ALA A CA 1
ATOM 2891 C C . ALA A 1 363 ? 16.260 12.145 -2.531 1.00 92.19 363 ALA A C 1
ATOM 2893 O O . ALA A 1 363 ? 16.449 13.260 -3.030 1.00 92.19 363 ALA A O 1
ATOM 2894 N N . VAL A 1 364 ? 16.812 11.035 -3.040 1.00 91.62 364 VAL A N 1
ATOM 2895 C CA . VAL A 1 364 ? 17.615 11.041 -4.270 1.00 91.62 364 VAL A CA 1
ATOM 2896 C C . VAL A 1 364 ? 16.758 11.493 -5.452 1.00 91.62 364 VAL A C 1
ATOM 2898 O O . VAL A 1 364 ? 17.170 12.400 -6.178 1.00 91.62 364 VAL A O 1
ATOM 2901 N N . ALA A 1 365 ? 15.548 10.954 -5.606 1.00 91.19 365 ALA A N 1
ATOM 2902 C CA . ALA A 1 365 ? 14.627 11.345 -6.670 1.00 91.19 365 ALA A CA 1
ATOM 2903 C C . ALA A 1 365 ? 14.283 12.852 -6.627 1.00 91.19 365 ALA A C 1
ATOM 2905 O O . ALA A 1 365 ? 14.380 13.527 -7.651 1.00 91.19 365 ALA A O 1
ATOM 2906 N N . CYS A 1 366 ? 13.975 13.413 -5.453 1.00 90.62 366 CYS A N 1
ATOM 2907 C CA . CYS A 1 366 ? 13.731 14.847 -5.241 1.00 90.62 366 CYS A CA 1
ATOM 2908 C C . CYS A 1 366 ? 14.948 15.710 -5.592 1.00 90.62 366 CYS A C 1
ATOM 2910 O O . CYS A 1 366 ? 14.811 16.816 -6.117 1.00 90.62 366 CYS A O 1
ATOM 2912 N N . SER A 1 367 ? 16.158 15.220 -5.303 1.00 89.50 367 SER A N 1
ATOM 2913 C CA . SER A 1 367 ? 17.393 15.931 -5.646 1.00 89.50 367 SER A CA 1
ATOM 2914 C C . SER A 1 367 ? 17.625 15.996 -7.159 1.00 89.50 367 SER A C 1
ATOM 2916 O O . SER A 1 367 ? 18.164 16.994 -7.650 1.00 89.50 367 SER A O 1
ATOM 2918 N N . MET A 1 368 ? 17.176 14.961 -7.880 1.00 87.06 368 MET A N 1
ATOM 2919 C CA . MET A 1 368 ? 17.209 14.874 -9.335 1.00 87.06 368 MET A CA 1
ATOM 2920 C C . MET A 1 368 ? 16.128 15.779 -9.955 1.00 87.06 368 MET A C 1
ATOM 2922 O O . MET A 1 368 ? 16.429 16.663 -10.757 1.00 87.06 368 MET A O 1
ATOM 2926 N N . ASP A 1 369 ? 14.863 15.614 -9.580 1.00 86.12 369 ASP A N 1
ATOM 2927 C CA . ASP A 1 369 ? 13.752 16.376 -10.157 1.00 86.12 369 ASP A CA 1
ATOM 2928 C C . ASP A 1 369 ? 13.180 17.408 -9.177 1.00 86.12 369 ASP A C 1
ATOM 2930 O O . ASP A 1 369 ? 12.089 17.266 -8.629 1.00 86.12 369 ASP A O 1
ATOM 2934 N N . LYS A 1 370 ? 13.937 18.490 -8.967 1.00 87.19 370 LYS A N 1
ATOM 2935 C CA . LYS A 1 370 ? 13.576 19.560 -8.017 1.00 87.19 370 LYS A CA 1
ATOM 2936 C C . LYS A 1 370 ? 12.322 20.346 -8.408 1.00 87.19 370 LYS A C 1
ATOM 2938 O O . LYS A 1 370 ? 11.763 21.050 -7.567 1.00 87.19 370 LYS A O 1
ATOM 2943 N N . GLN A 1 371 ? 11.940 20.312 -9.686 1.00 86.81 371 GLN A N 1
ATOM 2944 C CA . GLN A 1 371 ? 10.827 21.104 -10.214 1.00 86.81 371 GLN A CA 1
ATOM 2945 C C . GLN A 1 371 ? 9.487 20.378 -10.104 1.00 86.81 371 GLN A C 1
ATOM 2947 O O . GLN A 1 371 ? 8.451 21.029 -10.203 1.00 86.81 371 GLN A O 1
ATOM 2952 N N . ASN A 1 372 ? 9.492 19.064 -9.878 1.00 87.19 372 ASN A N 1
ATOM 2953 C CA . ASN A 1 372 ? 8.276 18.276 -9.806 1.00 87.19 372 ASN A CA 1
ATOM 2954 C C . ASN A 1 372 ? 7.592 18.426 -8.432 1.00 87.19 372 ASN A C 1
ATOM 2956 O O . ASN A 1 372 ? 8.139 17.963 -7.427 1.00 87.19 372 ASN A O 1
ATOM 2960 N N . PRO A 1 373 ? 6.409 19.069 -8.352 1.00 87.88 373 PRO A N 1
ATOM 2961 C CA . PRO A 1 373 ? 5.704 19.240 -7.086 1.00 87.88 373 PRO A CA 1
ATOM 2962 C C . PRO A 1 373 ? 5.219 17.905 -6.514 1.00 87.88 373 PRO A C 1
ATOM 2964 O O . PRO A 1 373 ? 5.397 17.693 -5.321 1.00 87.88 373 PRO A O 1
ATOM 2967 N N . GLN A 1 374 ? 4.739 16.984 -7.360 1.00 86.38 374 GLN A N 1
ATOM 2968 C CA . GLN A 1 374 ? 4.204 15.689 -6.925 1.00 86.38 374 GLN A CA 1
ATOM 2969 C C . GLN A 1 374 ? 5.236 14.897 -6.123 1.00 86.38 374 GLN A C 1
ATOM 2971 O O . GLN A 1 374 ? 4.933 14.356 -5.072 1.00 86.38 374 GLN A O 1
ATOM 2976 N N . LEU A 1 375 ? 6.483 14.881 -6.594 1.00 87.31 375 LEU A N 1
ATOM 2977 C CA . LEU A 1 375 ? 7.551 14.133 -5.942 1.00 87.31 375 LEU A CA 1
ATOM 2978 C C . LEU A 1 375 ? 7.917 14.713 -4.567 1.00 87.31 375 LEU A C 1
ATOM 2980 O O . LEU A 1 375 ? 8.294 13.972 -3.661 1.00 87.31 375 LEU A O 1
ATOM 2984 N N . ARG A 1 376 ? 7.799 16.038 -4.403 1.00 87.62 376 ARG A N 1
ATOM 2985 C CA . ARG A 1 376 ? 8.003 16.697 -3.106 1.00 87.62 376 ARG A CA 1
ATOM 2986 C C . ARG A 1 376 ? 6.864 16.382 -2.147 1.00 87.62 376 ARG A C 1
ATOM 2988 O O . ARG A 1 376 ? 7.142 16.122 -0.982 1.00 87.62 376 ARG A O 1
ATOM 2995 N N . ASP A 1 377 ? 5.630 16.388 -2.638 1.00 87.12 377 ASP A N 1
ATOM 2996 C CA . ASP A 1 377 ? 4.450 16.057 -1.839 1.00 87.12 377 ASP A CA 1
ATOM 2997 C C . ASP A 1 377 ? 4.511 14.590 -1.380 1.00 87.12 377 ASP A C 1
ATOM 2999 O O . ASP A 1 377 ? 4.400 14.326 -0.183 1.00 87.12 377 ASP A O 1
ATOM 3003 N N . ASP A 1 378 ? 4.839 13.663 -2.291 1.00 86.69 378 ASP A N 1
ATOM 3004 C CA . ASP A 1 378 ? 5.065 12.243 -1.983 1.00 86.69 378 ASP A CA 1
ATOM 3005 C C . ASP A 1 378 ? 6.180 12.064 -0.929 1.00 86.69 378 ASP A C 1
ATOM 3007 O O . ASP A 1 378 ? 6.071 11.241 -0.021 1.00 86.69 378 ASP A O 1
ATOM 3011 N N . PHE A 1 379 ? 7.266 12.843 -1.014 1.00 90.19 379 PHE A N 1
ATOM 3012 C CA . PHE A 1 379 ? 8.357 12.786 -0.036 1.00 90.19 379 PHE A CA 1
ATOM 3013 C C . PHE A 1 379 ? 7.939 13.299 1.349 1.00 90.19 379 PHE A C 1
ATOM 3015 O O . PHE A 1 379 ? 8.320 12.707 2.357 1.00 90.19 379 PHE A O 1
ATOM 3022 N N . VAL A 1 380 ? 7.169 14.389 1.420 1.00 89.56 380 VAL A N 1
ATOM 3023 C CA . VAL A 1 380 ? 6.665 14.927 2.695 1.00 89.56 380 VAL A CA 1
ATOM 3024 C C . VAL A 1 380 ? 5.702 13.941 3.352 1.00 89.56 380 VAL A C 1
ATOM 3026 O O . VAL A 1 380 ? 5.819 13.694 4.553 1.00 89.56 380 VAL A O 1
ATOM 3029 N N . GLU A 1 381 ? 4.801 13.339 2.576 1.00 85.62 381 GLU A N 1
ATOM 3030 C CA . GLU A 1 381 ? 3.910 12.291 3.075 1.00 85.62 381 GLU A CA 1
ATOM 3031 C C . GLU A 1 381 ? 4.714 11.089 3.584 1.00 85.62 381 GLU A C 1
ATOM 3033 O O . GLU A 1 381 ? 4.481 10.618 4.693 1.00 85.62 381 GLU A O 1
ATOM 3038 N N . LEU A 1 382 ? 5.729 10.644 2.840 1.00 88.62 382 LEU A N 1
ATOM 3039 C CA . LEU A 1 382 ? 6.590 9.539 3.256 1.00 88.62 382 LEU A CA 1
ATOM 3040 C C . LEU A 1 382 ? 7.311 9.810 4.585 1.00 88.62 382 LEU A C 1
ATOM 3042 O O . LEU A 1 382 ? 7.414 8.915 5.423 1.00 88.62 382 LEU A O 1
ATOM 3046 N N . VAL A 1 383 ? 7.779 11.040 4.804 1.00 90.56 383 VAL A N 1
ATOM 3047 C CA . VAL A 1 383 ? 8.380 11.448 6.084 1.00 90.56 383 VAL A CA 1
ATOM 3048 C C . VAL A 1 383 ? 7.352 11.390 7.218 1.00 90.56 383 VAL A C 1
ATOM 3050 O O . VAL A 1 383 ? 7.673 10.921 8.312 1.00 90.56 383 VAL A O 1
ATOM 3053 N N . ALA A 1 384 ? 6.110 11.819 6.973 1.00 90.06 384 ALA A N 1
ATOM 3054 C CA . ALA A 1 384 ? 5.033 11.698 7.954 1.00 90.06 384 ALA A CA 1
ATOM 3055 C C . ALA A 1 384 ? 4.687 10.226 8.245 1.00 90.06 384 ALA A C 1
ATOM 3057 O O . ALA A 1 384 ? 4.505 9.861 9.406 1.00 90.06 384 ALA A O 1
ATOM 3058 N N . MET A 1 385 ? 4.670 9.371 7.219 1.00 87.19 385 MET A N 1
ATOM 3059 C CA . MET A 1 385 ? 4.384 7.938 7.332 1.00 87.19 385 MET A CA 1
ATOM 3060 C C . MET A 1 385 ? 5.468 7.175 8.096 1.00 87.19 385 MET A C 1
ATOM 3062 O O . MET A 1 385 ? 5.145 6.382 8.979 1.00 87.19 385 MET A O 1
ATOM 3066 N N . GLU A 1 386 ? 6.747 7.444 7.822 1.00 90.38 386 GLU A N 1
ATOM 3067 C CA . GLU A 1 386 ? 7.865 6.899 8.602 1.00 90.38 386 GLU A CA 1
ATOM 3068 C C . GLU A 1 386 ? 7.720 7.286 10.075 1.00 90.38 386 GLU A C 1
ATOM 3070 O O . GLU A 1 386 ? 7.808 6.433 10.959 1.00 90.38 386 GLU A O 1
ATOM 3075 N N . LYS A 1 387 ? 7.419 8.562 10.345 1.00 91.69 387 LYS A N 1
ATOM 3076 C CA . LYS A 1 387 ? 7.262 9.037 11.716 1.00 91.69 387 LYS A CA 1
ATOM 3077 C C . LYS A 1 387 ? 6.055 8.415 12.414 1.00 91.69 387 LYS A C 1
ATOM 3079 O O . LYS A 1 387 ? 6.158 8.038 13.581 1.00 91.69 387 LYS A O 1
ATOM 3084 N N . ALA A 1 388 ? 4.934 8.264 11.712 1.00 91.25 388 ALA A N 1
ATOM 3085 C CA . ALA A 1 388 ? 3.758 7.569 12.221 1.00 91.25 388 ALA A CA 1
ATOM 3086 C C . ALA A 1 388 ? 4.079 6.106 12.569 1.00 91.25 388 ALA A C 1
ATOM 3088 O O . ALA A 1 388 ? 3.638 5.617 13.612 1.00 91.25 388 ALA A O 1
ATOM 3089 N N . HIS A 1 389 ? 4.879 5.432 11.736 1.00 90.00 389 HIS A N 1
ATOM 3090 C CA . HIS A 1 389 ? 5.318 4.057 11.956 1.00 90.00 389 HIS A CA 1
ATOM 3091 C C . HIS A 1 389 ? 6.260 3.927 13.163 1.00 90.00 389 HIS A C 1
ATOM 3093 O O . HIS A 1 389 ? 6.058 3.044 13.993 1.00 90.00 389 HIS A O 1
ATOM 3099 N N . GLU A 1 390 ? 7.231 4.833 13.322 1.00 91.69 390 GLU A N 1
ATOM 3100 C CA . GLU A 1 390 ? 8.091 4.894 14.515 1.00 91.69 390 GLU A CA 1
ATOM 3101 C C . GLU A 1 390 ? 7.277 5.094 15.800 1.00 91.69 390 GLU A C 1
ATOM 3103 O O . GLU A 1 390 ? 7.511 4.419 16.803 1.00 91.69 390 GLU A O 1
ATOM 3108 N N . LEU A 1 391 ? 6.305 6.015 15.777 1.00 93.50 391 LEU A N 1
ATOM 3109 C CA . LEU A 1 391 ? 5.426 6.260 16.920 1.00 93.50 391 LEU A CA 1
ATOM 3110 C C . LEU A 1 391 ? 4.591 5.022 17.240 1.00 93.50 391 LEU A C 1
ATOM 3112 O O . LEU A 1 391 ? 4.515 4.637 18.402 1.00 93.50 391 LEU A O 1
ATOM 3116 N N . LYS A 1 392 ? 4.037 4.347 16.227 1.00 91.62 392 LYS A N 1
ATOM 3117 C CA . LYS A 1 392 ? 3.327 3.079 16.423 1.00 91.62 392 LYS A CA 1
ATOM 3118 C C . LYS A 1 392 ? 4.224 2.048 17.113 1.00 91.62 392 LYS A C 1
ATOM 3120 O O . LYS A 1 392 ? 3.843 1.546 18.161 1.00 91.62 392 LYS A O 1
ATOM 3125 N N . GLN A 1 393 ? 5.430 1.800 16.595 1.00 91.31 393 GLN A N 1
ATOM 3126 C CA . GLN A 1 393 ? 6.376 0.849 17.197 1.00 91.31 393 GLN A CA 1
ATOM 3127 C C . GLN A 1 393 ? 6.747 1.225 18.643 1.00 91.31 393 GLN A C 1
ATOM 3129 O O . GLN A 1 393 ? 6.837 0.359 19.515 1.00 91.31 393 GLN A O 1
ATOM 3134 N N . SER A 1 394 ? 6.936 2.519 18.918 1.00 92.81 394 SER A N 1
ATOM 3135 C CA . SER A 1 394 ? 7.164 3.018 20.276 1.00 92.81 394 SER A CA 1
ATOM 3136 C C . SER A 1 394 ? 5.958 2.754 21.180 1.00 92.81 394 SER A C 1
ATOM 3138 O O . SER A 1 394 ? 6.136 2.335 22.323 1.00 92.81 394 SER A O 1
ATOM 3140 N N . GLY A 1 395 ? 4.741 2.981 20.683 1.00 92.00 395 GLY A N 1
ATOM 3141 C CA . GLY A 1 395 ? 3.492 2.691 21.385 1.00 92.00 395 GLY A CA 1
ATOM 3142 C C . GLY A 1 395 ? 3.333 1.200 21.671 1.00 92.00 395 GLY A C 1
ATOM 3143 O O . GLY A 1 395 ? 3.007 0.834 22.798 1.00 92.00 395 GLY A O 1
ATOM 3144 N N . ASP A 1 396 ? 3.661 0.345 20.700 1.00 90.94 396 ASP A N 1
ATOM 3145 C CA . ASP A 1 396 ? 3.623 -1.111 20.834 1.00 90.94 396 ASP A CA 1
ATOM 3146 C C . ASP A 1 396 ? 4.606 -1.586 21.921 1.00 90.94 396 ASP A C 1
ATOM 3148 O O . ASP A 1 396 ? 4.263 -2.440 22.739 1.00 90.94 396 ASP A O 1
ATOM 3152 N N . SER A 1 397 ? 5.809 -0.998 21.991 1.00 91.38 397 SER A N 1
ATOM 3153 C CA . SER A 1 397 ? 6.784 -1.286 23.056 1.00 91.38 397 SER A CA 1
ATOM 3154 C C . SER A 1 397 ? 6.255 -0.891 24.437 1.00 91.38 397 SER A C 1
ATOM 3156 O O . SER A 1 397 ? 6.295 -1.699 25.363 1.00 91.38 397 SER A O 1
ATOM 3158 N N . ILE A 1 398 ? 5.709 0.324 24.574 1.00 91.12 398 ILE A N 1
ATOM 3159 C CA . ILE A 1 398 ? 5.149 0.814 25.846 1.00 91.12 398 ILE A CA 1
ATOM 3160 C C . ILE A 1 398 ? 3.953 -0.046 26.273 1.00 91.12 398 ILE A C 1
ATOM 3162 O O . ILE A 1 398 ? 3.810 -0.377 27.451 1.00 91.12 398 ILE A O 1
ATOM 3166 N N . PHE A 1 399 ? 3.106 -0.437 25.319 1.00 88.94 399 PHE A N 1
ATOM 3167 C CA . PHE A 1 399 ? 1.950 -1.288 25.570 1.00 88.94 399 PHE A CA 1
ATOM 3168 C C . PHE A 1 399 ? 2.362 -2.680 26.060 1.00 88.94 399 PHE A C 1
ATOM 3170 O O . PHE A 1 399 ? 1.814 -3.160 27.049 1.00 88.94 399 PHE A O 1
ATOM 3177 N N . ARG A 1 400 ? 3.373 -3.299 25.432 1.00 88.06 400 ARG A N 1
ATOM 3178 C CA . ARG A 1 400 ? 3.930 -4.595 25.865 1.00 88.06 400 ARG A CA 1
ATOM 3179 C C . ARG A 1 400 ? 4.572 -4.532 27.251 1.00 88.06 400 ARG A C 1
ATOM 3181 O O . ARG A 1 400 ? 4.522 -5.511 27.987 1.00 88.06 400 ARG A O 1
ATOM 3188 N N . GLU A 1 401 ? 5.170 -3.401 27.620 1.00 86.94 401 GLU A N 1
ATOM 3189 C CA . GLU A 1 401 ? 5.726 -3.204 28.963 1.00 86.94 401 GLU A CA 1
ATOM 3190 C C . GLU A 1 401 ? 4.646 -3.050 30.047 1.00 86.94 401 GLU A C 1
ATOM 3192 O O . GLU A 1 401 ? 4.932 -3.273 31.224 1.00 86.94 401 GLU A O 1
ATOM 3197 N N . GLY A 1 402 ? 3.418 -2.664 29.679 1.00 79.00 402 GLY A N 1
ATOM 3198 C CA . GLY A 1 402 ? 2.236 -2.653 30.550 1.00 79.00 402 GLY A CA 1
ATOM 3199 C C . GLY A 1 402 ? 2.241 -1.628 31.693 1.00 79.00 402 GLY A C 1
ATOM 3200 O O . GLY A 1 402 ? 1.289 -1.580 32.468 1.00 79.00 402 GLY A O 1
ATOM 3201 N N . LYS A 1 403 ? 3.288 -0.804 31.828 1.00 76.44 403 LYS A N 1
ATOM 3202 C CA . LYS A 1 403 ? 3.449 0.124 32.966 1.00 76.44 403 LYS A CA 1
ATOM 3203 C C . LYS A 1 403 ? 2.651 1.418 32.821 1.00 76.44 403 LYS A C 1
ATOM 3205 O O . LYS A 1 403 ? 2.105 1.896 33.807 1.00 76.44 403 LYS A O 1
ATOM 3210 N N . ASP A 1 404 ? 2.579 1.971 31.609 1.00 88.44 404 ASP A N 1
ATOM 3211 C CA . ASP A 1 404 ? 2.027 3.306 31.353 1.00 88.44 404 ASP A CA 1
ATOM 3212 C C . ASP A 1 404 ? 1.068 3.310 30.147 1.00 88.44 404 ASP A C 1
ATOM 3214 O O . ASP A 1 404 ? 1.397 3.797 29.061 1.00 88.44 404 ASP A O 1
ATOM 3218 N N . LEU A 1 405 ? -0.154 2.802 30.340 1.00 89.44 405 LEU A N 1
ATOM 3219 C CA . LEU A 1 405 ? -1.180 2.757 29.284 1.00 89.44 405 LEU A CA 1
ATOM 3220 C C . LEU A 1 405 ? -1.552 4.151 28.748 1.00 89.44 405 LEU A C 1
ATOM 3222 O O . LEU A 1 405 ? -1.819 4.299 27.560 1.00 89.44 405 LEU A O 1
ATOM 3226 N N . GLU A 1 406 ? -1.536 5.185 29.595 1.00 92.44 406 GLU A N 1
ATOM 3227 C CA . GLU A 1 406 ? -1.867 6.555 29.170 1.00 92.44 406 GLU A CA 1
ATOM 3228 C C . GLU A 1 406 ? -0.822 7.122 28.204 1.00 92.44 406 GLU A C 1
ATOM 3230 O O . GLU A 1 406 ? -1.168 7.753 27.206 1.00 92.44 406 GLU A O 1
ATOM 3235 N N . LYS A 1 407 ? 0.464 6.834 28.446 1.00 93.44 407 LYS A N 1
ATOM 3236 C CA . LYS A 1 407 ? 1.536 7.219 27.520 1.00 93.44 407 LYS A CA 1
ATOM 3237 C C . LYS A 1 407 ? 1.391 6.484 26.191 1.00 93.44 407 LYS A C 1
ATOM 3239 O O . LYS A 1 407 ? 1.569 7.102 25.148 1.00 93.44 407 LYS A O 1
ATOM 3244 N N . ALA A 1 408 ? 1.017 5.201 26.211 1.00 93.75 408 ALA A N 1
ATOM 3245 C CA . ALA A 1 408 ? 0.743 4.453 24.983 1.00 93.75 408 ALA A CA 1
ATOM 3246 C C . ALA A 1 408 ? -0.409 5.086 24.182 1.00 93.75 408 ALA A C 1
ATOM 3248 O O . ALA A 1 408 ? -0.276 5.288 22.979 1.00 93.75 408 ALA A O 1
ATOM 3249 N N . ILE A 1 409 ? -1.509 5.474 24.840 1.00 94.62 409 ILE A N 1
ATOM 3250 C CA . ILE A 1 409 ? -2.642 6.165 24.194 1.00 94.62 409 ILE A CA 1
ATOM 3251 C C . ILE A 1 409 ? -2.205 7.484 23.553 1.00 94.62 409 ILE A C 1
ATOM 3253 O O . ILE A 1 409 ? -2.619 7.774 22.427 1.00 94.62 409 ILE A O 1
ATOM 3257 N N . GLN A 1 410 ? -1.377 8.274 24.241 1.00 94.94 410 GLN A N 1
ATOM 3258 C CA . GLN A 1 410 ? -0.836 9.524 23.699 1.00 94.94 410 GLN A CA 1
ATOM 3259 C C . GLN A 1 410 ? 0.012 9.261 22.453 1.00 94.94 410 GLN A C 1
ATOM 3261 O O . GLN A 1 410 ? -0.266 9.831 21.404 1.00 94.94 410 GLN A O 1
ATOM 3266 N N . VAL A 1 411 ? 0.952 8.317 22.523 1.00 95.50 411 VAL A N 1
ATOM 3267 C CA . VAL A 1 411 ? 1.827 7.966 21.394 1.00 95.50 411 VAL A CA 1
ATOM 3268 C C . VAL A 1 411 ? 1.033 7.438 20.190 1.00 95.50 411 VAL A C 1
ATOM 3270 O O . VAL A 1 411 ? 1.306 7.829 19.054 1.00 95.50 411 VAL A O 1
ATOM 3273 N N . TYR A 1 412 ? 0.008 6.604 20.405 1.00 95.25 412 TYR A N 1
ATOM 3274 C CA . TYR A 1 412 ? -0.880 6.179 19.316 1.00 95.25 412 TYR A CA 1
ATOM 3275 C C . TYR A 1 412 ? -1.713 7.334 18.759 1.00 95.25 412 TYR A C 1
ATOM 3277 O O . TYR A 1 412 ? -1.957 7.385 17.556 1.00 95.25 412 TYR A O 1
ATOM 3285 N N . SER A 1 413 ? -2.143 8.272 19.603 1.00 95.19 413 SER A N 1
ATOM 3286 C CA . SER A 1 413 ? -2.886 9.455 19.157 1.00 95.19 413 SER A CA 1
ATOM 3287 C C . SER A 1 413 ? -2.013 10.382 18.314 1.00 95.19 413 SER A C 1
ATOM 3289 O O . SER A 1 413 ? -2.473 10.850 17.276 1.00 95.19 413 SER A O 1
ATOM 3291 N N . ASP A 1 414 ? -0.751 10.575 18.695 1.00 94.50 414 ASP A N 1
ATOM 3292 C CA . ASP A 1 414 ? 0.233 11.326 17.912 1.00 94.50 414 ASP A CA 1
ATOM 3293 C C . ASP A 1 414 ? 0.523 10.627 16.571 1.00 94.50 414 ASP A C 1
ATOM 3295 O O . ASP A 1 414 ? 0.599 11.278 15.529 1.00 94.50 414 ASP A O 1
ATOM 3299 N N . SER A 1 415 ? 0.605 9.289 16.558 1.00 93.44 415 SER A N 1
ATOM 3300 C CA . SER A 1 415 ? 0.720 8.500 15.319 1.00 93.44 415 SER A CA 1
ATOM 3301 C C . SER A 1 415 ? -0.492 8.704 14.397 1.00 93.44 415 SER A C 1
ATOM 3303 O O . SER A 1 415 ? -0.329 8.919 13.196 1.00 93.44 415 SER A O 1
ATOM 3305 N N . LEU A 1 416 ? -1.708 8.711 14.954 1.00 92.00 416 LEU A N 1
ATOM 3306 C CA . LEU A 1 416 ? -2.954 8.907 14.206 1.00 92.00 416 LEU A CA 1
ATOM 3307 C C . LEU A 1 416 ? -3.147 10.339 13.692 1.00 92.00 416 LEU A C 1
ATOM 3309 O O . LEU A 1 416 ? -3.836 10.527 12.693 1.00 92.00 416 LEU A O 1
ATOM 3313 N N . GLN A 1 417 ? -2.533 11.347 14.321 1.00 91.69 417 GLN A N 1
ATOM 3314 C CA . GLN A 1 417 ? -2.500 12.709 13.769 1.00 91.69 417 GLN A CA 1
ATOM 3315 C C . GLN A 1 417 ? -1.694 12.776 12.467 1.00 91.69 417 GLN A C 1
ATOM 3317 O O . GLN A 1 417 ? -2.037 13.551 11.576 1.00 91.69 417 GLN A O 1
ATOM 3322 N N . LEU A 1 418 ? -0.636 11.966 12.356 1.00 89.06 418 LEU A N 1
ATOM 3323 C CA . LEU A 1 418 ? 0.201 11.882 11.158 1.00 89.06 418 LEU A CA 1
ATOM 3324 C C . LEU A 1 418 ? -0.403 10.954 10.098 1.00 89.06 418 LEU A C 1
ATOM 3326 O O . LEU A 1 418 ? -0.386 11.289 8.918 1.00 89.06 418 LEU A O 1
ATOM 3330 N N . ASN A 1 419 ? -0.953 9.810 10.513 1.00 86.06 419 ASN A N 1
ATOM 3331 C CA . ASN A 1 419 ? -1.639 8.864 9.635 1.00 86.06 419 ASN A CA 1
ATOM 3332 C C . ASN A 1 419 ? -3.026 8.484 10.191 1.00 86.06 419 ASN A C 1
ATOM 3334 O O . ASN A 1 419 ? -3.160 7.467 10.884 1.00 86.06 419 ASN A O 1
ATOM 3338 N N . PRO A 1 420 ? -4.080 9.243 9.834 1.00 87.88 420 PRO A N 1
ATOM 3339 C CA . PRO A 1 420 ? -5.447 8.972 10.282 1.00 87.88 420 PRO A CA 1
ATOM 3340 C C . PRO A 1 420 ? -6.047 7.668 9.739 1.00 87.88 420 PRO A C 1
ATOM 3342 O O . PRO A 1 420 ? -7.063 7.201 10.246 1.00 87.88 420 PRO A O 1
ATOM 3345 N N . LEU A 1 421 ? -5.448 7.082 8.697 1.00 85.38 421 LEU A N 1
ATOM 3346 C CA . LEU A 1 421 ? -5.950 5.879 8.028 1.00 85.38 421 LEU A CA 1
ATOM 3347 C C . LEU A 1 421 ? -5.348 4.584 8.601 1.00 85.38 421 LEU A C 1
ATOM 3349 O O . LEU A 1 421 ? -5.614 3.498 8.084 1.00 85.38 421 LEU A O 1
ATOM 3353 N N . SER A 1 422 ? -4.537 4.672 9.661 1.00 87.25 422 SER A N 1
ATOM 3354 C CA . SER A 1 422 ? -3.908 3.508 10.287 1.00 87.25 422 SER A CA 1
ATOM 3355 C C . SER A 1 422 ? -4.902 2.698 11.127 1.00 87.25 422 SER A C 1
ATOM 3357 O O . SER A 1 422 ? -5.184 3.011 12.287 1.00 87.25 422 SER A O 1
ATOM 3359 N N . ILE A 1 423 ? -5.395 1.597 10.553 1.00 88.75 423 ILE A N 1
ATOM 3360 C CA . ILE A 1 423 ? -6.295 0.649 11.232 1.00 88.75 423 ILE A CA 1
ATOM 3361 C C . ILE A 1 423 ? -5.598 -0.005 12.434 1.00 88.75 423 ILE A C 1
ATOM 3363 O O . ILE A 1 423 ? -6.216 -0.179 13.486 1.00 88.75 423 ILE A O 1
ATOM 3367 N N . ALA A 1 424 ? -4.309 -0.334 12.304 1.00 88.56 424 ALA A N 1
ATOM 3368 C CA . ALA A 1 424 ? -3.540 -0.949 13.381 1.00 88.56 424 ALA A CA 1
ATOM 3369 C C . ALA A 1 424 ? -3.397 -0.012 14.589 1.00 88.56 424 ALA A C 1
ATOM 3371 O O . ALA A 1 424 ? -3.655 -0.439 15.713 1.00 88.56 424 ALA A O 1
ATOM 3372 N N . CYS A 1 425 ? -3.088 1.275 14.372 1.00 91.25 425 CYS A N 1
ATOM 3373 C CA . CYS A 1 425 ? -3.002 2.254 15.460 1.00 91.25 425 CYS A CA 1
ATOM 3374 C C . CYS A 1 425 ? -4.356 2.464 16.153 1.00 91.25 425 CYS A C 1
ATOM 3376 O O . CYS A 1 425 ? -4.400 2.487 17.380 1.00 91.25 425 CYS A O 1
ATOM 3378 N N . LEU A 1 426 ? -5.461 2.568 15.398 1.00 92.94 426 LEU A N 1
ATOM 3379 C CA . LEU A 1 426 ? -6.813 2.668 15.973 1.00 92.94 426 LEU A CA 1
ATOM 3380 C C . LEU A 1 426 ? -7.147 1.444 16.828 1.00 92.94 426 LEU A C 1
ATOM 3382 O O . LEU A 1 426 ? -7.618 1.570 17.954 1.00 92.94 426 LEU A O 1
ATOM 3386 N N . SER A 1 427 ? -6.860 0.250 16.311 1.00 91.69 427 SER A N 1
ATOM 3387 C CA . SER A 1 427 ? -7.141 -0.995 17.016 1.00 91.69 427 SER A CA 1
ATOM 3388 C C . SER A 1 427 ? -6.274 -1.142 18.276 1.00 91.69 427 SER A C 1
ATOM 3390 O O . SER A 1 427 ? -6.789 -1.510 19.332 1.00 91.69 427 SER A O 1
ATOM 3392 N N . ASN A 1 428 ? -4.979 -0.810 18.211 1.00 91.44 428 ASN A N 1
ATOM 3393 C CA . ASN A 1 428 ? -4.075 -0.854 19.366 1.00 91.44 428 ASN A CA 1
ATOM 3394 C C . ASN A 1 428 ? -4.432 0.219 20.414 1.00 91.44 428 ASN A C 1
ATOM 3396 O O . ASN A 1 428 ? -4.415 -0.071 21.609 1.00 91.44 428 ASN A O 1
ATOM 3400 N N . ARG A 1 429 ? -4.859 1.421 20.003 1.00 94.38 429 ARG A N 1
ATOM 3401 C CA . ARG A 1 429 ? -5.367 2.444 20.932 1.00 94.38 429 ARG A CA 1
ATOM 3402 C C . ARG A 1 429 ? -6.674 2.011 21.605 1.00 94.38 429 ARG A C 1
ATOM 3404 O O . ARG A 1 429 ? -6.808 2.157 22.819 1.00 94.38 429 ARG A O 1
ATOM 3411 N N . ALA A 1 430 ? -7.587 1.390 20.857 1.00 93.69 430 ALA A N 1
ATOM 3412 C CA . ALA A 1 430 ? -8.815 0.812 21.400 1.00 93.69 430 ALA A CA 1
ATOM 3413 C C . ALA A 1 430 ? -8.538 -0.286 22.443 1.00 93.69 430 ALA A C 1
ATOM 3415 O O . ALA A 1 430 ? -9.251 -0.374 23.444 1.00 93.69 430 ALA A O 1
ATOM 3416 N N . ALA A 1 431 ? -7.482 -1.084 22.249 1.00 91.12 431 ALA A N 1
ATOM 3417 C CA . ALA A 1 431 ? -7.018 -2.062 23.232 1.00 91.12 431 ALA A CA 1
ATOM 3418 C C . ALA A 1 431 ? -6.575 -1.390 24.544 1.00 91.12 431 ALA A C 1
ATOM 3420 O O . ALA A 1 431 ? -6.998 -1.813 25.620 1.00 91.12 431 ALA A O 1
ATOM 3421 N N . CYS A 1 432 ? -5.801 -0.300 24.467 1.00 92.44 432 CYS A N 1
ATOM 3422 C CA . CYS A 1 432 ? -5.430 0.486 25.647 1.00 92.44 432 CYS A CA 1
ATOM 3423 C C . CYS A 1 432 ? -6.659 1.038 26.385 1.00 92.44 432 CYS A C 1
ATOM 3425 O O . CYS A 1 432 ? -6.712 0.988 27.614 1.00 92.44 432 CYS A O 1
ATOM 3427 N N . TYR A 1 433 ? -7.658 1.544 25.652 1.00 94.50 433 TYR A N 1
ATOM 3428 C CA . TYR A 1 433 ? -8.888 2.064 26.254 1.00 94.50 433 TYR A CA 1
ATOM 3429 C C . TYR A 1 433 ? -9.699 0.983 26.977 1.00 94.50 433 TYR A C 1
ATOM 3431 O O . TYR A 1 433 ? -10.208 1.250 28.067 1.00 94.50 433 TYR A O 1
ATOM 3439 N N . LEU A 1 434 ? -9.773 -0.239 26.435 1.00 90.81 434 LEU A N 1
ATOM 3440 C CA . LEU A 1 434 ? -10.405 -1.369 27.131 1.00 90.81 434 LEU A CA 1
ATOM 3441 C C . LEU A 1 434 ? -9.718 -1.671 28.461 1.00 90.81 434 LEU A C 1
ATOM 3443 O O . LEU A 1 434 ? -10.401 -1.817 29.473 1.00 90.81 434 LEU A O 1
ATOM 3447 N N . MET A 1 435 ? -8.383 -1.696 28.478 1.00 88.06 435 MET A N 1
ATOM 3448 C CA . MET A 1 435 ? -7.611 -1.950 29.701 1.00 88.06 435 MET A CA 1
ATOM 3449 C C . MET A 1 435 ? -7.778 -0.845 30.754 1.00 88.06 435 MET A C 1
ATOM 3451 O O . MET A 1 435 ? -7.696 -1.119 31.946 1.00 88.06 435 MET A O 1
ATOM 3455 N N . GLN A 1 436 ? -8.046 0.395 30.337 1.00 91.38 436 GLN A N 1
ATOM 3456 C CA . GLN A 1 436 ? -8.362 1.503 31.245 1.00 91.38 436 GLN A CA 1
ATOM 3457 C C . GLN A 1 436 ? -9.851 1.592 31.630 1.00 91.38 436 GLN A C 1
ATOM 3459 O O . GLN A 1 436 ? -10.253 2.550 32.290 1.00 91.38 436 GLN A O 1
ATOM 3464 N N . HIS A 1 437 ? -10.690 0.640 31.205 1.00 89.88 437 HIS A N 1
ATOM 3465 C CA . HIS A 1 437 ? -12.150 0.674 31.374 1.00 89.88 437 HIS A CA 1
ATOM 3466 C C . HIS A 1 437 ? -12.846 1.886 30.717 1.00 89.88 437 HIS A C 1
ATOM 3468 O O . HIS A 1 437 ? -13.966 2.256 31.076 1.00 89.88 437 HIS A O 1
ATOM 3474 N N . ARG A 1 438 ? -12.215 2.489 29.703 1.00 94.56 438 ARG A N 1
ATOM 3475 C CA . ARG A 1 438 ? -12.743 3.608 28.906 1.00 94.56 438 ARG A CA 1
ATOM 3476 C C . ARG A 1 438 ? -13.499 3.084 27.688 1.00 94.56 438 ARG A C 1
ATOM 3478 O O . ARG A 1 438 ? -13.059 3.159 26.544 1.00 94.56 438 ARG A O 1
ATOM 3485 N N . ALA A 1 439 ? -14.647 2.470 27.957 1.00 93.31 439 ALA A N 1
ATOM 3486 C CA . ALA A 1 439 ? -15.377 1.705 26.951 1.00 93.31 439 ALA A CA 1
ATOM 3487 C C . ALA A 1 439 ? -16.021 2.563 25.841 1.00 93.31 439 ALA A C 1
ATOM 3489 O O . ALA A 1 439 ? -16.213 2.072 24.731 1.00 93.31 439 ALA A O 1
ATOM 3490 N N . LYS A 1 440 ? -16.331 3.844 26.095 1.00 95.56 440 LYS A N 1
ATOM 3491 C CA . LYS A 1 440 ? -16.925 4.728 25.073 1.00 95.56 440 LYS A CA 1
ATOM 3492 C C . LYS A 1 440 ? -15.922 5.042 23.967 1.00 95.56 440 LYS A C 1
ATOM 3494 O O . LYS A 1 440 ? -16.208 4.802 22.800 1.00 95.56 440 LYS A O 1
ATOM 3499 N N . GLU A 1 441 ? -14.732 5.490 24.354 1.00 95.94 441 GLU A N 1
ATOM 3500 C CA . GLU A 1 441 ? -13.646 5.834 23.434 1.00 95.94 441 GLU A CA 1
ATOM 3501 C C . GLU A 1 441 ? -13.164 4.608 22.647 1.00 95.94 441 GLU A C 1
ATOM 3503 O O . GLU A 1 441 ? -12.918 4.691 21.446 1.00 95.94 441 GLU A O 1
ATOM 3508 N N . CYS A 1 442 ? -13.122 3.434 23.288 1.00 95.44 442 CYS A N 1
ATOM 3509 C CA . CYS A 1 442 ? -12.843 2.178 22.592 1.00 95.44 442 CYS A CA 1
ATOM 3510 C C . CYS A 1 442 ? -13.855 1.888 21.469 1.00 95.44 442 CYS A C 1
ATOM 3512 O O . CYS A 1 442 ? -13.463 1.544 20.350 1.00 95.44 442 CYS A O 1
ATOM 3514 N N . ALA A 1 443 ? -15.156 2.018 21.753 1.00 95.12 443 ALA A N 1
ATOM 3515 C CA . ALA A 1 443 ? -16.198 1.728 20.772 1.00 95.12 443 ALA A CA 1
ATOM 3516 C C . ALA A 1 443 ? -16.151 2.692 19.572 1.00 95.12 443 ALA A C 1
ATOM 3518 O O . ALA A 1 443 ? -16.427 2.278 18.439 1.00 95.12 443 ALA A O 1
ATOM 3519 N N . GLU A 1 444 ? -15.771 3.952 19.802 1.00 95.12 444 GLU A N 1
ATOM 3520 C CA . GLU A 1 444 ? -15.552 4.957 18.756 1.00 95.12 444 GLU A CA 1
ATOM 3521 C C . GLU A 1 444 ? -14.375 4.580 17.845 1.00 95.12 444 GLU A C 1
ATOM 3523 O O . GLU A 1 444 ? -14.559 4.497 16.628 1.00 95.12 444 GLU A O 1
ATOM 3528 N N . ASP A 1 445 ? -13.208 4.261 18.413 1.00 94.94 445 ASP A N 1
ATOM 3529 C CA . ASP A 1 445 ? -12.015 3.860 17.652 1.00 94.94 445 ASP A CA 1
ATOM 3530 C C . ASP A 1 445 ? -12.246 2.580 16.843 1.00 94.94 445 ASP A C 1
ATOM 3532 O O . ASP A 1 445 ? -11.882 2.500 15.666 1.00 94.94 445 ASP A O 1
ATOM 3536 N N . CYS A 1 446 ? -12.913 1.585 17.436 1.00 94.25 446 CYS A N 1
ATOM 3537 C CA . CYS A 1 446 ? -13.260 0.356 16.727 1.00 94.25 446 CYS A CA 1
ATOM 3538 C C . CYS A 1 446 ? -14.229 0.624 15.569 1.00 94.25 446 CYS A C 1
ATOM 3540 O O . CYS A 1 446 ? -14.112 0.021 14.503 1.00 94.25 446 CYS A O 1
ATOM 3542 N N . SER A 1 447 ? -15.180 1.543 15.751 1.00 94.56 447 SER A N 1
ATOM 3543 C CA . SER A 1 447 ? -16.122 1.911 14.691 1.00 94.56 447 SER A CA 1
ATOM 3544 C C . SER A 1 447 ? -15.426 2.641 13.545 1.00 94.56 447 SER A C 1
ATOM 3546 O O . SER A 1 447 ? -15.692 2.325 12.387 1.00 94.56 447 SER A O 1
ATOM 3548 N N . GLN A 1 448 ? -14.488 3.545 13.843 1.00 92.56 448 GLN A N 1
ATOM 3549 C CA . GLN A 1 448 ? -13.653 4.190 12.823 1.00 92.56 448 GLN A CA 1
ATOM 3550 C C . GLN A 1 448 ? -12.815 3.159 12.055 1.00 92.56 448 GLN A C 1
ATOM 3552 O O . GLN A 1 448 ? -12.815 3.159 10.824 1.00 92.56 448 GLN A O 1
ATOM 3557 N N . ALA A 1 449 ? -12.174 2.224 12.760 1.00 91.69 449 ALA A N 1
ATOM 3558 C CA . ALA A 1 449 ? -11.399 1.151 12.142 1.00 91.69 449 ALA A CA 1
ATOM 3559 C C . ALA A 1 449 ? -12.256 0.261 11.220 1.00 91.69 449 ALA A C 1
ATOM 3561 O O . ALA A 1 449 ? -11.812 -0.104 10.132 1.00 91.69 449 ALA A O 1
ATOM 3562 N N . LEU A 1 450 ? -13.497 -0.055 11.606 1.00 90.50 450 LEU A N 1
ATOM 3563 C CA . LEU A 1 450 ? -14.418 -0.837 10.771 1.00 90.50 450 LEU A CA 1
ATOM 3564 C C . LEU A 1 450 ? -14.879 -0.076 9.525 1.00 90.50 450 LEU A C 1
ATOM 3566 O O . LEU A 1 450 ? -14.962 -0.682 8.459 1.00 90.50 450 LEU A O 1
ATOM 3570 N N . VAL A 1 451 ? -15.117 1.237 9.622 1.00 90.25 451 VAL A N 1
ATOM 3571 C CA . VAL A 1 451 ? -15.418 2.077 8.449 1.00 90.25 451 VAL A CA 1
ATOM 3572 C C . VAL A 1 451 ? -14.256 2.041 7.454 1.00 90.25 451 VAL A C 1
ATOM 3574 O O . VAL A 1 451 ? -14.482 1.847 6.261 1.00 90.25 451 VAL A O 1
ATOM 3577 N N . LEU A 1 452 ? -13.012 2.149 7.931 1.00 87.00 452 LEU A N 1
ATOM 3578 C CA . LEU A 1 452 ? -11.819 2.055 7.080 1.00 87.00 452 LEU A CA 1
ATOM 3579 C C . LEU A 1 452 ? -11.643 0.659 6.456 1.00 87.00 452 LEU A C 1
ATOM 3581 O O . LEU A 1 452 ? -11.243 0.542 5.300 1.00 87.00 452 LEU A O 1
ATOM 3585 N N . LEU A 1 453 ? -11.978 -0.408 7.187 1.00 84.69 453 LEU A N 1
ATOM 3586 C CA . LEU A 1 453 ? -11.942 -1.788 6.683 1.00 84.69 453 LEU A CA 1
ATOM 3587 C C . LEU A 1 453 ? -13.051 -2.096 5.660 1.00 84.69 453 LEU A C 1
ATOM 3589 O O . LEU A 1 453 ? -12.872 -2.987 4.825 1.00 84.69 453 LEU A O 1
ATOM 3593 N N . GLN A 1 454 ? -14.185 -1.393 5.724 1.00 83.12 454 GLN A N 1
ATOM 3594 C CA . GLN A 1 454 ? -15.303 -1.523 4.781 1.00 83.12 454 GLN A CA 1
ATOM 3595 C C . GLN A 1 454 ? -15.088 -0.744 3.481 1.00 83.12 454 GLN A C 1
ATOM 3597 O O . GLN A 1 454 ? -15.699 -1.078 2.470 1.00 83.12 454 GLN A O 1
ATOM 3602 N N . GLN A 1 455 ? -14.224 0.273 3.479 1.00 75.75 455 GLN A N 1
ATOM 3603 C CA . GLN A 1 455 ? -13.871 0.979 2.252 1.00 75.75 455 GLN A CA 1
ATOM 3604 C C . GLN A 1 455 ? -13.134 0.023 1.293 1.00 75.75 455 GLN A C 1
ATOM 3606 O O . GLN A 1 455 ? -12.118 -0.598 1.627 1.00 75.75 455 GLN A O 1
ATOM 3611 N N . ASP A 1 456 ? -13.682 -0.138 0.086 1.00 56.03 456 ASP A N 1
ATOM 3612 C CA . ASP A 1 456 ? -13.111 -1.004 -0.944 1.00 56.03 456 ASP A CA 1
ATOM 3613 C C . ASP A 1 456 ? -11.797 -0.418 -1.473 1.00 56.03 456 ASP A C 1
ATOM 3615 O O . ASP A 1 456 ? -11.773 0.622 -2.133 1.00 56.03 456 ASP A O 1
ATOM 3619 N N . THR A 1 457 ? -10.698 -1.153 -1.285 1.00 54.69 457 THR A N 1
ATOM 3620 C CA . THR A 1 457 ? -9.377 -0.843 -1.869 1.00 54.69 457 THR A CA 1
ATOM 3621 C C . THR A 1 457 ? -9.406 -0.812 -3.398 1.00 54.69 457 THR A C 1
ATOM 3623 O O . THR A 1 457 ? -8.546 -0.205 -4.031 1.00 54.69 457 THR A O 1
ATOM 3626 N N . ASN A 1 458 ? -10.409 -1.447 -4.010 1.00 46.69 458 ASN A N 1
ATOM 3627 C CA . ASN A 1 458 ? -10.520 -1.565 -5.460 1.00 46.69 458 ASN A CA 1
ATOM 3628 C C . ASN A 1 458 ? -10.987 -0.272 -6.144 1.00 46.69 458 ASN A C 1
ATOM 3630 O O . ASN A 1 458 ? -10.608 -0.047 -7.294 1.00 46.69 458 ASN A O 1
ATOM 3634 N N . SER A 1 459 ? -11.734 0.607 -5.462 1.00 38.91 459 SER A N 1
ATOM 3635 C CA . SER A 1 459 ? -12.291 1.821 -6.086 1.00 38.91 459 SER A CA 1
ATOM 3636 C C . SER A 1 459 ? -11.243 2.894 -6.416 1.00 38.91 459 SER A C 1
ATOM 3638 O O . SER A 1 459 ? -11.554 3.825 -7.156 1.00 38.91 459 SER A O 1
ATOM 3640 N N . MET A 1 460 ? -10.019 2.783 -5.891 1.00 40.31 460 MET A N 1
ATOM 3641 C CA . MET A 1 460 ? -8.939 3.764 -6.095 1.00 40.31 460 MET A CA 1
ATOM 3642 C C . MET A 1 460 ? -7.835 3.278 -7.048 1.00 40.31 460 MET A C 1
ATOM 3644 O O . MET A 1 460 ? -6.920 4.027 -7.371 1.00 40.31 460 MET A O 1
ATOM 3648 N N . SER A 1 461 ? -7.927 2.038 -7.537 1.00 39.12 461 SER A N 1
ATOM 3649 C CA . SER A 1 461 ? -6.932 1.423 -8.434 1.00 39.12 461 SER A CA 1
ATOM 3650 C C . SER A 1 461 ? -7.189 1.681 -9.930 1.00 39.12 461 SER A C 1
ATOM 3652 O O . SER A 1 461 ? -6.362 1.353 -10.779 1.00 39.12 461 SER A O 1
ATOM 3654 N N . THR A 1 462 ? -8.334 2.272 -10.290 1.00 35.62 462 THR A N 1
ATOM 3655 C CA . THR A 1 462 ? -8.775 2.399 -11.692 1.00 35.62 462 THR A CA 1
ATOM 3656 C C . THR A 1 462 ? -8.265 3.640 -12.424 1.00 35.62 462 THR A C 1
ATOM 3658 O O . THR A 1 462 ? -8.374 3.701 -13.650 1.00 35.62 462 THR A O 1
ATOM 3661 N N . SER A 1 463 ? -7.677 4.615 -11.731 1.00 31.47 463 SER A N 1
ATOM 3662 C CA . SER A 1 463 ? -6.998 5.749 -12.366 1.00 31.47 463 SER A CA 1
ATOM 3663 C C . SER A 1 463 ? -5.529 5.398 -12.574 1.00 31.47 463 SER A C 1
ATOM 3665 O O . SER A 1 463 ? -4.742 5.471 -11.638 1.00 31.47 463 SER A O 1
ATOM 3667 N N . GLY A 1 464 ? -5.174 4.991 -13.797 1.00 37.62 464 GLY A N 1
ATOM 3668 C CA . GLY A 1 464 ? -3.837 4.551 -14.220 1.00 37.62 464 GLY A CA 1
ATOM 3669 C C . GLY A 1 464 ? -2.736 5.619 -14.172 1.00 37.62 464 GLY A C 1
ATOM 3670 O O . GLY A 1 464 ? -2.030 5.819 -15.157 1.00 37.62 464 GLY A O 1
ATOM 3671 N N . GLN A 1 465 ? -2.579 6.309 -13.046 1.00 37.44 465 GLN A N 1
ATOM 3672 C CA . GLN A 1 465 ? -1.393 7.086 -12.731 1.00 37.44 465 GLN A CA 1
ATOM 3673 C C . GLN A 1 465 ? -0.461 6.208 -11.897 1.00 37.44 465 GLN A C 1
ATOM 3675 O O . GLN A 1 465 ? -0.769 5.850 -10.767 1.00 37.44 465 GLN A O 1
ATOM 3680 N N . GLU A 1 466 ? 0.696 5.868 -12.470 1.00 42.00 466 GLU A N 1
ATOM 3681 C CA . GLU A 1 466 ? 1.765 5.095 -11.815 1.00 42.00 466 GLU A CA 1
ATOM 3682 C C . GLU A 1 466 ? 2.351 5.791 -10.564 1.00 42.00 466 GLU A C 1
ATOM 3684 O O . GLU A 1 466 ? 3.183 5.204 -9.879 1.00 42.00 466 GLU A O 1
ATOM 3689 N N . HIS A 1 467 ? 1.928 7.023 -10.257 1.00 44.75 467 HIS A N 1
ATOM 3690 C CA . HIS A 1 467 ? 2.444 7.853 -9.172 1.00 44.75 467 HIS A CA 1
ATOM 3691 C C . HIS A 1 467 ? 1.312 8.718 -8.596 1.00 44.75 467 HIS A C 1
ATOM 3693 O O . HIS A 1 467 ? 0.791 9.587 -9.297 1.00 44.75 467 HIS A O 1
ATOM 3699 N N . GLY A 1 468 ? 0.909 8.453 -7.349 1.00 37.97 468 GLY A N 1
ATOM 3700 C CA . GLY A 1 468 ? -0.110 9.230 -6.643 1.00 37.97 468 GLY A CA 1
ATOM 3701 C C . GLY A 1 468 ? -0.515 8.644 -5.283 1.00 37.97 468 GLY A C 1
ATOM 3702 O O . GLY A 1 468 ? -0.622 7.430 -5.111 1.00 37.97 468 GLY A O 1
ATOM 3703 N N . LEU A 1 469 ? -0.779 9.554 -4.343 1.00 42.41 469 LEU A N 1
ATOM 3704 C CA . LEU A 1 469 ? -0.996 9.399 -2.891 1.00 42.41 469 LEU A CA 1
ATOM 3705 C C . LEU A 1 469 ? -2.051 8.346 -2.474 1.00 42.41 469 LEU A C 1
ATOM 3707 O O . LEU A 1 469 ? -1.971 7.770 -1.393 1.00 42.41 469 LEU A O 1
ATOM 3711 N N . ALA A 1 470 ? -3.008 7.998 -3.346 1.00 42.31 470 ALA A N 1
ATOM 3712 C CA . ALA A 1 470 ? -3.981 6.924 -3.085 1.00 42.31 470 ALA A CA 1
ATOM 3713 C C . ALA A 1 470 ? -3.331 5.527 -2.970 1.00 42.31 470 ALA A C 1
ATOM 3715 O O . ALA A 1 470 ? -3.964 4.567 -2.525 1.00 42.31 470 ALA A O 1
ATOM 3716 N N . PHE A 1 471 ? -2.058 5.411 -3.357 1.00 44.38 471 PHE A N 1
ATOM 3717 C CA . PHE A 1 471 ? -1.277 4.195 -3.234 1.00 44.38 471 PHE A CA 1
ATOM 3718 C C . PHE A 1 471 ? -0.895 3.895 -1.773 1.00 44.38 471 PHE A C 1
ATOM 3720 O O . PHE A 1 471 ? -0.869 2.736 -1.411 1.00 44.38 471 PHE A O 1
ATOM 3727 N N . PHE A 1 472 ? -0.669 4.847 -0.866 1.00 48.38 472 PHE A N 1
ATOM 3728 C CA . PHE A 1 472 ? -0.105 4.504 0.458 1.00 48.38 472 PHE A CA 1
ATOM 3729 C C . PHE A 1 472 ? -1.113 4.001 1.505 1.00 48.38 472 PHE A C 1
ATOM 3731 O O . PHE A 1 472 ? -0.718 3.653 2.618 1.00 48.38 472 PHE A O 1
ATOM 3738 N N . SER A 1 473 ? -2.399 3.881 1.153 1.00 51.16 473 SER A N 1
ATOM 3739 C CA . SER A 1 473 ? -3.391 3.254 2.032 1.00 51.16 473 SER A CA 1
ATOM 3740 C C . SER A 1 473 ? -3.082 1.760 2.202 1.00 51.16 473 SER A C 1
ATOM 3742 O O . SER A 1 473 ? -3.191 0.962 1.263 1.00 51.16 473 SER A O 1
ATOM 3744 N N . PHE A 1 474 ? -2.662 1.393 3.413 1.00 60.41 474 PHE A N 1
ATOM 3745 C CA . PHE A 1 474 ? -2.333 0.031 3.830 1.00 60.41 474 PHE A CA 1
ATOM 3746 C C . PHE A 1 474 ? -3.592 -0.663 4.369 1.00 60.41 474 PHE A C 1
ATOM 3748 O O . PHE A 1 474 ? -3.703 -0.992 5.545 1.00 60.41 474 PHE A O 1
ATOM 3755 N N . SER A 1 475 ? -4.602 -0.827 3.515 1.00 62.22 475 SER A N 1
ATOM 3756 C CA . SER A 1 475 ? -5.742 -1.684 3.844 1.00 62.22 475 SER A CA 1
ATOM 3757 C C . SER A 1 475 ? -5.515 -3.051 3.197 1.00 62.22 475 SER A C 1
ATOM 3759 O O . SER A 1 475 ? -5.305 -3.108 1.979 1.00 62.22 475 SER A O 1
ATOM 3761 N N . PRO A 1 476 ? -5.524 -4.160 3.965 1.00 66.56 476 PRO A N 1
ATOM 3762 C CA . PRO A 1 476 ? -5.359 -5.496 3.399 1.00 66.56 476 PRO A CA 1
ATOM 3763 C C . PRO A 1 476 ? -6.386 -5.729 2.287 1.00 66.56 476 PRO A C 1
ATOM 3765 O O . PRO A 1 476 ? -7.517 -5.269 2.414 1.00 66.56 476 PRO A O 1
ATOM 3768 N N . ALA A 1 477 ? -6.042 -6.427 1.202 1.00 66.31 477 ALA A N 1
ATOM 3769 C CA . ALA A 1 477 ? -6.942 -6.590 0.051 1.00 66.31 477 ALA A CA 1
ATOM 3770 C C . ALA A 1 477 ? -8.334 -7.138 0.444 1.00 66.31 477 ALA A C 1
ATOM 3772 O O . ALA A 1 477 ? -8.458 -7.962 1.359 1.00 66.31 477 ALA A O 1
ATOM 3773 N N . ALA A 1 478 ? -9.388 -6.688 -0.247 1.00 64.81 478 ALA A N 1
ATOM 3774 C CA . ALA A 1 478 ? -10.753 -7.167 -0.024 1.00 64.81 478 ALA A CA 1
ATOM 3775 C C . ALA A 1 478 ? -10.821 -8.702 -0.172 1.00 64.81 478 ALA A C 1
ATOM 3777 O O . ALA A 1 478 ? -10.409 -9.256 -1.188 1.00 64.81 478 ALA A O 1
ATOM 3778 N N . GLY A 1 479 ? -11.300 -9.394 0.868 1.00 70.12 479 GLY A N 1
ATOM 3779 C CA . GLY A 1 479 ? -11.366 -10.862 0.918 1.00 70.12 479 GLY A CA 1
ATOM 3780 C C . GLY A 1 479 ? -10.097 -11.579 1.406 1.00 70.12 479 GLY A C 1
ATOM 3781 O O . GLY A 1 479 ? -10.121 -12.803 1.539 1.00 70.12 479 GLY A O 1
ATOM 3782 N N . SER A 1 480 ? -9.014 -10.859 1.726 1.00 80.38 480 SER A N 1
ATOM 3783 C CA . SER A 1 480 ? -7.815 -11.451 2.341 1.00 80.38 480 SER A CA 1
ATOM 3784 C C . SER A 1 480 ? -8.130 -12.082 3.708 1.00 80.38 480 SER A C 1
ATOM 3786 O O . SER A 1 480 ? -8.974 -11.583 4.461 1.00 80.38 480 SER A O 1
ATOM 3788 N N . SER A 1 481 ? -7.435 -13.172 4.058 1.00 84.25 481 SER A N 1
ATOM 3789 C CA . SER A 1 481 ? -7.450 -13.739 5.417 1.00 84.25 481 SER A CA 1
ATOM 3790 C C . SER A 1 481 ? -7.073 -12.689 6.460 1.00 84.25 481 SER A C 1
ATOM 3792 O O . SER A 1 481 ? -7.744 -12.600 7.483 1.00 84.25 481 SER A O 1
ATOM 3794 N N . GLN A 1 482 ? -6.095 -11.835 6.152 1.00 81.56 482 GLN A N 1
ATOM 3795 C CA . GLN A 1 482 ? -5.637 -10.786 7.059 1.00 81.56 482 GLN A CA 1
ATOM 3796 C C . GLN A 1 482 ? -6.714 -9.730 7.316 1.00 81.56 482 GLN A C 1
ATOM 3798 O O . GLN A 1 482 ? -6.961 -9.362 8.462 1.00 81.56 482 GLN A O 1
ATOM 3803 N N . ARG A 1 483 ? -7.445 -9.306 6.270 1.00 84.44 483 ARG A N 1
ATOM 3804 C CA . ARG A 1 483 ? -8.591 -8.395 6.439 1.00 84.44 483 ARG A CA 1
ATOM 3805 C C . ARG A 1 483 ? -9.641 -9.023 7.353 1.00 84.44 483 ARG A C 1
ATOM 3807 O O . ARG A 1 483 ? -10.143 -8.352 8.247 1.00 84.44 483 ARG A O 1
ATOM 3814 N N . ARG A 1 484 ? -9.970 -10.303 7.137 1.00 86.50 484 ARG A N 1
ATOM 3815 C CA . ARG A 1 484 ? -10.943 -11.026 7.973 1.00 86.50 484 ARG A CA 1
ATOM 3816 C C . ARG A 1 484 ? -10.491 -11.086 9.430 1.00 86.50 484 ARG A C 1
ATOM 3818 O O . ARG A 1 484 ? -11.288 -10.754 10.299 1.00 86.50 484 ARG A O 1
ATOM 3825 N N . ALA A 1 485 ? -9.225 -11.411 9.685 1.00 87.38 485 ALA A N 1
ATOM 3826 C CA . ALA A 1 485 ? -8.658 -11.425 11.033 1.00 87.38 485 ALA A CA 1
ATOM 3827 C C . ALA A 1 485 ? -8.750 -10.047 11.713 1.00 87.38 485 ALA A C 1
ATOM 3829 O O . ALA A 1 485 ? -9.182 -9.949 12.860 1.00 87.38 485 ALA A O 1
ATOM 3830 N N . TRP A 1 486 ? -8.423 -8.968 10.994 1.00 88.38 486 TRP A N 1
ATOM 3831 C CA . TRP A 1 486 ? -8.521 -7.603 11.519 1.00 88.38 486 TRP A CA 1
ATOM 3832 C C . TRP A 1 486 ? -9.966 -7.204 11.827 1.00 88.38 486 TRP A C 1
ATOM 3834 O O . TRP A 1 486 ? -10.229 -6.641 12.887 1.00 88.38 486 TRP A O 1
ATOM 3844 N N . VAL A 1 487 ? -10.913 -7.528 10.939 1.00 90.06 487 VAL A N 1
ATOM 3845 C CA . VAL A 1 487 ? -12.343 -7.259 11.157 1.00 90.06 487 VAL A CA 1
ATOM 3846 C C . VAL A 1 487 ? -12.853 -8.000 12.390 1.00 90.06 487 VAL A C 1
ATOM 3848 O O . VAL A 1 487 ? -13.457 -7.366 13.252 1.00 90.06 487 VAL A O 1
ATOM 3851 N N . VAL A 1 488 ? -12.573 -9.303 12.509 1.00 90.62 488 VAL A N 1
ATOM 3852 C CA . VAL A 1 488 ? -12.962 -10.109 13.681 1.00 90.62 488 VAL A CA 1
ATOM 3853 C C . VAL A 1 488 ? -12.399 -9.487 14.956 1.00 90.62 488 VAL A C 1
ATOM 3855 O O . VAL A 1 488 ? -13.137 -9.226 15.899 1.00 90.62 488 VAL A O 1
ATOM 3858 N N . LYS A 1 489 ? -11.109 -9.147 14.965 1.00 89.31 489 LYS A N 1
ATOM 3859 C CA . LYS A 1 489 ? -10.445 -8.558 16.131 1.00 89.31 489 LYS A CA 1
ATOM 3860 C C . LYS A 1 489 ? -11.049 -7.224 16.560 1.00 89.31 489 LYS A C 1
ATOM 3862 O O . LYS A 1 489 ? -11.239 -6.983 17.753 1.00 89.31 489 LYS A O 1
ATOM 3867 N N . THR A 1 490 ? -11.360 -6.355 15.604 1.00 91.38 490 THR A N 1
ATOM 3868 C CA . THR A 1 490 ? -11.976 -5.058 15.893 1.00 91.38 490 THR A CA 1
ATOM 3869 C C . THR A 1 490 ? -13.428 -5.208 16.361 1.00 91.38 490 THR A C 1
ATOM 3871 O O . THR A 1 490 ? -13.834 -4.498 17.281 1.00 91.38 490 THR A O 1
ATOM 3874 N N . LEU A 1 491 ? -14.199 -6.152 15.805 1.00 92.69 491 LEU A N 1
ATOM 3875 C CA . LEU A 1 491 ? -15.562 -6.449 16.265 1.00 92.69 491 LEU A CA 1
ATOM 3876 C C . LEU A 1 491 ? -15.580 -6.997 17.694 1.00 92.69 491 LEU A C 1
ATOM 3878 O O . LEU A 1 491 ? -16.360 -6.518 18.509 1.00 92.69 491 LEU A O 1
ATOM 3882 N N . VAL A 1 492 ? -14.682 -7.926 18.029 1.00 92.44 492 VAL A N 1
ATOM 3883 C CA . VAL A 1 492 ? -14.559 -8.481 19.389 1.00 92.44 492 VAL A CA 1
ATOM 3884 C C . VAL A 1 492 ? -14.252 -7.385 20.408 1.00 92.44 492 VAL A C 1
ATOM 3886 O O . VAL A 1 492 ? -14.901 -7.300 21.450 1.00 92.44 492 VAL A O 1
ATOM 3889 N N . ARG A 1 493 ? -13.314 -6.483 20.088 1.00 91.94 493 ARG A N 1
ATOM 3890 C CA . ARG A 1 493 ? -12.984 -5.328 20.943 1.00 91.94 493 ARG A CA 1
ATOM 3891 C C . ARG A 1 493 ? -14.178 -4.403 21.145 1.00 91.94 493 ARG A C 1
ATOM 3893 O O . ARG A 1 493 ? -14.444 -3.985 22.272 1.00 91.94 493 ARG A O 1
ATOM 3900 N N . ARG A 1 494 ? -14.921 -4.115 20.074 1.00 94.50 494 ARG A N 1
ATOM 3901 C CA . ARG A 1 494 ? -16.122 -3.280 20.143 1.00 94.50 494 ARG A CA 1
ATOM 3902 C C . ARG A 1 494 ? -17.247 -3.950 20.937 1.00 94.50 494 ARG A C 1
ATOM 3904 O O . ARG A 1 494 ? -17.863 -3.295 21.772 1.00 94.50 494 ARG A O 1
ATOM 3911 N N . GLY A 1 495 ? -17.446 -5.255 20.758 1.00 93.06 495 GLY A N 1
ATOM 3912 C CA . GLY A 1 495 ? -18.387 -6.064 21.533 1.00 93.06 495 GLY A CA 1
ATOM 3913 C C . GLY A 1 495 ? -18.062 -6.057 23.028 1.00 93.06 495 GLY A C 1
ATOM 3914 O O . GLY A 1 495 ? -18.942 -5.797 23.849 1.00 93.06 495 GLY A O 1
ATOM 3915 N N . ALA A 1 496 ? -16.788 -6.232 23.397 1.00 91.94 496 ALA A N 1
ATOM 3916 C CA . ALA A 1 496 ? -16.323 -6.137 24.785 1.00 91.94 496 ALA A CA 1
ATOM 3917 C C . ALA A 1 496 ? -16.521 -4.728 25.384 1.00 91.94 496 ALA A C 1
ATOM 3919 O O . ALA A 1 496 ? -16.906 -4.579 26.552 1.00 91.94 496 ALA A O 1
ATOM 3920 N N . ALA A 1 497 ? -16.319 -3.681 24.578 1.00 94.00 497 ALA A N 1
ATOM 3921 C CA . ALA A 1 497 ? -16.619 -2.309 24.971 1.00 94.00 497 ALA A CA 1
ATOM 3922 C C . ALA A 1 497 ? -18.125 -2.113 25.228 1.00 94.00 497 ALA A C 1
ATOM 3924 O O . ALA A 1 497 ? -18.507 -1.582 26.271 1.00 94.00 497 ALA A O 1
ATOM 3925 N N . TYR A 1 498 ? -18.996 -2.597 24.338 1.00 94.62 498 TYR A N 1
ATOM 3926 C CA . TYR A 1 498 ? -20.448 -2.502 24.519 1.00 94.62 498 TYR A CA 1
ATOM 3927 C C . TYR A 1 498 ? -20.963 -3.303 25.718 1.00 94.62 498 TYR A C 1
ATOM 3929 O O . TYR A 1 498 ? -21.823 -2.804 26.447 1.00 94.62 498 TYR A O 1
ATOM 3937 N N . LEU A 1 499 ? -20.378 -4.471 26.008 1.00 91.31 499 LEU A N 1
ATOM 3938 C CA . LEU A 1 499 ? -20.651 -5.208 27.247 1.00 91.31 499 LEU A CA 1
ATOM 3939 C C . LEU A 1 499 ? -20.329 -4.376 28.490 1.00 91.31 499 LEU A C 1
ATOM 3941 O O . LEU A 1 499 ? -21.140 -4.296 29.415 1.00 91.31 499 LEU A O 1
ATOM 3945 N N . SER A 1 500 ? -19.180 -3.697 28.485 1.00 91.00 500 SER A N 1
ATOM 3946 C CA . SER A 1 500 ? -18.774 -2.798 29.572 1.00 91.00 500 SER A CA 1
ATOM 3947 C C . SER A 1 500 ? -19.715 -1.591 29.711 1.00 91.00 500 SER A C 1
ATOM 3949 O O . SER A 1 500 ? -19.938 -1.105 30.819 1.00 91.00 500 SER A O 1
ATOM 3951 N N . LEU A 1 501 ? -20.320 -1.137 28.606 1.00 92.31 501 LEU A N 1
ATOM 3952 C CA . LEU A 1 501 ? -21.332 -0.072 28.570 1.00 92.31 501 LEU A CA 1
ATOM 3953 C C . LEU A 1 501 ? -22.761 -0.547 28.879 1.00 92.31 501 LEU A C 1
ATOM 3955 O O . LEU A 1 501 ? -23.659 0.291 28.946 1.00 92.31 501 LEU A O 1
ATOM 3959 N N . ARG A 1 502 ? -22.977 -1.854 29.091 1.00 90.12 502 ARG A N 1
ATOM 3960 C CA . ARG A 1 502 ? -24.298 -2.492 29.268 1.00 90.12 502 ARG A CA 1
ATOM 3961 C C . ARG A 1 502 ? -25.233 -2.377 28.055 1.00 90.12 502 ARG A C 1
ATOM 3963 O O . ARG A 1 502 ? -26.434 -2.589 28.196 1.00 90.12 502 ARG A O 1
ATOM 3970 N N . ASP A 1 503 ? -24.695 -2.101 26.870 1.00 93.12 503 ASP A N 1
ATOM 3971 C CA . ASP A 1 503 ? -25.444 -2.109 25.608 1.00 93.12 503 ASP A CA 1
ATOM 3972 C C . ASP A 1 503 ? -25.398 -3.524 25.007 1.00 93.12 503 ASP A C 1
ATOM 3974 O O . ASP A 1 503 ? -24.568 -3.848 24.153 1.00 93.12 503 ASP A O 1
ATOM 3978 N N . LEU A 1 504 ? -26.241 -4.411 25.547 1.00 92.31 504 LEU A N 1
ATOM 3979 C CA . LEU A 1 504 ? -26.219 -5.841 25.219 1.00 92.31 504 LEU A CA 1
ATOM 3980 C C . LEU A 1 504 ? -26.659 -6.129 23.777 1.00 92.31 504 LEU A C 1
ATOM 3982 O O . LEU A 1 504 ? -26.169 -7.087 23.182 1.00 92.31 504 LEU A O 1
ATOM 3986 N N . ASP A 1 505 ? -27.530 -5.297 23.202 1.00 92.56 505 ASP A N 1
ATOM 3987 C CA . ASP A 1 505 ? -28.045 -5.490 21.844 1.00 92.56 505 ASP A CA 1
ATOM 3988 C C . ASP A 1 505 ? -26.946 -5.291 20.797 1.00 92.56 505 ASP A C 1
ATOM 3990 O O . ASP A 1 505 ? -26.774 -6.118 19.899 1.00 92.56 505 ASP A O 1
ATOM 3994 N N . LYS A 1 506 ? -26.158 -4.214 20.927 1.00 94.31 506 LYS A N 1
ATOM 3995 C CA . LYS A 1 506 ? -25.020 -3.966 20.029 1.00 94.31 506 LYS A CA 1
ATOM 3996 C C . LYS A 1 506 ? -23.886 -4.956 20.258 1.00 94.31 506 LYS A C 1
ATOM 3998 O O . LYS A 1 506 ? -23.276 -5.406 19.291 1.00 94.31 506 LYS A O 1
ATOM 4003 N N . ALA A 1 507 ? -23.630 -5.328 21.515 1.00 93.12 507 ALA A N 1
ATOM 4004 C CA . ALA A 1 507 ? -22.648 -6.358 21.828 1.00 93.12 507 ALA A CA 1
ATOM 4005 C C . ALA A 1 507 ? -23.001 -7.691 21.147 1.00 93.12 507 ALA A C 1
ATOM 4007 O O . ALA A 1 507 ? -22.145 -8.288 20.497 1.00 93.12 507 ALA A O 1
ATOM 4008 N N . GLU A 1 508 ? -24.260 -8.139 21.232 1.00 94.00 508 GLU A N 1
ATOM 4009 C CA . GLU A 1 508 ? -24.706 -9.382 20.592 1.00 94.00 508 GLU A CA 1
ATOM 4010 C C . GLU A 1 508 ? -24.510 -9.342 19.070 1.00 94.00 508 GLU A C 1
ATOM 4012 O O . GLU A 1 508 ? -24.037 -10.323 18.497 1.00 94.00 508 GLU A O 1
ATOM 4017 N N . GLN A 1 509 ? -24.828 -8.215 18.424 1.00 94.69 509 GLN A N 1
ATOM 4018 C CA . GLN A 1 509 ? -24.629 -8.037 16.981 1.00 94.69 509 GLN A CA 1
ATOM 4019 C C . GLN A 1 509 ? -23.155 -8.187 16.581 1.00 94.69 509 GLN A C 1
ATOM 4021 O O . GLN A 1 509 ? -22.850 -8.919 15.639 1.00 94.69 509 GLN A O 1
ATOM 4026 N N . ASP A 1 510 ? -22.241 -7.542 17.310 1.00 93.62 510 ASP A N 1
ATOM 4027 C CA . ASP A 1 510 ? -20.806 -7.582 17.011 1.00 93.62 510 ASP A CA 1
ATOM 4028 C C . ASP A 1 510 ? -20.196 -8.973 17.244 1.00 93.62 510 ASP A C 1
ATOM 4030 O O . ASP A 1 510 ? -19.421 -9.461 16.413 1.00 93.62 510 ASP A O 1
ATOM 4034 N N . PHE A 1 511 ? -20.572 -9.657 18.330 1.00 93.44 511 PHE A N 1
ATOM 4035 C CA . PHE A 1 511 ? -20.126 -11.032 18.580 1.00 93.44 511 PHE A CA 1
ATOM 4036 C C . PHE A 1 511 ? -20.724 -12.022 17.574 1.00 93.44 511 PHE A C 1
ATOM 4038 O O . PHE A 1 511 ? -20.013 -12.907 17.101 1.00 93.44 511 PHE A O 1
ATOM 4045 N N . ALA A 1 512 ? -21.994 -11.864 17.188 1.00 94.31 512 ALA A N 1
ATOM 4046 C CA . ALA A 1 512 ? -22.615 -12.702 16.164 1.00 94.31 512 ALA A CA 1
ATOM 4047 C C . ALA A 1 512 ? -21.907 -12.548 14.809 1.00 94.31 512 ALA A C 1
ATOM 4049 O O . ALA A 1 512 ? -21.529 -13.553 14.208 1.00 94.31 512 ALA A O 1
ATOM 4050 N N . ALA 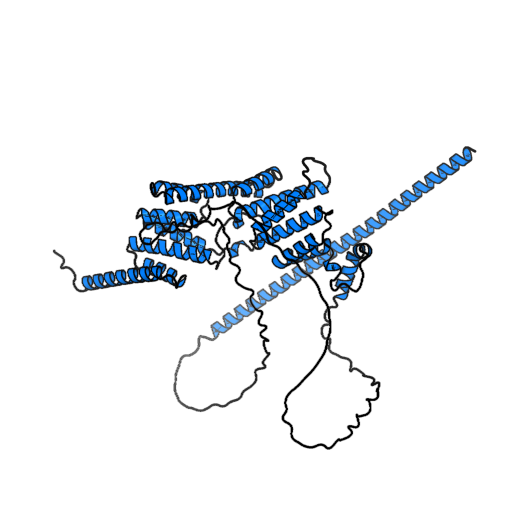A 1 513 ? -21.635 -11.311 14.383 1.00 93.06 513 ALA A N 1
ATOM 4051 C CA . ALA A 1 513 ? -20.872 -11.037 13.166 1.00 93.06 513 ALA A CA 1
ATOM 4052 C C . ALA A 1 513 ? -19.445 -11.617 13.230 1.00 93.06 513 ALA A C 1
ATOM 4054 O O . ALA A 1 513 ? -18.934 -12.131 12.237 1.00 93.06 513 ALA A O 1
ATOM 4055 N N . SER A 1 514 ? -18.808 -11.593 14.405 1.00 90.56 514 SER A N 1
ATOM 4056 C CA . SER A 1 514 ? -17.483 -12.196 14.609 1.00 90.56 514 SER A CA 1
ATOM 4057 C C . SER A 1 514 ? -17.509 -13.723 14.449 1.00 90.56 514 SER A C 1
ATOM 4059 O O . SER A 1 514 ? -16.638 -14.280 13.783 1.00 90.56 514 SER A O 1
ATOM 4061 N N . VAL A 1 515 ? -18.529 -14.400 14.994 1.00 93.25 515 VAL A N 1
ATOM 4062 C CA . VAL A 1 515 ? -18.719 -15.862 14.870 1.00 93.25 515 VAL A CA 1
ATOM 4063 C C . VAL A 1 515 ? -19.062 -16.278 13.436 1.00 93.25 515 VAL A C 1
ATOM 4065 O O . VAL A 1 515 ? -18.661 -17.353 12.998 1.00 93.25 515 VAL A O 1
ATOM 4068 N N . GLU A 1 516 ? -19.787 -15.448 12.683 1.00 92.31 516 GLU A N 1
ATOM 4069 C CA . GLU A 1 516 ? -20.049 -15.699 11.258 1.00 92.31 516 GLU A CA 1
ATOM 4070 C C . GLU A 1 516 ? -18.764 -15.668 10.419 1.00 92.31 516 GLU A C 1
ATOM 4072 O O . GLU A 1 516 ? -18.614 -16.454 9.481 1.00 92.31 516 GLU A O 1
ATOM 4077 N N . LEU A 1 517 ? -17.829 -14.778 10.764 1.00 88.69 517 LEU A N 1
ATOM 4078 C CA . LEU A 1 517 ? -16.546 -14.635 10.076 1.00 88.69 517 LEU A CA 1
ATOM 4079 C C . LEU A 1 517 ? -15.529 -15.713 10.471 1.00 88.69 517 LEU A C 1
ATOM 4081 O O . LEU A 1 517 ? -14.782 -16.174 9.604 1.00 88.69 517 LEU A O 1
ATOM 4085 N N . ASP A 1 518 ? -15.518 -16.130 11.740 1.00 88.69 518 ASP A N 1
ATOM 4086 C CA . ASP A 1 518 ? -14.720 -17.255 12.237 1.00 88.69 518 ASP A CA 1
ATOM 4087 C C . ASP A 1 518 ? -15.575 -18.263 13.031 1.00 88.69 518 ASP A C 1
ATOM 4089 O O . ASP A 1 518 ? -15.609 -18.251 14.266 1.00 88.69 518 ASP A O 1
ATOM 4093 N N . PRO A 1 519 ? -16.238 -19.204 12.331 1.00 90.19 519 PRO A N 1
ATOM 4094 C CA . PRO A 1 519 ? -17.053 -20.228 12.976 1.00 90.19 519 PRO A CA 1
ATOM 4095 C C . PRO A 1 519 ? -16.238 -21.289 13.720 1.00 90.19 519 PRO A C 1
ATOM 4097 O O . PRO A 1 519 ? -16.826 -22.131 14.405 1.00 90.19 519 PRO A O 1
ATOM 4100 N N . SER A 1 520 ? -14.916 -21.325 13.538 1.00 90.75 520 SER A N 1
ATOM 4101 C CA . SER A 1 520 ? -14.051 -22.345 14.135 1.00 90.75 520 SER A CA 1
ATOM 4102 C C . SER A 1 520 ? -13.672 -22.012 15.575 1.00 90.75 520 SER A C 1
ATOM 4104 O O . SER A 1 520 ? -13.450 -22.919 16.374 1.00 90.75 520 SER A O 1
ATOM 4106 N N . ASN A 1 521 ? -13.683 -20.726 15.921 1.00 89.00 521 ASN A N 1
ATOM 4107 C CA . ASN A 1 521 ? -13.275 -20.241 17.225 1.00 89.00 521 ASN A CA 1
ATOM 4108 C C . ASN A 1 521 ? -14.359 -20.491 18.293 1.00 89.00 521 ASN A C 1
ATOM 4110 O O . ASN A 1 521 ? -15.464 -19.943 18.241 1.00 89.00 521 ASN A O 1
ATOM 4114 N N . GLU A 1 522 ? -14.051 -21.356 19.263 1.00 89.19 522 GLU A N 1
ATOM 4115 C CA . GLU A 1 522 ? -14.961 -21.701 20.364 1.00 89.19 522 GLU A CA 1
ATOM 4116 C C . GLU A 1 522 ? -15.114 -20.569 21.386 1.00 89.19 522 GLU A C 1
ATOM 4118 O O . GLU A 1 522 ? -16.204 -20.391 21.931 1.00 89.19 522 GLU A O 1
ATOM 4123 N N . ALA A 1 523 ? -14.067 -19.767 21.580 1.00 88.00 523 ALA A N 1
ATOM 4124 C CA . ALA A 1 523 ? -14.045 -18.635 22.502 1.00 88.00 523 ALA A CA 1
ATOM 4125 C C . ALA A 1 523 ? -15.099 -17.578 22.116 1.00 88.00 523 ALA A C 1
ATOM 4127 O O . ALA A 1 523 ? -15.965 -17.223 22.914 1.00 88.00 523 ALA A O 1
ATOM 4128 N N . LEU A 1 524 ? -15.171 -17.219 20.827 1.00 88.75 524 LEU A N 1
ATOM 4129 C CA . LEU A 1 524 ? -16.192 -16.293 20.310 1.00 88.75 524 LEU A CA 1
ATOM 4130 C C . LEU A 1 524 ? -17.627 -16.796 20.522 1.00 88.75 524 LEU A C 1
ATOM 4132 O O . LEU A 1 524 ? -18.549 -16.012 20.762 1.00 88.75 524 LEU A O 1
ATOM 4136 N N . LYS A 1 525 ? -17.838 -18.115 20.438 1.00 90.19 525 LYS A N 1
ATOM 4137 C CA . LYS A 1 525 ? -19.149 -18.724 20.706 1.00 90.19 525 LYS A CA 1
ATOM 4138 C C . LYS A 1 525 ? -19.489 -18.675 22.192 1.00 90.19 525 LYS A C 1
ATOM 4140 O O . LYS A 1 525 ? -20.657 -18.465 22.525 1.00 90.19 525 LYS A O 1
ATOM 4145 N N . ALA A 1 526 ? -18.500 -18.870 23.063 1.00 90.25 526 ALA A N 1
ATOM 4146 C CA . ALA A 1 526 ? -18.663 -18.749 24.505 1.00 90.25 526 ALA A CA 1
ATOM 4147 C C . ALA A 1 526 ? -19.015 -17.306 24.901 1.00 90.25 526 ALA A C 1
ATOM 4149 O O . ALA A 1 526 ? -19.990 -17.102 25.628 1.00 90.25 526 ALA A O 1
ATOM 4150 N N . ASP A 1 527 ? -18.319 -16.315 24.339 1.00 88.12 527 ASP A N 1
ATOM 4151 C CA . ASP A 1 527 ? -18.617 -14.893 24.534 1.00 88.12 527 ASP A CA 1
ATOM 4152 C C . ASP A 1 527 ? -20.035 -14.540 24.075 1.00 88.12 527 ASP A C 1
ATOM 4154 O O . ASP A 1 527 ? -20.816 -13.969 24.840 1.00 88.12 527 ASP A O 1
ATOM 4158 N N . LEU A 1 528 ? -20.434 -14.964 22.871 1.00 91.69 528 LEU A N 1
ATOM 4159 C CA . LEU A 1 528 ? -21.795 -14.751 22.372 1.00 91.69 528 LEU A CA 1
ATOM 4160 C C . LEU A 1 528 ? -22.854 -15.405 23.278 1.00 91.69 528 LEU A C 1
ATOM 4162 O O . LEU A 1 528 ? -23.913 -14.823 23.533 1.00 91.69 528 LEU A O 1
ATOM 4166 N N . ALA A 1 529 ? -22.588 -16.615 23.779 1.00 92.62 529 ALA A N 1
ATOM 4167 C CA . ALA A 1 529 ? -23.480 -17.298 24.711 1.00 92.62 529 ALA A CA 1
ATOM 4168 C C . ALA A 1 529 ? -23.596 -16.542 26.044 1.00 92.62 529 ALA A C 1
ATOM 4170 O O . ALA A 1 529 ? -24.700 -16.418 26.581 1.00 92.62 529 ALA A O 1
ATOM 4171 N N . LYS A 1 530 ? -22.487 -15.989 26.551 1.00 91.06 530 LYS A N 1
ATOM 4172 C CA . LYS A 1 530 ? -22.463 -15.149 27.753 1.00 91.06 530 LYS A CA 1
ATOM 4173 C C . LYS A 1 530 ? -23.323 -13.899 27.572 1.00 91.06 530 LYS A C 1
ATOM 4175 O O . LYS A 1 530 ? -24.206 -13.667 28.398 1.00 91.06 530 LYS A O 1
ATOM 4180 N N . VAL A 1 531 ? -23.158 -13.168 26.465 1.00 92.06 531 VAL A N 1
ATOM 4181 C CA . VAL A 1 531 ? -23.962 -11.967 26.159 1.00 92.06 531 VAL A CA 1
ATOM 4182 C C . VAL A 1 531 ? -25.455 -12.296 26.107 1.00 92.06 531 VAL A C 1
ATOM 4184 O O . VAL A 1 531 ? -26.269 -11.625 26.741 1.00 92.06 531 VAL A O 1
ATOM 4187 N N . ARG A 1 532 ? -25.829 -13.378 25.412 1.00 93.06 532 ARG A N 1
ATOM 4188 C CA . ARG A 1 532 ? -27.230 -13.819 25.301 1.00 93.06 532 ARG A CA 1
ATOM 4189 C C . ARG A 1 532 ? -27.838 -14.210 26.642 1.00 93.06 532 ARG A C 1
ATOM 4191 O O . ARG A 1 532 ? -29.013 -13.936 26.886 1.00 93.06 532 ARG A O 1
ATOM 4198 N N . ASN A 1 533 ? -27.063 -14.858 27.506 1.00 92.12 533 ASN A N 1
ATOM 4199 C CA . ASN A 1 533 ? -27.522 -15.228 28.840 1.00 92.12 533 ASN A CA 1
ATOM 4200 C C . ASN A 1 533 ? -27.726 -13.990 29.723 1.00 92.12 533 ASN A C 1
ATOM 4202 O O . ASN A 1 533 ? -28.758 -13.896 30.386 1.00 92.12 533 ASN A O 1
ATOM 4206 N N . GLU A 1 534 ? -26.806 -13.020 29.691 1.00 89.88 534 GLU A N 1
ATOM 4207 C CA . GLU A 1 534 ? -26.967 -11.743 30.404 1.00 89.88 534 GLU A CA 1
ATOM 4208 C C . GLU A 1 534 ? -28.190 -10.959 29.902 1.00 89.88 534 GLU A C 1
ATOM 4210 O O . GLU A 1 534 ? -28.952 -10.422 30.708 1.00 89.88 534 GLU A O 1
ATOM 4215 N N . ARG A 1 535 ? -28.442 -10.961 28.586 1.00 90.19 535 ARG A N 1
ATOM 4216 C CA . ARG A 1 535 ? -29.615 -10.309 27.986 1.00 90.19 535 ARG A CA 1
ATOM 4217 C C . ARG A 1 535 ? -30.921 -10.923 28.481 1.00 90.19 535 ARG A C 1
ATOM 4219 O O . ARG A 1 535 ? -31.773 -10.202 28.989 1.00 90.19 535 ARG A O 1
ATOM 4226 N N 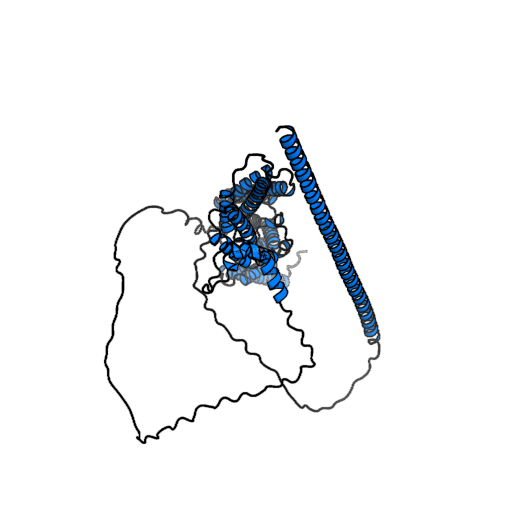. LYS A 1 536 ? -31.035 -12.255 28.437 1.00 90.25 536 LYS A N 1
ATOM 4227 C CA . LYS A 1 536 ? -32.206 -12.987 28.951 1.00 90.25 536 LYS A CA 1
ATOM 4228 C C . LYS A 1 536 ? -32.446 -12.735 30.438 1.00 90.25 536 LYS A C 1
ATOM 4230 O O . LYS A 1 536 ? -33.590 -12.613 30.861 1.00 90.25 536 LYS A O 1
ATOM 4235 N N . GLN A 1 537 ? -31.383 -12.656 31.241 1.00 88.81 537 GLN A N 1
ATOM 4236 C CA . GLN A 1 537 ? -31.510 -12.333 32.664 1.00 88.81 537 GLN A CA 1
ATOM 4237 C C . GLN A 1 537 ? -32.018 -10.903 32.886 1.00 88.81 537 GLN A C 1
ATOM 4239 O O . GLN A 1 537 ? -32.806 -10.680 33.803 1.00 88.81 537 GLN A O 1
ATOM 4244 N N . ASN A 1 538 ? -31.589 -9.939 32.068 1.00 86.81 538 ASN A N 1
ATOM 4245 C CA . ASN A 1 538 ? -32.073 -8.561 32.149 1.00 86.81 538 ASN A CA 1
ATOM 4246 C C . ASN A 1 538 ? -33.524 -8.422 31.673 1.00 86.81 538 ASN A C 1
ATOM 4248 O O . ASN A 1 538 ? -34.291 -7.724 32.329 1.00 86.81 538 ASN A O 1
ATOM 4252 N N . GLU A 1 539 ? -33.909 -9.114 30.598 1.00 87.12 539 GLU A N 1
ATOM 4253 C CA . GLU A 1 539 ? -35.300 -9.192 30.128 1.00 87.12 539 GLU A CA 1
ATOM 4254 C C . GLU A 1 539 ? -36.205 -9.783 31.219 1.00 87.12 539 GLU A C 1
ATOM 4256 O O . GLU A 1 539 ? -37.181 -9.153 31.609 1.00 87.12 539 GLU A O 1
ATOM 4261 N N . ALA A 1 540 ? -35.815 -10.914 31.819 1.00 87.44 540 ALA A N 1
ATOM 4262 C CA . ALA A 1 540 ? -36.579 -11.539 32.900 1.00 87.44 540 ALA A CA 1
ATOM 4263 C C . ALA A 1 540 ? -36.739 -10.626 34.130 1.00 87.44 540 ALA A C 1
ATOM 4265 O O . ALA A 1 540 ? -37.824 -10.541 34.699 1.00 87.44 540 ALA A O 1
ATOM 4266 N N . LYS A 1 541 ? -35.680 -9.903 34.526 1.00 85.00 541 LYS A N 1
ATOM 4267 C CA . LYS A 1 541 ? -35.754 -8.908 35.612 1.00 85.00 541 LYS A CA 1
ATOM 4268 C C . LYS A 1 541 ? -36.666 -7.737 35.258 1.00 85.00 541 LYS A C 1
ATOM 4270 O O . LYS A 1 541 ? -37.355 -7.216 36.132 1.00 85.00 541 LYS A O 1
ATOM 4275 N N . HIS A 1 542 ? -36.644 -7.289 34.004 1.00 84.00 542 HIS A N 1
ATOM 4276 C CA . HIS A 1 542 ? -37.504 -6.205 33.545 1.00 84.00 542 HIS A CA 1
ATOM 4277 C C . HIS A 1 542 ? -38.977 -6.627 33.545 1.00 84.00 542 HIS A C 1
ATOM 4279 O O . HIS A 1 542 ? -39.818 -5.890 34.057 1.00 84.00 542 HIS A O 1
ATOM 4285 N N . ASP A 1 543 ? -39.273 -7.838 33.075 1.00 85.75 543 ASP A N 1
ATOM 4286 C CA . ASP A 1 543 ? -40.617 -8.416 33.101 1.00 85.75 543 ASP A CA 1
ATOM 4287 C C . ASP A 1 543 ? -41.129 -8.608 34.539 1.00 85.75 543 ASP A C 1
ATOM 4289 O O . ASP A 1 543 ? -42.290 -8.319 34.830 1.00 85.75 543 ASP A O 1
ATOM 4293 N N . GLU A 1 544 ? -40.264 -9.018 35.472 1.00 85.19 544 GLU A N 1
ATOM 4294 C CA . GLU A 1 544 ? -40.596 -9.131 36.899 1.00 85.19 544 GLU A CA 1
ATOM 4295 C C . GLU A 1 544 ? -40.900 -7.760 37.539 1.00 85.19 544 GLU A C 1
ATOM 4297 O O . GLU A 1 544 ? -41.872 -7.620 38.285 1.00 85.19 544 GLU A O 1
ATOM 4302 N N . LEU A 1 545 ? -40.132 -6.719 37.191 1.00 80.69 545 LEU A N 1
ATOM 4303 C CA . LEU A 1 545 ? -40.387 -5.327 37.596 1.00 80.69 545 LEU A CA 1
ATOM 4304 C C . LEU A 1 545 ? -41.718 -4.786 37.049 1.00 80.69 545 LEU A C 1
ATOM 4306 O O . LEU A 1 545 ? -42.399 -4.023 37.735 1.00 80.69 545 LEU A O 1
ATOM 4310 N N . LEU A 1 546 ? -42.101 -5.176 35.831 1.00 79.88 546 LEU A N 1
ATOM 4311 C CA . LEU A 1 546 ? -43.390 -4.814 35.234 1.00 79.88 546 LEU A CA 1
ATOM 4312 C C . LEU A 1 546 ? -44.559 -5.580 35.872 1.00 79.88 546 LEU A C 1
ATOM 4314 O O . LEU A 1 546 ? -45.652 -5.028 36.005 1.00 79.88 546 LEU A O 1
ATOM 4318 N N . ALA A 1 547 ? -44.338 -6.828 36.295 1.00 79.50 547 ALA A N 1
ATOM 4319 C CA . ALA A 1 547 ? -45.340 -7.653 36.968 1.00 79.50 547 ALA A CA 1
ATOM 4320 C C . ALA A 1 547 ? -45.619 -7.210 38.421 1.00 79.50 547 ALA A C 1
ATOM 4322 O O . ALA A 1 547 ? -46.734 -7.391 38.917 1.00 79.50 547 ALA A O 1
ATOM 4323 N N . HIS A 1 548 ? -44.639 -6.599 39.095 1.00 74.00 548 HIS A N 1
ATOM 4324 C CA . HIS A 1 548 ? -44.757 -6.098 40.467 1.00 74.00 548 HIS A CA 1
ATOM 4325 C C . HIS A 1 548 ? -44.340 -4.619 40.573 1.00 74.00 548 HIS A C 1
ATOM 4327 O O . HIS A 1 548 ? -43.259 -4.320 41.087 1.00 74.00 548 HIS A O 1
ATOM 4333 N N . PRO A 1 549 ? -45.185 -3.664 40.131 1.00 66.81 549 PRO A N 1
ATOM 4334 C CA . PRO A 1 549 ? -44.870 -2.246 40.251 1.00 66.81 549 PRO A CA 1
ATOM 4335 C C . PRO A 1 549 ? -44.736 -1.869 41.731 1.00 66.81 549 PRO A C 1
ATOM 4337 O O . PRO A 1 549 ? -45.667 -2.040 42.521 1.00 66.81 549 PRO A O 1
ATOM 4340 N N . THR A 1 550 ? -43.565 -1.357 42.113 1.00 67.19 550 THR A N 1
ATOM 4341 C CA . THR A 1 550 ? -43.308 -0.840 43.462 1.00 67.19 550 THR A CA 1
ATOM 4342 C C . THR A 1 550 ? -44.386 0.179 43.841 1.00 67.19 550 THR A C 1
ATOM 4344 O O . THR A 1 550 ? -44.600 1.125 43.076 1.00 67.19 550 THR A O 1
ATOM 4347 N N . PRO A 1 551 ? -45.069 0.030 44.993 1.00 60.47 551 PRO A N 1
ATOM 4348 C CA . PRO A 1 551 ? -46.084 0.984 45.406 1.00 60.47 551 PRO A CA 1
ATOM 4349 C C . PRO A 1 551 ? -45.415 2.341 45.633 1.00 60.47 551 PRO A C 1
ATOM 4351 O O . PRO A 1 551 ? -44.474 2.444 46.422 1.00 60.47 551 PRO A O 1
ATOM 4354 N N . LEU A 1 552 ? -45.887 3.369 44.920 1.00 56.94 552 LEU A N 1
ATOM 4355 C CA . LEU A 1 552 ? -45.497 4.758 45.151 1.00 56.94 552 LEU A CA 1
ATOM 4356 C C . LEU A 1 552 ? -45.732 5.081 46.632 1.00 56.94 552 LEU A C 1
ATOM 4358 O O . LEU A 1 552 ? -46.877 5.163 47.076 1.00 56.94 552 LEU A O 1
ATOM 4362 N N . GLN A 1 553 ? -44.650 5.226 47.400 1.00 53.94 553 GLN A N 1
ATOM 4363 C CA . GLN A 1 553 ? -44.714 5.827 48.728 1.00 53.94 553 GLN A CA 1
ATOM 4364 C C . GLN A 1 553 ? -45.046 7.308 48.529 1.00 53.94 553 GLN A C 1
ATOM 4366 O O . GLN A 1 553 ? -44.206 8.077 48.061 1.00 53.94 553 GLN A O 1
ATOM 4371 N N . ALA A 1 554 ? -46.314 7.634 48.781 1.00 57.19 554 ALA A N 1
ATOM 4372 C CA . ALA A 1 554 ? -46.890 8.973 48.738 1.00 57.19 554 ALA A CA 1
ATOM 4373 C C . ALA A 1 554 ? -46.538 9.789 49.986 1.00 57.19 554 ALA A C 1
ATOM 4375 O O . ALA A 1 554 ? -46.434 9.176 51.077 1.00 57.19 554 ALA A O 1
#

Secondary structure (DSSP, 8-state):
-HHHHHHHHHHHHHHHHHHHHHHHHHHHHHHHHHHHHHHHHHHHHHHHHHHHHHHHHHHHHHHHHHHHHHHHHHHHHHTSS-------------------------------PPPP-------------PPP--TTS----TTSSSS------------------------------------------PPPPPPP------PPP--S-------THHHHHHHHHHHHHHHTTS----TT-SS-GGGG-HHHHHHHHHHHHHTT-HHHHHHHHHHHHHHS-TT-HHHHHHHHHHHHHHHHHHT-HHHHHHHHHHHHHHS----S----HHHHHHHHHHHHHHHHHHHHHHHHT-HHHHHHHHHHHHHH-TT-HHHHHHHHHHHHHHHHHHHHHHHHHHHHH-S-HHHHHHHHHHHHHH-TT-HHHHHHHHHHHHHTT-HHHHHHHHHHHHHHHHS-GGGGS-S--SS-GGGG--PPPTT-HHHHHHHHHHHHHHHHHHHHTT-HHHHHHHHHHHHHH-TT-HHHHHHHHHHHHHHHHHHHHHHHHHHSPPP---

Radius of gyration: 40.2 Å; chains: 1; bounding box: 122×103×117 Å

pLDDT: mean 72.11, std 24.08, range [20.52, 96.31]

Organism: Phytophthora nicotianae (strain INRA-310) (NCBI:txid761204)